Protein AF-0000000065787296 (afdb_homodimer)

Solvent-accessible surface area (backbone atoms only — not comparable to full-atom values): 35484 Å² total; per-residue (Å²): 129,49,44,54,45,70,82,55,38,25,37,34,52,47,55,31,50,56,40,76,25,35,20,24,38,33,38,56,48,66,51,73,41,78,53,56,49,64,61,31,33,59,52,42,60,58,38,40,58,40,80,35,94,59,32,31,72,55,85,65,82,57,56,56,38,73,78,42,27,59,57,97,47,19,26,62,44,47,55,30,33,38,39,26,62,49,82,82,65,64,63,74,82,31,58,73,42,66,46,40,35,52,37,62,42,36,51,55,24,39,31,45,50,67,56,51,66,56,49,42,69,48,17,64,64,22,70,60,50,47,53,17,48,29,41,48,10,39,54,28,38,50,55,33,40,70,76,39,69,62,50,43,76,47,42,29,34,37,29,43,51,79,44,56,40,80,63,56,78,90,69,66,45,68,66,38,18,67,68,43,78,58,18,44,56,25,74,57,59,40,67,59,43,52,49,51,46,49,50,26,42,75,67,29,30,12,31,15,20,31,40,35,37,36,32,36,59,38,61,59,28,42,44,30,61,44,52,43,5,40,62,2,48,48,31,16,52,53,37,27,38,82,56,38,26,25,34,27,34,38,35,15,61,65,34,4,46,30,40,15,81,71,49,44,25,33,32,37,70,57,85,95,37,74,42,54,82,48,62,42,54,16,20,40,26,52,26,14,19,50,41,44,53,35,32,37,42,36,16,25,37,24,31,50,71,36,48,45,78,37,56,13,29,28,78,85,69,42,75,43,74,45,63,54,82,80,83,61,41,20,39,58,56,45,41,43,29,47,44,55,36,13,46,50,29,37,50,50,32,17,36,49,54,52,49,57,73,68,56,83,57,86,57,76,71,115,127,53,44,53,46,70,80,54,38,26,37,33,51,48,56,30,51,56,41,75,25,33,21,25,39,34,38,56,50,67,52,73,40,79,54,56,51,64,62,31,33,58,50,41,59,58,40,40,56,39,78,35,94,59,31,31,72,54,86,64,82,58,55,56,39,72,79,42,28,59,56,97,48,18,26,63,45,47,54,31,34,38,40,26,62,49,81,80,66,62,61,74,83,32,58,72,41,66,45,38,33,53,38,60,40,36,51,55,25,38,33,46,50,66,55,53,68,57,47,43,66,50,16,66,64,21,70,62,50,47,54,16,48,30,40,48,9,39,56,28,38,51,54,35,39,71,76,39,69,61,49,41,75,47,42,28,36,38,29,43,51,77,44,57,40,77,63,57,77,88,70,67,46,67,66,39,18,67,68,44,79,57,18,44,56,24,76,57,60,42,66,58,44,52,48,52,45,49,51,26,42,75,66,28,28,13,31,14,21,30,40,34,36,36,31,38,60,38,61,59,28,42,44,26,61,41,51,43,4,39,63,2,48,48,32,16,52,53,38,27,38,83,56,38,26,25,35,27,34,38,35,14,60,68,35,4,46,31,39,15,81,72,48,44,24,35,33,38,69,57,85,93,38,74,40,54,81,48,60,41,54,16,21,40,26,53,24,15,18,48,38,42,53,32,32,38,40,36,16,25,39,25,31,49,71,36,47,46,77,38,57,13,29,30,80,86,68,42,76,42,75,43,62,51,80,79,82,63,40,20,40,59,57,44,40,42,28,46,44,54,38,12,46,50,29,38,51,50,31,17,34,49,53,51,49,57,73,68,54,84,58,85,57,76,72,112

InterPro domains:
  IPR000453 Chorismate synthase [MF_00300] (9-360)
  IPR000453 Chorismate synthase [PF01264] (9-353)
  IPR000453 Chorismate synthase [PIRSF001456] (3-358)
  IPR000453 Chorismate synthase [PTHR21085] (3-358)
  IPR000453 Chorismate synthase [TIGR00033] (9-357)
  IPR000453 Chorismate synthase [cd07304] (9-351)
  IPR020541 Chorismate synthase, conserved site [PS00787] (15-30)
  IPR020541 Chorismate synthase, conserved site [PS00788] (123-139)
  IPR020541 Chorismate synthase, conserved site [PS00789] (327-343)
  IPR035904 Chorismate synthase AroC superfamily [G3DSA:3.60.150.10] (8-364)
  IPR035904 Chorismate synthase AroC superfamily [SSF103263] (3-357)

pLDDT: mean 92.71, std 10.3, range [38.66, 98.94]

Sequence (732 aa):
MPNTFGHLFRITTWGESHGKGVGVVIDGCPPRIPLSEEDIQKELDRRRPGQSKITTQRKERDIAAILSGTFNGMTLGTPIMIWVKNEDARPEAYAEMEKIYRPSHADFTYQAKYGIRNWQGGGRSSARETIGRVAGGAVGGKVLQFLYPEIEVIAWVSEVHGLKSLCDPNTVTREDVESNILRWPNAENLGEALKEIERAQKEGDTVGGIVECIVRGMPVGLGEPVFDKLEADLAKAMLSLPASKGFEIGSGFRGALMRGSEHNDPFYMEGNKVRTKTNWSGGVQGGISNGENLYFRVAFKPVATIAQEQQTVSVDGEEVILRARGRHDPCVLPRAVPIVEAMTKLVLVDHALRQKAIELTPRSFSMPNTFGHLFRITTWGESHGKGVGVVIDGCPPRIPLSEEDIQKELDRRRPGQSKITTQRKERDIAAILSGTFNGMTLGTPIMIWVKNEDARPEAYAEMEKIYRPSHADFTYQAKYGIRNWQGGGRSSARETIGRVAGGAVGGKVLQFLYPEIEVIAWVSEVHGLKSLCDPNTVTREDVESNILRWPNAENLGEALKEIERAQKEGDTVGGIVECIVRGMPVGLGEPVFDKLEADLAKAMLSLPASKGFEIGSGFRGALMRGSEHNDPFYMEGNKVRTKTNWSGGVQGGISNGENLYFRVAFKPVATIAQEQQTVSVDGEEVILRARGRHDPCVLPRAVPIVEAMTKLVLVDHALRQKAIELTPRSFS

Secondary structure (DSSP, 8-state):
---EE-SSSEEEEEE-TTSSEEEEEEESPPSS-B--HHHHHHHHHHH-S-SSTTS--------EEE-SSEETTEE-SS-EEEEEE-----GGGGGGGGTBPPTTSSHHHHHHHHS----STTGGGSGGGHHHHHHHHHHHHHHHHHH-TT-EEEEEEEEETTEE----TTT--HHHHTTSTT--SSSTTHHHHHHHHHHHHHTT--B-EEEEEEEESPPEEEE-SSTT-HHHHHHHHHHTSTTEEEEEETTHHHHTTSBHHHH---EEEETTEEEES--TTTTEETTEEESSPEEEEEEEPPPS--SS-EEEEBTTS-EEEE---S---S--HHHHHHHHHHHHHHHHHHHHHHHHHH--S--S--/---EE-SSSEEEEEE-TTSSEEEEEEESPPSS-B--HHHHHHHHHHH-S-SSTTS--------EEE-SSEETTEE-SS-EEEEEE-----GGGGGGGGTBPPTTSSHHHHHHHHS----STTGGGSGGGHHHHHHHHHHHHHHHHHH-TT-EEEEEEEEETTEE----TTT--HHHHTTSTT--SSSTTHHHHHHHHHHHHHTT--B-EEEEEEEESPPEEEE-SSTT-HHHHHHHHHHTSTTEEEEEETTHHHHTTSBHHHH---EEEETTEEEES--TTTTEETTEEESSPEEEEEEEPPPS--SS-EEEEBTTS-EEEE---S---S--HHHHHHHHHHHHHHHHHHHHHHHHHH--S--S--

Radius of gyration: 24.86 Å; Cα contacts (8 Å, |Δi|>4): 1905; chains: 2; bounding box: 63×67×56 Å

Foldseek 3Di:
DPQWDFDQWIKGKDWWQQDFWIWIKTANQDKFQFADQVLLQVLLVLQDFCPDPQGANDDFSQRKDWDDQDDPRIGHNGIIIIIGGRDDNPQVLQVVQQWFDFPPACSVVCCVPPVDFDSRCNICSHLSSLSHLLSSLSSLLSLCCVLQVFKDKFKAFAWKPRDGQPDDPVPQDPCLQPVDLRSRSHPPCPVVRVVVLVVQVVVQHAIWGKMKMKIARDDWFFFDQPCTQLQNSLFVLQCVRPQWDDKAWQLGPVLVPDDPVVQDFDWDDDDLAIDTPGGSVQQGDSSTGRNHMRMMMITGGIDSRTQDWDWGATPVGHIDIDGNDDDHRRYSNSSVGSSSSSSSSSSRSSRVVVVVVPPPDDDPRD/DPQWAFDQWIKGKDWWQQDFWIWIKTANQDKFQFADQVLLQVLVVLQDFCPDPLGANDDFSQRKDWDDQDDPRIGHNGIIIIIGGRDDNPQVLQPVQQWFDFPPACSVVCCVPPVDFDSRCNICSHLSRLSHLLSSLSSLLSLCCVLQVFKDKFKAFAWKPRDGQPDDQVPQDPCLQPVDLRSRSHPPCPVVRVVVLVVQVVVQHAIWGKMKMKIARDDWFFFDQPCTQLQNSLFVLQCVRPQWDDKAWQLGPVLVPDDPVVQDFDWDDDDLAIDTPGGSVQQGDSSTGRNHMRMMMITGGIDRRTQDWDWGATPVGHIDIDGNDDDHRRYSNSSVGSSSSSSSSSSRSSRVVVVVVPPPDDDPRD

Organism: Methylacidiphilum infernorum (isolate V4) (NCBI:txid481448)

Nearest PDB structures (foldseek):
  2qhf-assembly1_A  TM=8.795E-01  e=8.392E-31  unclassified
  2o12-assembly1_A  TM=8.827E-01  e=1.246E-30  Mycobacterium tuberculosis H37Rv
  2o11-assembly1_A  TM=8.854E-01  e=2.317E-30  Mycobacterium tuberculosis H37Rv
  2g85-assembly1_A  TM=8.776E-01  e=1.409E-29  Mycobacterium tuberculosis
  4baj-assembly1_A  TM=8.568E-01  e=2.620E-29  Mycobacterium tuberculosis

Structure (mmCIF, N/CA/C/O backbone):
data_AF-0000000065787296-model_v1
#
loop_
_entity.id
_entity.type
_entity.pdbx_description
1 polymer 'Chorismate synthase'
#
loop_
_atom_site.group_PDB
_atom_site.id
_atom_site.type_symbol
_atom_site.label_atom_id
_atom_site.label_alt_id
_atom_site.label_comp_id
_atom_site.label_asym_id
_atom_site.label_entity_id
_atom_site.label_seq_id
_atom_site.pdbx_PDB_ins_code
_atom_site.Cartn_x
_atom_site.Cartn_y
_atom_site.Cartn_z
_atom_site.occupancy
_atom_site.B_iso_or_equiv
_atom_site.auth_seq_id
_atom_site.auth_comp_id
_atom_site.auth_asym_id
_atom_site.auth_atom_id
_atom_site.pdbx_PDB_model_num
ATOM 1 N N . MET A 1 1 ? 8.992 -13.695 10.664 1 58.44 1 MET A N 1
ATOM 2 C CA . MET A 1 1 ? 8.867 -14 9.242 1 58.44 1 MET A CA 1
ATOM 3 C C . MET A 1 1 ? 7.469 -13.648 8.734 1 58.44 1 MET A C 1
ATOM 5 O O . MET A 1 1 ? 6.488 -13.789 9.469 1 58.44 1 MET A O 1
ATOM 9 N N . PRO A 1 2 ? 7.438 -12.781 7.609 1 80.38 2 PRO A N 1
ATOM 10 C CA . PRO A 1 2 ? 6.363 -12.039 6.949 1 80.38 2 PRO A CA 1
ATOM 11 C C . PRO A 1 2 ? 5.305 -12.953 6.332 1 80.38 2 PRO A C 1
ATOM 13 O O . PRO A 1 2 ? 4.863 -12.719 5.203 1 80.38 2 PRO A O 1
ATOM 16 N N . ASN A 1 3 ? 4.93 -14.055 7.078 1 94.94 3 ASN A N 1
ATOM 17 C CA . ASN A 1 3 ? 3.926 -14.961 6.535 1 94.94 3 ASN A CA 1
ATOM 18 C C . ASN A 1 3 ? 2.551 -14.703 7.141 1 94.94 3 ASN A C 1
ATOM 20 O O . ASN A 1 3 ? 1.604 -15.453 6.891 1 94.94 3 ASN A O 1
ATOM 24 N N . THR A 1 4 ? 2.473 -13.75 7.984 1 97.06 4 THR A N 1
ATOM 25 C CA . THR A 1 4 ? 1.237 -13.461 8.703 1 97.06 4 THR A CA 1
ATOM 26 C C . THR A 1 4 ? 0.697 -12.086 8.312 1 97.06 4 THR A C 1
ATOM 28 O O . THR A 1 4 ? 1.462 -11.133 8.164 1 97.06 4 THR A O 1
ATOM 31 N N . PHE A 1 5 ? -0.595 -12 8.141 1 97.56 5 PHE A N 1
ATOM 32 C CA . PHE A 1 5 ? -1.298 -10.766 7.801 1 97.56 5 PHE A CA 1
ATOM 33 C C . PHE A 1 5 ? -2.43 -10.5 8.781 1 97.56 5 PHE A C 1
ATOM 35 O O . PHE A 1 5 ? -3.184 -11.414 9.133 1 97.56 5 PHE A O 1
ATOM 42 N N . GLY A 1 6 ? -2.506 -9.25 9.258 1 96.44 6 GLY A N 1
ATOM 43 C CA . GLY A 1 6 ? -3.586 -8.859 10.148 1 96.44 6 GLY A CA 1
ATOM 44 C C . GLY A 1 6 ? -3.135 -8.664 11.586 1 96.44 6 GLY A C 1
ATOM 45 O O . GLY A 1 6 ? -1.991 -8.977 11.93 1 96.44 6 GLY A O 1
ATOM 46 N N . HIS A 1 7 ? -4.035 -8.117 12.5 1 95.62 7 HIS A N 1
ATOM 47 C CA . HIS A 1 7 ? -3.719 -7.848 13.898 1 95.62 7 HIS A CA 1
ATOM 48 C C . HIS A 1 7 ? -4.586 -8.688 14.828 1 95.62 7 HIS A C 1
ATOM 50 O O . HIS A 1 7 ? -4.07 -9.492 15.609 1 95.62 7 HIS A O 1
ATOM 56 N N . LEU A 1 8 ? -5.961 -8.508 14.727 1 96.88 8 LEU A N 1
ATOM 57 C CA . LEU A 1 8 ? -6.867 -9.297 15.555 1 96.88 8 LEU A CA 1
ATOM 58 C C . LEU A 1 8 ? -7.379 -10.516 14.797 1 96.88 8 LEU A C 1
ATOM 60 O O . LEU A 1 8 ? -7.543 -11.594 15.375 1 96.88 8 LEU A O 1
ATOM 64 N N . PHE A 1 9 ? -7.785 -10.344 13.547 1 98.06 9 PHE A N 1
ATOM 65 C CA . PHE A 1 9 ? -8 -11.445 12.617 1 98.06 9 PHE A CA 1
ATOM 66 C C . PHE A 1 9 ? -6.766 -11.688 11.766 1 98.06 9 PHE A C 1
ATOM 68 O O . PHE A 1 9 ? -6.555 -11.016 10.758 1 98.06 9 PHE A O 1
ATOM 75 N N . ARG A 1 10 ? -6.047 -12.703 12.07 1 97.62 10 ARG A N 1
ATOM 76 C CA . ARG A 1 10 ? -4.738 -12.93 11.469 1 97.62 10 ARG A CA 1
ATOM 77 C C . ARG A 1 10 ? -4.742 -14.211 10.633 1 97.62 10 ARG A C 1
ATOM 79 O O . ARG A 1 10 ? -5.309 -15.227 11.047 1 97.62 10 ARG A O 1
ATOM 86 N N . ILE A 1 11 ? -4.141 -14.109 9.477 1 98.5 11 ILE A N 1
ATOM 87 C CA . ILE A 1 11 ? -3.93 -15.328 8.703 1 98.5 11 ILE A CA 1
ATOM 88 C C . ILE A 1 11 ? -2.432 -15.562 8.508 1 98.5 11 ILE A C 1
ATOM 90 O O . ILE A 1 11 ? -1.668 -14.609 8.328 1 98.5 11 ILE A O 1
ATOM 94 N N . THR A 1 12 ? -1.967 -16.719 8.703 1 98.31 12 THR A N 1
ATOM 95 C CA . THR A 1 12 ? -0.622 -17.188 8.375 1 98.31 12 THR A CA 1
ATOM 96 C C . THR A 1 12 ? -0.667 -18.266 7.289 1 98.31 12 THR A C 1
ATOM 98 O O . THR A 1 12 ? -1.213 -19.344 7.504 1 98.31 12 THR A O 1
ATOM 101 N N . THR A 1 13 ? -0.15 -17.969 6.109 1 98 13 THR A N 1
ATOM 102 C CA . THR A 1 13 ? -0.152 -18.953 5.031 1 98 13 THR A CA 1
ATOM 103 C C . THR A 1 13 ? 1.112 -19.797 5.074 1 98 13 THR A C 1
ATOM 105 O O . THR A 1 13 ? 2.117 -19.406 5.664 1 98 13 THR A O 1
ATOM 108 N N . TRP A 1 14 ? 1.002 -21 4.531 1 96.31 14 TRP A N 1
ATOM 109 C CA . TRP A 1 14 ? 2.145 -21.906 4.512 1 96.31 14 TRP A CA 1
ATOM 110 C C . TRP A 1 14 ? 2.094 -22.812 3.291 1 96.31 14 TRP A C 1
ATOM 112 O O . TRP A 1 14 ? 1.075 -22.875 2.598 1 96.31 14 TRP A O 1
ATOM 122 N N . GLY A 1 15 ? 3.234 -23.453 3.053 1 93.31 15 GLY A N 1
ATOM 123 C CA . GLY A 1 15 ? 3.328 -24.438 1.98 1 93.31 15 GLY A CA 1
ATOM 124 C C . GLY A 1 15 ? 4.012 -23.891 0.739 1 93.31 15 GLY A C 1
ATOM 125 O O . GLY A 1 15 ? 4.129 -22.672 0.567 1 93.31 15 GLY A O 1
ATOM 126 N N . GLU A 1 16 ? 4.465 -24.781 -0.078 1 90.12 16 GLU A N 1
ATOM 127 C CA . GLU A 1 16 ? 5.117 -24.484 -1.353 1 90.12 16 GLU A CA 1
ATOM 128 C C . GLU A 1 16 ? 4.332 -25.078 -2.52 1 90.12 16 GLU A C 1
ATOM 130 O O . GLU A 1 16 ? 3.609 -26.062 -2.35 1 90.12 16 GLU A O 1
ATOM 135 N N . SER A 1 17 ? 4.461 -24.578 -3.707 1 85.19 17 SER A N 1
ATOM 136 C CA . SER A 1 17 ? 3.686 -24.953 -4.887 1 85.19 17 SER A CA 1
ATOM 137 C C . SER A 1 17 ? 3.807 -26.438 -5.18 1 85.19 17 SER A C 1
ATOM 139 O O . SER A 1 17 ? 2.826 -27.078 -5.562 1 85.19 17 SER A O 1
ATOM 141 N N . HIS A 1 18 ? 4.957 -27 -5.023 1 82.81 18 HIS A N 1
ATOM 142 C CA . HIS A 1 18 ? 5.133 -28.406 -5.352 1 82.81 18 HIS A CA 1
ATOM 143 C C . HIS A 1 18 ? 5.449 -29.234 -4.105 1 82.81 18 HIS A C 1
ATOM 145 O O . HIS A 1 18 ? 6.039 -30.312 -4.203 1 82.81 18 HIS A O 1
ATOM 151 N N . GLY A 1 19 ? 5.047 -28.688 -3.023 1 85.44 19 GLY A N 1
ATOM 152 C CA . GLY A 1 19 ? 5.094 -29.453 -1.791 1 85.44 19 GLY A CA 1
ATOM 153 C C . GLY A 1 19 ? 3.887 -30.359 -1.601 1 85.44 19 GLY A C 1
ATOM 154 O O . GLY A 1 19 ? 3.168 -30.641 -2.559 1 85.44 19 GLY A O 1
ATOM 155 N N . LYS A 1 20 ? 3.723 -30.766 -0.41 1 89.56 20 LYS A N 1
ATOM 156 C CA . LYS A 1 20 ? 2.631 -31.688 -0.103 1 89.56 20 LYS A CA 1
ATOM 157 C C . LYS A 1 20 ? 1.285 -30.969 -0.12 1 89.56 20 LYS A C 1
ATOM 159 O O . LYS A 1 20 ? 0.24 -31.594 -0.291 1 89.56 20 LYS A O 1
ATOM 164 N N . GLY A 1 21 ? 1.335 -29.719 0.073 1 93.44 21 GLY A N 1
ATOM 165 C CA . GLY A 1 21 ? 0.127 -28.906 0.088 1 93.44 21 GLY A CA 1
ATOM 166 C C . GLY A 1 21 ? 0.38 -27.469 0.491 1 93.44 21 GLY A C 1
ATOM 167 O O . GLY A 1 21 ? 1.52 -27.094 0.768 1 93.44 21 GLY A O 1
ATOM 168 N N . VAL A 1 22 ? -0.647 -26.688 0.36 1 95.81 22 VAL A N 1
ATOM 169 C CA . VAL A 1 22 ? -0.646 -25.312 0.825 1 95.81 22 VAL A CA 1
ATOM 170 C C . VAL A 1 22 ? -1.827 -25.078 1.765 1 95.81 22 VAL A C 1
ATOM 172 O O . VAL A 1 22 ? -2.758 -25.891 1.812 1 95.81 22 VAL A O 1
ATOM 175 N N . GLY A 1 23 ? -1.703 -24.031 2.568 1 97.31 23 GLY A N 1
ATOM 176 C CA . GLY A 1 23 ? -2.807 -23.766 3.48 1 97.31 23 GLY A CA 1
ATOM 177 C C . GLY A 1 23 ? -2.67 -22.453 4.23 1 97.31 23 GLY A C 1
ATOM 178 O O . GLY A 1 23 ? -1.909 -21.578 3.818 1 97.31 23 GLY A O 1
ATOM 179 N N . VAL A 1 24 ? -3.574 -22.344 5.227 1 98.69 24 VAL A N 1
ATOM 180 C CA . VAL A 1 24 ? -3.631 -21.125 6.039 1 98.69 24 VAL A CA 1
ATOM 181 C C . VAL A 1 24 ? -4.051 -21.484 7.465 1 98.69 24 VAL A C 1
ATOM 183 O O . VAL A 1 24 ? -4.836 -22.406 7.676 1 98.69 24 VAL A O 1
ATOM 186 N N . VAL A 1 25 ? -3.42 -20.844 8.422 1 98.69 25 VAL A N 1
ATOM 187 C CA . VAL A 1 25 ? -3.889 -20.828 9.805 1 98.69 25 VAL A CA 1
ATOM 188 C C . VAL A 1 25 ? -4.52 -19.469 10.117 1 98.69 25 VAL A C 1
ATOM 190 O O . VAL A 1 25 ? -3.904 -18.438 9.883 1 98.69 25 VAL A O 1
ATOM 193 N N . ILE A 1 26 ? -5.707 -19.5 10.547 1 98.62 26 ILE A N 1
ATOM 194 C CA . ILE A 1 26 ? -6.438 -18.297 10.922 1 98.62 26 ILE A CA 1
ATOM 195 C C . ILE A 1 26 ? -6.512 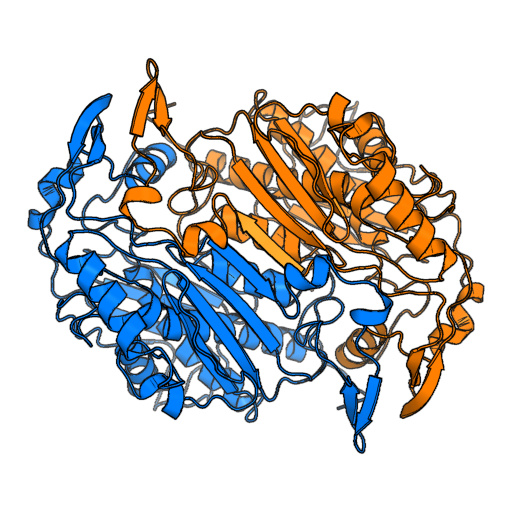-18.203 12.445 1 98.62 26 ILE A C 1
ATOM 197 O O . ILE A 1 26 ? -6.988 -19.125 13.117 1 98.62 26 ILE A O 1
ATOM 201 N N . ASP A 1 27 ? -6.035 -17.156 12.969 1 98.06 27 ASP A N 1
ATOM 202 C CA . ASP A 1 27 ? -6.098 -16.859 14.398 1 98.06 27 ASP A CA 1
ATOM 203 C C . ASP A 1 27 ? -6.945 -15.609 14.656 1 98.06 27 ASP A C 1
ATOM 205 O O . ASP A 1 27 ? -6.859 -14.625 13.922 1 98.06 27 ASP A O 1
ATOM 209 N N . GLY A 1 28 ? -7.809 -15.719 15.648 1 97.62 28 GLY A N 1
ATOM 210 C CA . GLY A 1 28 ? -8.609 -14.562 16.016 1 97.62 28 GLY A CA 1
ATOM 211 C C . GLY A 1 28 ? -10.016 -14.602 15.438 1 97.62 28 GLY A C 1
ATOM 212 O O . GLY A 1 28 ? -10.789 -13.656 15.594 1 97.62 28 GLY A O 1
ATOM 213 N N . CYS A 1 29 ? -10.359 -15.695 14.773 1 98.12 29 CYS A N 1
ATOM 214 C CA . CYS A 1 29 ? -11.734 -15.852 14.312 1 98.12 29 CYS A CA 1
ATOM 215 C C . CYS A 1 29 ? -12.688 -16.016 15.484 1 98.12 29 CYS A C 1
ATOM 217 O O . CYS A 1 29 ? -12.484 -16.859 16.344 1 98.12 29 CYS A O 1
ATOM 219 N N . PRO A 1 30 ? -13.75 -15.211 15.508 1 97.88 30 PRO A N 1
ATOM 220 C CA . PRO A 1 30 ? -14.719 -15.352 16.594 1 97.88 30 PRO A CA 1
ATOM 221 C C . PRO A 1 30 ? -15.414 -16.719 16.594 1 97.88 30 PRO A C 1
ATOM 223 O O . PRO A 1 30 ? -15.555 -17.344 15.539 1 97.88 30 PRO A O 1
ATOM 226 N N . PRO A 1 31 ? -15.867 -17.188 17.812 1 97.25 31 PRO A N 1
ATOM 227 C CA . PRO A 1 31 ? -16.594 -18.453 17.891 1 97.25 31 PRO A CA 1
ATOM 228 C C . PRO A 1 31 ? -18.031 -18.344 17.406 1 97.25 31 PRO A C 1
ATOM 230 O O . PRO A 1 31 ? -18.562 -17.234 17.266 1 97.25 31 PRO A O 1
ATOM 233 N N . ARG A 1 32 ? -18.625 -19.469 17.047 1 97.56 32 ARG A N 1
ATOM 234 C CA . ARG A 1 32 ? -20.047 -19.641 16.766 1 97.56 32 ARG A CA 1
ATOM 235 C C . ARG A 1 32 ?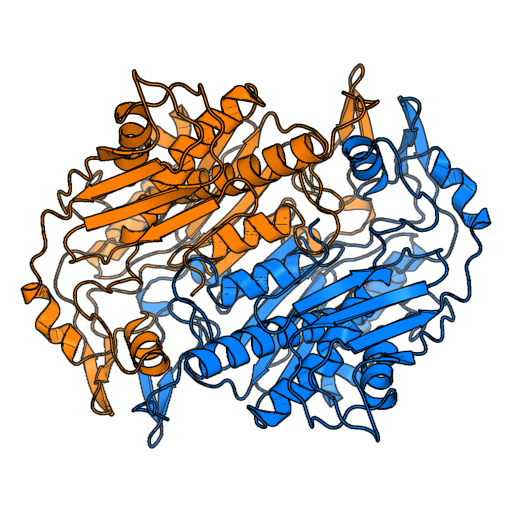 -20.438 -18.984 15.445 1 97.56 32 ARG A C 1
ATOM 237 O O . ARG A 1 32 ? -21.531 -18.422 15.312 1 97.56 32 ARG A O 1
ATOM 244 N N . ILE A 1 33 ? -19.531 -18.891 14.547 1 97.81 33 ILE A N 1
ATOM 245 C CA . ILE A 1 33 ? -19.797 -18.531 13.156 1 97.81 33 ILE A CA 1
ATOM 246 C C . ILE A 1 33 ? -19.953 -19.797 12.32 1 97.81 33 ILE A C 1
ATOM 248 O O . ILE A 1 33 ? -19.094 -20.672 12.336 1 97.81 33 ILE A O 1
ATOM 252 N N . PRO A 1 34 ? -21.109 -19.953 11.617 1 97.75 34 PRO A N 1
ATOM 253 C CA . PRO A 1 34 ? -21.234 -21.125 10.75 1 97.75 34 PRO A CA 1
ATOM 254 C C . PRO A 1 34 ? -20.141 -21.188 9.688 1 97.75 34 PRO A C 1
ATOM 256 O O . PRO A 1 34 ? -19.875 -20.188 9 1 97.75 34 PRO A O 1
ATOM 259 N N . LEU A 1 35 ? -19.469 -22.281 9.562 1 98 35 LEU A N 1
ATOM 260 C CA . LEU A 1 35 ? -18.375 -22.438 8.609 1 98 35 LEU A CA 1
ATOM 261 C C . LEU A 1 35 ? -18.281 -23.891 8.141 1 98 35 LEU A C 1
ATOM 263 O O . LEU A 1 35 ? -18.266 -24.812 8.953 1 98 35 LEU A O 1
ATOM 267 N N . SER A 1 36 ? -18.312 -24.109 6.871 1 97.75 36 SER A N 1
ATOM 268 C CA . SER A 1 36 ? -18.125 -25.422 6.258 1 97.75 36 SER A CA 1
ATOM 269 C C . SER A 1 36 ? -17.062 -25.359 5.164 1 97.75 36 SER A C 1
ATOM 271 O O . SER A 1 36 ? -16.656 -24.281 4.738 1 97.75 36 SER A O 1
ATOM 273 N N . GLU A 1 37 ? -16.594 -26.5 4.762 1 98.12 37 GLU A N 1
ATOM 274 C CA . GLU A 1 37 ? -15.641 -26.562 3.664 1 98.12 37 GLU A CA 1
ATOM 275 C C . GLU A 1 37 ? -16.234 -26.016 2.373 1 98.12 37 GLU A C 1
ATOM 277 O O . GLU A 1 37 ? -15.523 -25.422 1.553 1 98.12 37 GLU A O 1
ATOM 282 N N . GLU A 1 38 ? -17.531 -26.109 2.229 1 97.75 38 GLU A N 1
ATOM 283 C CA . GLU A 1 38 ? -18.203 -25.609 1.04 1 97.75 38 GLU A CA 1
ATOM 284 C C . GLU A 1 38 ? -18.078 -24.094 0.934 1 97.75 38 GLU A C 1
ATOM 286 O O . GLU A 1 38 ? -17.953 -23.547 -0.167 1 97.75 38 GLU A O 1
ATOM 291 N N . ASP A 1 39 ? -18.125 -23.438 2.088 1 97.69 39 ASP A N 1
ATOM 292 C CA . ASP A 1 39 ? -17.969 -21.984 2.115 1 97.69 39 ASP A CA 1
ATOM 293 C C . ASP A 1 39 ? -16.625 -21.578 1.521 1 97.69 39 ASP A C 1
ATOM 295 O O . ASP A 1 39 ? -16.531 -20.547 0.854 1 97.69 39 ASP A O 1
ATOM 299 N N . ILE A 1 40 ? -15.656 -22.359 1.801 1 98.31 40 ILE A N 1
ATOM 300 C CA . ILE A 1 40 ? -14.305 -22.094 1.345 1 98.31 40 ILE A CA 1
ATOM 301 C C . ILE A 1 40 ? -14.156 -22.516 -0.116 1 98.31 40 ILE A C 1
ATOM 303 O O . ILE A 1 40 ? -13.57 -21.781 -0.921 1 98.31 40 ILE A O 1
ATOM 307 N N . GLN A 1 41 ? -14.703 -23.672 -0.432 1 97.62 41 GLN A N 1
ATOM 308 C CA . GLN A 1 41 ? -14.539 -24.281 -1.752 1 97.62 41 GLN A CA 1
ATOM 309 C C . GLN A 1 41 ? -15.102 -23.375 -2.844 1 97.62 41 GLN A C 1
ATOM 311 O O . GLN A 1 41 ? -14.531 -23.281 -3.934 1 97.62 41 GLN A O 1
ATOM 316 N N . LYS A 1 42 ? -16.188 -22.719 -2.555 1 96.56 42 LYS A N 1
ATOM 317 C CA . LYS A 1 42 ? -16.812 -21.812 -3.516 1 96.56 42 LYS A CA 1
ATOM 318 C C . LYS A 1 42 ? -15.82 -20.734 -3.957 1 96.56 42 LYS A C 1
ATOM 320 O O . LYS A 1 42 ? -15.734 -20.422 -5.145 1 96.56 42 LYS A O 1
ATOM 325 N N . GLU A 1 43 ? -15.125 -20.156 -3.039 1 97.31 43 GLU A N 1
ATOM 326 C CA . GLU A 1 43 ? -14.164 -19.109 -3.354 1 97.31 43 GLU A CA 1
ATOM 327 C C . GLU A 1 43 ? -12.922 -19.672 -4.039 1 97.31 43 GLU A C 1
ATOM 329 O O . GLU A 1 43 ? -12.375 -19.062 -4.953 1 97.31 43 GLU A O 1
ATOM 334 N N . LEU A 1 44 ? -12.477 -20.828 -3.584 1 97.56 44 LEU A N 1
ATOM 335 C CA . LEU A 1 44 ? -11.32 -21.469 -4.199 1 97.56 44 LEU A CA 1
ATOM 336 C C . LEU A 1 44 ? -11.609 -21.844 -5.645 1 97.56 44 LEU A C 1
ATOM 338 O O . LEU A 1 44 ? -10.727 -21.781 -6.5 1 97.56 44 LEU A O 1
ATOM 342 N N . ASP A 1 45 ? -12.844 -22.266 -5.926 1 95.88 45 ASP A N 1
ATOM 343 C CA . ASP A 1 45 ? -13.234 -22.625 -7.285 1 95.88 45 ASP A CA 1
ATOM 344 C C . ASP A 1 45 ? -13.133 -21.422 -8.219 1 95.88 45 ASP A C 1
ATOM 346 O O . ASP A 1 45 ? -12.805 -21.562 -9.398 1 95.88 45 ASP A O 1
ATOM 350 N N . ARG A 1 46 ? -13.453 -20.281 -7.715 1 95.25 46 ARG A N 1
ATOM 351 C CA . ARG A 1 46 ? -13.336 -19.062 -8.508 1 95.25 46 ARG A CA 1
ATOM 352 C C . ARG A 1 46 ? -11.883 -18.75 -8.828 1 95.25 46 ARG A C 1
ATOM 354 O O . ARG A 1 46 ? -11.578 -18.172 -9.875 1 95.25 46 ARG A O 1
ATOM 361 N N . ARG A 1 47 ? -10.961 -19.141 -7.977 1 94.81 47 ARG A N 1
ATOM 362 C CA . ARG A 1 47 ? -9.547 -18.812 -8.117 1 94.81 47 ARG A CA 1
ATOM 363 C C . ARG A 1 47 ? -8.844 -19.828 -9.008 1 94.81 47 ARG A C 1
ATOM 365 O O . ARG A 1 47 ? -7.82 -19.531 -9.625 1 94.81 47 ARG A O 1
ATOM 372 N N . ARG A 1 48 ? -9.312 -21.016 -9.078 1 88.25 48 ARG A N 1
ATOM 373 C CA . ARG A 1 48 ? -8.641 -22.156 -9.688 1 88.25 48 ARG A CA 1
ATOM 374 C C . ARG A 1 48 ? -8.391 -21.922 -11.172 1 88.25 48 ARG A C 1
ATOM 376 O O . ARG A 1 48 ? -9.234 -21.344 -11.867 1 88.25 48 ARG A O 1
ATOM 383 N N . PRO A 1 49 ? -7.254 -22.469 -11.57 1 74.5 49 PRO A N 1
ATOM 384 C CA . PRO A 1 49 ? -6.973 -22.375 -13.008 1 74.5 49 PRO A CA 1
ATOM 385 C C . PRO A 1 49 ? -7.855 -23.297 -13.844 1 74.5 49 PRO A C 1
ATOM 387 O O . PRO A 1 49 ? -8.531 -24.172 -13.305 1 74.5 49 PRO A O 1
ATOM 390 N N . GLY A 1 50 ? -7.82 -23.141 -15.148 1 66.94 50 GLY A N 1
ATOM 391 C CA . GLY A 1 50 ? -8.43 -24.062 -16.109 1 66.94 50 GLY A CA 1
ATOM 392 C C . GLY A 1 50 ? -9.922 -23.844 -16.266 1 66.94 50 GLY A C 1
ATOM 393 O O . GLY A 1 50 ? -10.617 -24.703 -16.812 1 66.94 50 GLY A O 1
ATOM 394 N N . GLN A 1 51 ? -10.297 -22.766 -15.734 1 63.38 51 GLN A N 1
ATOM 395 C CA . GLN A 1 51 ? -11.719 -22.469 -15.867 1 63.38 51 GLN A CA 1
ATOM 396 C C . GLN A 1 51 ? -12.047 -21.984 -17.281 1 63.38 51 GLN A C 1
ATOM 398 O O . GLN A 1 51 ? -13.211 -22.016 -17.688 1 63.38 51 GLN A O 1
ATOM 403 N N . SER A 1 52 ? -10.969 -21.578 -17.922 1 66.31 52 SER A N 1
ATOM 404 C CA . SER A 1 52 ? -11.195 -21.062 -19.266 1 66.31 52 SER A CA 1
ATOM 405 C C . SER A 1 52 ? -9.984 -21.297 -20.156 1 66.31 52 SER A C 1
ATOM 407 O O . SER A 1 52 ? -8.914 -21.688 -19.672 1 66.31 52 SER A O 1
ATOM 409 N N . LYS A 1 53 ? -10.242 -21.25 -21.359 1 68.56 53 LYS A N 1
ATOM 410 C CA . LYS A 1 53 ? -9.172 -21.391 -22.344 1 68.56 53 LYS A CA 1
ATOM 411 C C . LYS A 1 53 ? -8.094 -20.328 -22.125 1 68.56 53 LYS A C 1
ATOM 413 O O . LYS A 1 53 ? -6.977 -20.469 -22.641 1 68.56 53 LYS A O 1
ATOM 418 N N . ILE A 1 54 ? -8.375 -19.359 -21.328 1 74.56 54 ILE A N 1
ATOM 419 C CA . ILE A 1 54 ? -7.445 -18.25 -21.188 1 74.56 54 ILE A CA 1
ATOM 420 C C . ILE A 1 54 ? -6.527 -18.484 -20 1 74.56 54 ILE A C 1
ATOM 422 O O . ILE A 1 54 ? -5.535 -17.781 -19.812 1 74.56 54 ILE A O 1
ATOM 426 N N . THR A 1 55 ? -6.938 -19.453 -19.234 1 73.81 55 THR A N 1
ATOM 427 C CA . THR A 1 55 ? -6.102 -19.766 -18.078 1 73.81 55 THR A CA 1
ATOM 428 C C . THR A 1 55 ? -5.48 -21.156 -18.234 1 73.81 55 THR A C 1
ATOM 430 O O . THR A 1 55 ? -5.906 -21.938 -19.094 1 73.81 55 THR A O 1
ATOM 433 N N . THR A 1 56 ? -4.457 -21.359 -17.484 1 69.94 56 THR A N 1
ATOM 434 C CA . THR A 1 56 ? -3.748 -22.641 -17.547 1 69.94 56 THR A CA 1
ATOM 435 C C . THR A 1 56 ? -4.715 -23.797 -17.344 1 69.94 56 THR A C 1
ATOM 437 O O . THR A 1 56 ? -5.656 -23.703 -16.547 1 69.94 56 THR A O 1
ATOM 440 N N . GLN A 1 57 ? -4.52 -24.797 -18.062 1 62.34 57 GLN A N 1
ATOM 441 C CA . GLN A 1 57 ? -5.426 -25.938 -18.125 1 62.34 57 GLN A CA 1
ATOM 442 C C . GLN A 1 57 ? -5.117 -26.953 -17.031 1 62.34 57 GLN A C 1
ATOM 444 O O . GLN A 1 57 ? -5.676 -28.062 -17.016 1 62.34 57 GLN A O 1
ATOM 449 N N . ARG A 1 58 ? -4.281 -26.531 -16.125 1 62.31 58 ARG A N 1
ATOM 450 C CA . ARG A 1 58 ? -4.004 -27.453 -15.031 1 62.31 58 ARG A CA 1
ATOM 451 C C . ARG A 1 58 ? -5.277 -27.781 -14.258 1 62.31 58 ARG A C 1
ATOM 453 O O . ARG A 1 58 ? -6.109 -26.906 -14.016 1 62.31 58 ARG A O 1
ATOM 460 N N . LYS A 1 59 ? -5.414 -29.078 -14.062 1 65.12 59 LYS A N 1
ATOM 461 C CA . LYS A 1 59 ? -6.621 -29.531 -13.375 1 65.12 59 LYS A CA 1
ATOM 462 C C . LYS A 1 59 ? -6.336 -29.812 -11.898 1 65.12 59 LYS A C 1
ATOM 464 O O . LYS A 1 59 ? -6.031 -30.953 -11.523 1 65.12 59 LYS A O 1
ATOM 469 N N . GLU A 1 60 ? -6.094 -28.75 -11.164 1 73 60 GLU A N 1
ATOM 470 C CA . GLU A 1 60 ? -6.047 -28.938 -9.719 1 73 60 GLU A CA 1
ATOM 471 C C . GLU A 1 60 ? -7.414 -28.703 -9.086 1 73 60 GLU A C 1
ATOM 473 O O . GLU A 1 60 ? -8.039 -27.672 -9.336 1 73 60 GLU A O 1
ATOM 478 N N . ARG A 1 61 ? -7.887 -29.75 -8.281 1 80.31 61 ARG A N 1
ATOM 479 C CA . ARG A 1 61 ? -9.219 -29.609 -7.699 1 80.31 61 ARG A CA 1
ATOM 480 C C . ARG A 1 61 ? -9.211 -28.625 -6.535 1 80.31 61 ARG A C 1
ATOM 482 O O . ARG A 1 61 ? -10.242 -28.047 -6.199 1 80.31 61 ARG A O 1
ATOM 489 N N . ASP A 1 62 ? -8.07 -28.312 -6.023 1 90.75 62 ASP A N 1
ATOM 490 C CA . ASP A 1 62 ? -7.906 -27.422 -4.887 1 90.75 62 ASP A CA 1
ATOM 491 C C . ASP A 1 62 ? -9.016 -27.625 -3.854 1 90.75 62 ASP A C 1
ATOM 493 O O . ASP A 1 62 ? -9.688 -26.672 -3.459 1 90.75 62 ASP A O 1
ATOM 497 N N . ILE A 1 63 ? -9.133 -28.812 -3.365 1 94.5 63 ILE A N 1
ATOM 498 C CA . ILE A 1 63 ? -10.172 -29.156 -2.402 1 94.5 63 ILE A CA 1
ATOM 499 C C . ILE A 1 63 ? -9.742 -28.719 -1.003 1 94.5 63 ILE A C 1
ATOM 501 O O . ILE A 1 63 ? -8.688 -29.125 -0.511 1 94.5 63 ILE A O 1
ATOM 505 N N . ALA A 1 64 ? -10.602 -27.984 -0.367 1 97.19 64 ALA A N 1
ATOM 506 C CA . ALA A 1 64 ? -10.297 -27.453 0.958 1 97.19 64 ALA A CA 1
ATOM 507 C C . ALA A 1 64 ? -10.672 -28.453 2.051 1 97.19 64 ALA A C 1
ATOM 509 O O . ALA A 1 64 ? -11.703 -29.125 1.966 1 97.19 64 ALA A O 1
ATOM 510 N N . ALA A 1 65 ? -9.805 -28.578 3.025 1 97.88 65 ALA A N 1
ATOM 511 C CA . ALA A 1 65 ? -10.078 -29.344 4.234 1 97.88 65 ALA A CA 1
ATOM 512 C C . ALA A 1 65 ? -9.844 -28.5 5.484 1 97.88 65 ALA A C 1
ATOM 514 O O . ALA A 1 65 ? -8.773 -27.922 5.656 1 97.88 65 ALA A O 1
ATOM 515 N N . ILE A 1 66 ? -10.867 -28.422 6.293 1 98.19 66 ILE A N 1
ATOM 516 C CA . ILE A 1 66 ? -10.695 -27.781 7.59 1 98.19 66 ILE A CA 1
ATOM 517 C C . ILE A 1 66 ? -10.164 -28.797 8.602 1 98.19 66 ILE A C 1
ATOM 519 O O . ILE A 1 66 ? -10.828 -29.797 8.898 1 98.19 66 ILE A O 1
ATOM 523 N N . LEU A 1 67 ? -9.047 -28.531 9.203 1 98.19 67 LEU A N 1
ATOM 524 C CA . LEU A 1 67 ? -8.391 -29.516 10.055 1 98.19 67 LEU A CA 1
ATOM 525 C C . LEU A 1 67 ? -8.562 -29.172 11.531 1 98.19 67 LEU A C 1
ATOM 527 O O . LEU A 1 67 ? -8.336 -30.016 12.406 1 98.19 67 LEU A O 1
ATOM 531 N N . SER A 1 68 ? -8.992 -27.938 11.875 1 98.12 68 SER A N 1
ATOM 532 C CA . SER A 1 68 ? -9.18 -27.5 13.258 1 98.12 68 SER A CA 1
ATOM 533 C C . SER A 1 68 ? -10.094 -26.281 13.336 1 98.12 68 SER A C 1
ATOM 535 O O . SER A 1 68 ? -10.398 -25.672 12.312 1 98.12 68 SER A O 1
ATOM 537 N N . GLY A 1 69 ? -10.531 -25.953 14.484 1 98.06 69 GLY A N 1
ATOM 538 C CA . GLY A 1 69 ? -11.141 -24.672 14.789 1 98.06 69 GLY A CA 1
ATOM 539 C C . GLY A 1 69 ? -12.648 -24.672 14.617 1 98.06 69 GLY A C 1
ATOM 540 O O . GLY A 1 69 ? -13.305 -23.656 14.844 1 98.06 69 GLY A O 1
ATOM 541 N N . THR A 1 70 ? -13.188 -25.828 14.172 1 97.75 70 THR A N 1
ATOM 542 C CA . THR A 1 70 ? -14.633 -25.922 14.039 1 97.75 70 THR A CA 1
ATOM 543 C C . THR A 1 70 ? -15.172 -27.156 14.758 1 97.75 70 THR A C 1
ATOM 545 O O . THR A 1 70 ? -14.438 -28.125 14.984 1 97.75 70 THR A O 1
ATOM 548 N N . PHE A 1 71 ? -16.359 -27.078 15.219 1 97.12 71 PHE A N 1
ATOM 549 C CA . PHE A 1 71 ? -17.094 -28.172 15.828 1 97.12 71 PHE A CA 1
ATOM 550 C C . PHE A 1 71 ? -18.578 -28.078 15.484 1 97.12 71 PHE A C 1
ATOM 552 O O . PHE A 1 71 ? -19.203 -27.031 15.703 1 97.12 71 PHE A O 1
ATOM 559 N N . ASN A 1 72 ? -19.141 -29.109 14.891 1 96.69 72 ASN A N 1
ATOM 560 C CA . ASN A 1 72 ? -20.531 -29.172 14.484 1 96.69 72 ASN A CA 1
ATOM 561 C C . ASN A 1 72 ? -20.906 -28.031 13.547 1 96.69 72 ASN A C 1
ATOM 563 O O . ASN A 1 72 ? -21.922 -27.359 13.742 1 96.69 72 ASN A O 1
ATOM 567 N N . GLY A 1 73 ? -19.938 -27.578 12.781 1 96.62 73 GLY A N 1
ATOM 568 C CA . GLY A 1 73 ? -20.219 -26.609 11.727 1 96.62 73 GLY A CA 1
ATOM 569 C C . GLY A 1 73 ? -20.078 -25.172 12.18 1 96.62 73 GLY A C 1
ATOM 570 O O . GLY A 1 73 ? -20.469 -24.25 11.461 1 96.62 73 GLY A O 1
ATOM 571 N N . MET A 1 74 ? -19.531 -25.047 13.414 1 97.56 74 MET A N 1
ATOM 572 C CA . MET A 1 74 ? -19.359 -23.703 13.984 1 97.56 74 MET A CA 1
ATOM 573 C C . MET A 1 74 ? -17.891 -23.453 14.344 1 97.56 74 MET A C 1
ATOM 575 O O . MET A 1 74 ? -17.188 -24.359 14.758 1 97.56 74 MET A O 1
ATOM 579 N N . THR A 1 75 ? -17.484 -22.234 14.141 1 98.25 75 THR A N 1
ATOM 580 C CA . THR A 1 75 ? -16.141 -21.875 14.609 1 98.25 75 THR A CA 1
ATOM 581 C C . THR A 1 75 ? -16.062 -21.969 16.125 1 98.25 75 THR A C 1
ATOM 583 O O . THR A 1 75 ? -17.016 -21.641 16.828 1 98.25 75 THR A O 1
ATOM 586 N N . LEU A 1 76 ? -14.922 -22.281 16.703 1 97.56 76 LEU A N 1
ATOM 587 C CA . LEU A 1 76 ? -14.727 -22.531 18.125 1 97.56 76 LEU A CA 1
ATOM 588 C C . LEU A 1 76 ? -14.102 -21.328 18.812 1 97.56 76 LEU A C 1
ATOM 590 O O . LEU A 1 76 ? -14.102 -21.234 20.031 1 97.56 76 LEU A O 1
ATOM 594 N N . GLY A 1 77 ? -13.516 -20.453 18.047 1 96.75 77 GLY A N 1
ATOM 595 C CA . GLY A 1 77 ? -12.734 -19.375 18.625 1 96.75 77 GLY A CA 1
ATOM 596 C C . GLY A 1 77 ? -11.258 -19.703 18.766 1 96.75 77 GLY A C 1
ATOM 597 O O . GLY A 1 77 ? -10.461 -18.875 19.203 1 96.75 77 GLY A O 1
ATOM 598 N N . THR A 1 78 ? -10.945 -20.922 18.469 1 96.88 78 THR A N 1
ATOM 599 C CA . THR A 1 78 ? -9.562 -21.375 18.438 1 96.88 78 THR A CA 1
ATOM 600 C C . THR A 1 78 ? -9.016 -21.359 17.016 1 96.88 78 THR A C 1
ATOM 602 O O . THR A 1 78 ? -9.773 -21.172 16.062 1 96.88 78 THR A O 1
ATOM 605 N N . PRO A 1 79 ? -7.758 -21.422 16.797 1 98 79 PRO A N 1
ATOM 606 C CA . PRO A 1 79 ? -7.18 -21.328 15.461 1 98 79 PRO A CA 1
ATOM 607 C C . PRO A 1 79 ? -7.816 -22.297 14.461 1 98 79 PRO A C 1
ATOM 609 O O . PRO A 1 79 ? -8.094 -23.438 14.805 1 98 79 PRO A O 1
ATOM 612 N N . ILE A 1 80 ? -8.07 -21.781 13.234 1 98.69 80 ILE A N 1
ATOM 613 C CA . ILE A 1 80 ? -8.625 -22.578 12.148 1 98.69 80 ILE A CA 1
ATOM 614 C C . ILE A 1 80 ? -7.535 -22.891 11.125 1 98.69 80 ILE A C 1
ATOM 616 O O . ILE A 1 80 ? -6.891 -21.969 10.602 1 98.69 80 ILE A O 1
ATOM 620 N N . MET A 1 81 ? -7.289 -24.141 10.906 1 98.56 81 MET A N 1
ATOM 621 C CA . MET A 1 81 ? -6.34 -24.578 9.883 1 98.56 81 MET A CA 1
ATOM 622 C C . MET A 1 81 ? -7.07 -25.125 8.664 1 98.56 81 MET A C 1
ATOM 624 O O . MET A 1 81 ? -7.906 -26.016 8.781 1 98.56 81 MET A O 1
ATOM 628 N N . ILE A 1 82 ? -6.828 -24.562 7.531 1 98.56 82 ILE A N 1
ATOM 629 C CA . ILE A 1 82 ? -7.375 -25.031 6.266 1 98.56 82 ILE A CA 1
ATOM 630 C C . ILE A 1 82 ? -6.242 -25.547 5.371 1 98.56 82 ILE A C 1
ATOM 632 O O . ILE A 1 82 ? -5.234 -24.859 5.191 1 98.56 82 ILE A O 1
ATOM 636 N N . TRP A 1 83 ? -6.426 -26.672 4.844 1 97.5 83 TRP A N 1
ATOM 637 C CA . TRP A 1 83 ? -5.406 -27.359 4.055 1 97.5 83 TRP A CA 1
ATOM 638 C C . TRP A 1 83 ? -5.934 -27.719 2.67 1 97.5 83 TRP A C 1
ATOM 640 O O . TRP A 1 83 ? -7.082 -28.141 2.529 1 97.5 83 TRP A O 1
ATOM 650 N N . VAL A 1 84 ? -5.141 -27.438 1.647 1 96.25 84 VAL A N 1
ATOM 651 C CA . VAL A 1 84 ? -5.387 -27.891 0.28 1 96.25 84 VAL A CA 1
ATOM 652 C C . VAL A 1 84 ? -4.223 -28.75 -0.205 1 96.25 84 VAL A C 1
ATOM 654 O O . VAL A 1 84 ? -3.084 -28.266 -0.277 1 96.25 84 VAL A O 1
ATOM 657 N N . LYS A 1 85 ? -4.469 -29.953 -0.538 1 93.88 85 LYS A N 1
ATOM 658 C CA . LYS A 1 85 ? -3.443 -30.875 -1 1 93.88 85 LYS A CA 1
ATOM 659 C C . LYS A 1 85 ? -2.982 -30.531 -2.412 1 93.88 85 LYS A C 1
ATOM 661 O O . LYS A 1 85 ? -3.797 -30.172 -3.268 1 93.88 85 LYS A O 1
ATOM 666 N N . ASN A 1 86 ? -1.645 -30.609 -2.617 1 89.25 86 ASN A N 1
ATOM 667 C CA . ASN A 1 86 ? -1.134 -30.5 -3.979 1 89.25 86 ASN A CA 1
ATOM 668 C C . ASN A 1 86 ? -1.249 -31.812 -4.738 1 89.25 86 ASN A C 1
ATOM 670 O O . ASN A 1 86 ? -0.847 -32.875 -4.234 1 89.25 86 ASN A O 1
ATOM 674 N N . GLU A 1 87 ? -1.882 -31.969 -5.879 1 80.62 87 GLU A N 1
ATOM 675 C CA . GLU A 1 87 ? -2.066 -33.219 -6.621 1 80.62 87 GLU A CA 1
ATOM 676 C C . GLU A 1 87 ? -1.073 -33.312 -7.777 1 80.62 87 GLU A C 1
ATOM 678 O O . GLU A 1 87 ? -0.738 -34.438 -8.211 1 80.62 87 GLU A O 1
ATOM 683 N N . ASP A 1 88 ? -0.71 -32.375 -8.516 1 65.19 88 ASP A N 1
ATOM 684 C CA . ASP A 1 88 ? 0.058 -32.469 -9.75 1 65.19 88 ASP A CA 1
ATOM 685 C C . ASP A 1 88 ? 1.498 -32 -9.539 1 65.19 88 ASP A C 1
ATOM 687 O O . ASP A 1 88 ? 1.903 -30.969 -10.062 1 65.19 88 ASP A O 1
ATOM 691 N N . ALA A 1 89 ? 2.164 -32.719 -8.609 1 59.84 89 ALA A N 1
ATOM 692 C CA . ALA A 1 89 ? 3.539 -32.219 -8.523 1 59.84 89 ALA A CA 1
ATOM 693 C C . ALA A 1 89 ? 4.449 -32.969 -9.484 1 59.84 89 ALA A C 1
ATOM 695 O O . ALA A 1 89 ? 4.621 -34.188 -9.359 1 59.84 89 ALA A O 1
ATOM 696 N N . ARG A 1 90 ? 4.488 -32.5 -10.844 1 59.22 90 ARG A N 1
ATOM 697 C CA . ARG A 1 90 ? 5.516 -33.031 -11.727 1 59.22 90 ARG A CA 1
ATOM 698 C C . ARG A 1 90 ? 6.777 -32.188 -11.695 1 59.22 90 ARG A C 1
ATOM 700 O O . ARG A 1 90 ? 6.996 -31.359 -12.57 1 59.22 90 ARG A O 1
ATOM 707 N N . PRO A 1 91 ? 7.543 -32.344 -10.742 1 58.53 91 PRO A N 1
ATOM 708 C CA . PRO A 1 91 ? 8.75 -31.547 -10.547 1 58.53 91 PRO A CA 1
ATOM 709 C C . PRO A 1 91 ? 9.703 -31.609 -11.742 1 58.53 91 PRO A C 1
ATOM 711 O O . PRO A 1 91 ? 10.477 -30.672 -11.961 1 58.53 91 PRO A O 1
ATOM 714 N N . GLU A 1 92 ? 9.578 -32.656 -12.602 1 56.62 92 GLU A N 1
ATOM 715 C CA . GLU A 1 92 ? 10.555 -32.875 -13.656 1 56.62 92 GLU A CA 1
ATOM 716 C C . GLU A 1 92 ? 10.453 -31.828 -14.742 1 56.62 92 GLU A C 1
ATOM 718 O O . GLU A 1 92 ? 11.43 -31.547 -15.438 1 56.62 92 GLU A O 1
ATOM 723 N N . ALA A 1 93 ? 9.328 -31.172 -14.797 1 58.72 93 ALA A N 1
ATOM 724 C CA . ALA A 1 93 ? 9.086 -30.203 -15.867 1 58.72 93 ALA A CA 1
ATOM 725 C C . ALA A 1 93 ? 9.922 -28.953 -15.672 1 58.72 93 ALA A C 1
ATOM 727 O O . ALA A 1 93 ? 10.086 -28.156 -16.594 1 58.72 93 ALA A O 1
ATOM 728 N N . TYR A 1 94 ? 10.648 -28.953 -14.516 1 65 94 TYR A N 1
ATOM 729 C CA . TYR A 1 94 ? 11.273 -27.672 -14.219 1 65 94 TYR A CA 1
ATOM 730 C C . TYR A 1 94 ? 12.773 -27.828 -14.016 1 65 94 TYR A C 1
ATOM 732 O O . TYR A 1 94 ? 13.422 -26.969 -13.43 1 65 94 TYR A O 1
ATOM 740 N N . ALA A 1 95 ? 13.273 -28.875 -14.547 1 66.81 95 ALA A N 1
ATOM 741 C CA . ALA A 1 95 ? 14.695 -29.141 -14.328 1 66.81 95 ALA A CA 1
ATOM 742 C C . ALA A 1 95 ? 15.562 -28.031 -14.906 1 66.81 95 ALA A C 1
ATOM 744 O O . ALA A 1 95 ? 16.578 -27.672 -14.328 1 66.81 95 ALA A O 1
ATOM 745 N N . GLU A 1 96 ? 15.109 -27.531 -16.031 1 71.5 96 GLU A N 1
ATOM 746 C CA . GLU A 1 96 ? 15.867 -26.453 -16.641 1 71.5 96 GLU A CA 1
ATOM 747 C C . GLU A 1 96 ? 15.883 -25.203 -15.758 1 71.5 96 GLU A C 1
ATOM 749 O O . GLU A 1 96 ? 16.844 -24.422 -15.781 1 71.5 96 GLU A O 1
ATOM 754 N N . MET A 1 97 ? 14.898 -25.125 -14.875 1 77.56 97 MET A N 1
ATOM 755 C CA . MET A 1 97 ? 14.758 -23.938 -14.039 1 77.56 97 MET A CA 1
ATOM 756 C C . MET A 1 97 ? 15.711 -24 -12.844 1 77.56 97 MET A C 1
ATOM 758 O O . MET A 1 97 ? 15.953 -22.984 -12.188 1 77.56 97 MET A O 1
ATOM 762 N N . GLU A 1 98 ? 16.203 -25.094 -12.703 1 82.56 98 GLU A N 1
ATOM 763 C CA . GLU A 1 98 ? 17.172 -25.25 -11.617 1 82.56 98 GLU A CA 1
ATOM 764 C C . GLU A 1 98 ? 18.406 -24.391 -11.844 1 82.56 98 GLU A C 1
ATOM 766 O O . GLU A 1 98 ? 18.938 -23.797 -10.898 1 82.56 98 GLU A O 1
ATOM 771 N N . LYS A 1 99 ? 18.703 -24.188 -13.102 1 89.75 99 LYS A N 1
ATOM 772 C CA . LYS A 1 99 ? 20 -23.594 -13.375 1 89.75 99 LYS A CA 1
ATOM 773 C C . LYS A 1 99 ? 19.859 -22.188 -13.961 1 89.75 99 LYS A C 1
ATOM 775 O O . LYS A 1 99 ? 20.844 -21.484 -14.148 1 89.75 99 LYS A O 1
ATOM 780 N N . ILE A 1 100 ? 18.672 -21.781 -14.164 1 92.56 100 ILE A N 1
ATOM 781 C CA . ILE A 1 100 ? 18.469 -20.547 -14.898 1 92.56 100 ILE A CA 1
ATOM 782 C C . ILE A 1 100 ? 17.531 -19.625 -14.109 1 92.56 100 ILE A C 1
ATOM 784 O O . ILE A 1 100 ? 16.547 -20.094 -13.531 1 92.56 100 ILE A O 1
ATOM 788 N N . TYR A 1 101 ? 17.828 -18.359 -14.094 1 93.5 101 TYR A N 1
ATOM 789 C CA . TYR A 1 101 ? 16.938 -17.359 -13.508 1 93.5 101 TYR A CA 1
ATOM 790 C C . TYR A 1 101 ? 15.938 -16.859 -14.539 1 93.5 101 TYR A C 1
ATOM 792 O O . TYR A 1 101 ? 16.312 -16.328 -15.578 1 93.5 101 TYR A O 1
ATOM 800 N N . ARG A 1 102 ? 14.695 -17.047 -14.219 1 92.94 102 ARG A N 1
ATOM 801 C CA . ARG A 1 102 ? 13.672 -16.547 -15.133 1 92.94 102 ARG A CA 1
ATOM 802 C C . ARG A 1 102 ? 13.523 -15.031 -15.008 1 92.94 102 ARG A C 1
ATOM 804 O O . ARG A 1 102 ? 13.352 -14.508 -13.898 1 92.94 102 ARG A O 1
ATOM 811 N N . PRO A 1 103 ? 13.523 -14.32 -16.188 1 95 103 PRO A N 1
ATOM 812 C CA . PRO A 1 103 ? 13.383 -12.859 -16.141 1 95 103 PRO A CA 1
ATOM 813 C C . PRO A 1 103 ? 12.086 -12.422 -15.453 1 95 103 PRO A C 1
ATOM 815 O O . PRO A 1 103 ? 11.016 -12.938 -15.766 1 95 103 PRO A O 1
ATOM 818 N N . SER A 1 104 ? 12.227 -11.43 -14.477 1 95.69 104 SER A N 1
ATOM 819 C CA . SER A 1 104 ? 11.125 -10.766 -13.781 1 95.69 104 SER A CA 1
ATOM 820 C C . SER A 1 104 ? 10.414 -11.734 -12.836 1 95.69 104 SER A C 1
ATOM 822 O O . SER A 1 104 ? 9.336 -11.43 -12.328 1 95.69 104 SER A O 1
ATOM 824 N N . HIS A 1 105 ? 10.969 -12.969 -12.68 1 93.88 105 HIS A N 1
ATOM 825 C CA . HIS A 1 105 ? 10.516 -13.875 -11.633 1 93.88 105 HIS A CA 1
ATOM 826 C C . HIS A 1 105 ? 11.328 -13.695 -10.359 1 93.88 105 HIS A C 1
ATOM 828 O O . HIS A 1 105 ? 12.227 -12.852 -10.305 1 93.88 105 HIS A O 1
ATOM 834 N N . ALA A 1 106 ? 11 -14.469 -9.391 1 94.88 106 ALA A N 1
ATOM 835 C CA . ALA A 1 106 ? 11.633 -14.32 -8.078 1 94.88 106 ALA A CA 1
ATOM 836 C C . ALA A 1 106 ? 12.875 -15.203 -7.965 1 94.88 106 ALA A C 1
ATOM 838 O O . ALA A 1 106 ? 13.562 -15.188 -6.941 1 94.88 106 ALA A O 1
ATOM 839 N N . ASP A 1 107 ? 13.258 -15.906 -9 1 93.88 107 ASP A N 1
ATOM 840 C CA . ASP A 1 107 ? 14.32 -16.906 -8.922 1 93.88 107 ASP A CA 1
ATOM 841 C C . ASP A 1 107 ? 15.617 -16.281 -8.383 1 93.88 107 ASP A C 1
ATOM 843 O O . ASP A 1 107 ? 16.156 -16.75 -7.375 1 93.88 107 ASP A O 1
ATOM 847 N N . PHE A 1 108 ? 16.062 -15.273 -9.031 1 96 108 PHE A N 1
ATOM 848 C CA . PHE A 1 108 ? 17.344 -14.656 -8.68 1 96 108 PHE A CA 1
ATOM 849 C C . PHE A 1 108 ? 17.281 -14.07 -7.277 1 96 108 PHE A C 1
ATOM 851 O O . PHE A 1 108 ? 18.203 -14.281 -6.477 1 96 108 PHE A O 1
ATOM 858 N N . THR A 1 109 ? 16.234 -13.359 -6.941 1 96.69 109 THR A N 1
ATOM 859 C CA . THR A 1 109 ? 16.156 -12.648 -5.672 1 96.69 109 THR A CA 1
ATOM 860 C C . THR A 1 109 ? 16.016 -13.633 -4.512 1 96.69 109 THR A C 1
ATOM 862 O O . THR A 1 109 ? 16.562 -13.406 -3.432 1 96.69 109 THR A O 1
ATOM 865 N N . TYR A 1 110 ? 15.312 -14.742 -4.723 1 94.44 110 TYR A N 1
ATOM 866 C CA . TYR A 1 110 ? 15.211 -15.766 -3.686 1 94.44 110 TYR A CA 1
ATOM 867 C C . TYR A 1 110 ? 16.578 -16.391 -3.402 1 94.44 110 TYR A C 1
ATOM 869 O O . TYR A 1 110 ? 16.938 -16.594 -2.242 1 94.44 110 TYR A O 1
ATOM 877 N N . GLN A 1 111 ? 17.234 -16.688 -4.535 1 93 111 GLN A N 1
ATOM 878 C CA . GLN A 1 111 ? 18.578 -17.234 -4.387 1 93 111 GLN A CA 1
ATOM 879 C C . GLN A 1 111 ? 19.484 -16.266 -3.639 1 93 111 GLN A C 1
ATOM 881 O O . GLN A 1 111 ? 20.234 -16.672 -2.746 1 93 111 GLN A O 1
ATOM 886 N N . ALA A 1 112 ? 19.406 -15.062 -3.996 1 93.31 112 ALA A N 1
ATOM 887 C CA . ALA A 1 112 ? 20.25 -14.047 -3.385 1 93.31 112 ALA A CA 1
ATOM 888 C C . ALA A 1 112 ? 19.922 -13.867 -1.908 1 93.31 112 ALA A C 1
ATOM 890 O O . ALA A 1 112 ? 20.812 -13.734 -1.07 1 93.31 112 ALA A O 1
ATOM 891 N N . LYS A 1 113 ? 18.703 -13.836 -1.559 1 94.25 113 LYS A N 1
ATOM 892 C CA . LYS A 1 113 ? 18.25 -13.547 -0.199 1 94.25 113 LYS A CA 1
ATOM 893 C C . LYS A 1 113 ? 18.547 -14.719 0.736 1 94.25 113 LYS A C 1
ATOM 895 O O . LYS A 1 113 ? 19.031 -14.516 1.855 1 94.25 113 LYS A O 1
ATOM 900 N N . TYR A 1 114 ? 18.219 -15.914 0.273 1 93 114 TYR A N 1
ATOM 901 C CA . TYR A 1 114 ? 18.188 -17.047 1.185 1 93 114 TYR A CA 1
ATOM 902 C C . TYR A 1 114 ? 19.391 -17.969 0.953 1 93 114 TYR A C 1
ATOM 904 O O . TYR A 1 114 ? 19.688 -18.828 1.785 1 93 114 TYR A O 1
ATOM 912 N N . GLY A 1 115 ? 20.094 -17.812 -0.175 1 90.94 115 GLY A N 1
ATOM 913 C CA . GLY A 1 115 ? 21.188 -18.688 -0.52 1 90.94 115 GLY A CA 1
ATOM 914 C C . GLY A 1 115 ? 20.719 -20.031 -1.058 1 90.94 115 GLY A C 1
ATOM 915 O O . GLY A 1 115 ? 21.547 -20.859 -1.481 1 90.94 115 GLY A O 1
ATOM 916 N N . ILE A 1 116 ? 19.438 -20.25 -1.009 1 89.19 116 ILE A N 1
ATOM 917 C CA . ILE A 1 116 ? 18.781 -21.453 -1.506 1 89.19 116 ILE A CA 1
ATOM 918 C C . ILE A 1 116 ? 17.391 -21.109 -2.043 1 89.19 116 ILE A C 1
ATOM 920 O O . ILE A 1 116 ? 16.781 -20.141 -1.598 1 89.19 116 ILE A O 1
ATOM 924 N N . ARG A 1 117 ? 17 -21.828 -3.062 1 88.19 117 ARG A N 1
ATOM 925 C CA . ARG A 1 117 ? 15.648 -21.625 -3.596 1 88.19 117 ARG A CA 1
ATOM 926 C C . ARG A 1 117 ? 15.023 -22.953 -4.016 1 88.19 117 ARG A C 1
ATOM 928 O O . ARG A 1 117 ? 15.734 -23.859 -4.453 1 88.19 117 ARG A O 1
ATOM 935 N N . ASN A 1 118 ? 13.727 -23.031 -3.727 1 86.06 118 ASN A N 1
ATOM 936 C CA . ASN A 1 118 ? 12.938 -24.125 -4.285 1 86.06 118 ASN A CA 1
ATOM 937 C C . ASN A 1 118 ? 12.523 -23.828 -5.723 1 86.06 118 ASN A C 1
ATOM 939 O O . ASN A 1 118 ? 11.508 -23.172 -5.961 1 86.06 118 ASN A O 1
ATOM 943 N N . TRP A 1 119 ? 13.266 -24.328 -6.645 1 79.69 119 TRP A N 1
ATOM 944 C CA . TRP A 1 119 ? 13.094 -23.953 -8.047 1 79.69 119 TRP A CA 1
ATOM 945 C C . TRP A 1 119 ? 11.93 -24.719 -8.664 1 79.69 119 TRP A C 1
ATOM 947 O O . TRP A 1 119 ? 11.547 -24.453 -9.812 1 79.69 119 TRP A O 1
ATOM 957 N N . GLN A 1 120 ? 11.43 -25.625 -7.82 1 77.5 120 GLN A N 1
ATOM 958 C CA . GLN A 1 120 ? 10.305 -26.375 -8.352 1 77.5 120 GLN A CA 1
ATOM 959 C C . GLN A 1 120 ? 9.023 -25.547 -8.344 1 77.5 120 GLN A C 1
ATOM 961 O O . GLN A 1 120 ? 8.438 -25.297 -7.289 1 77.5 120 GLN A O 1
ATOM 966 N N . GLY A 1 121 ? 8.602 -25.062 -9.391 1 74.19 121 GLY A N 1
ATOM 967 C CA . GLY A 1 121 ? 7.336 -24.359 -9.531 1 74.19 121 GLY A CA 1
ATOM 968 C C . GLY A 1 121 ? 7.332 -23 -8.844 1 74.19 121 GLY A C 1
ATOM 969 O O . GLY A 1 121 ? 6.289 -22.547 -8.383 1 74.19 121 GLY A O 1
ATOM 970 N N . GLY A 1 122 ? 8.438 -22.438 -8.43 1 81.06 122 GLY A N 1
ATOM 971 C CA . GLY A 1 122 ? 8.531 -21.109 -7.832 1 81.06 122 GLY A CA 1
ATOM 972 C C . GLY A 1 122 ? 8.477 -21.141 -6.316 1 81.06 122 GLY A C 1
ATOM 973 O O . GLY A 1 122 ? 8.656 -20.109 -5.66 1 81.06 122 GLY A O 1
ATOM 974 N N . GLY A 1 123 ? 8.141 -22.344 -5.781 1 82.5 123 GLY A N 1
ATOM 975 C CA . GLY A 1 123 ? 8.125 -22.453 -4.332 1 82.5 123 GLY A CA 1
ATOM 976 C C . GLY A 1 123 ? 7.102 -21.562 -3.672 1 82.5 123 GLY A C 1
ATOM 977 O O . GLY A 1 123 ? 5.93 -21.547 -4.055 1 82.5 123 GLY A O 1
ATOM 978 N N . ARG A 1 124 ? 7.609 -20.781 -2.676 1 90 124 ARG A N 1
ATOM 979 C CA . ARG A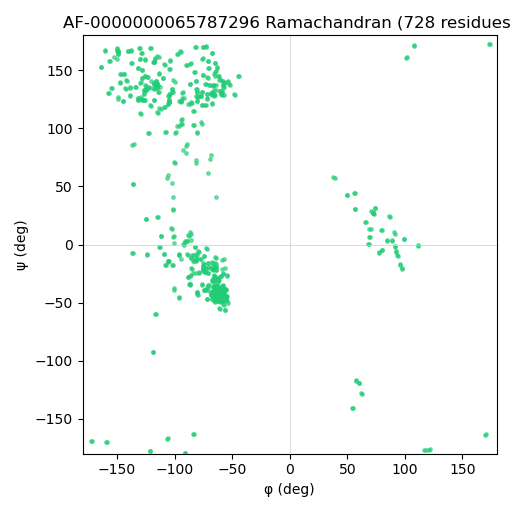 1 124 ? 6.777 -19.906 -1.866 1 90 124 ARG A CA 1
ATOM 980 C C . ARG A 1 124 ? 6.328 -18.688 -2.668 1 90 124 ARG A C 1
ATOM 982 O O . ARG A 1 124 ? 5.324 -18.047 -2.336 1 90 124 ARG A O 1
ATOM 989 N N . SER A 1 125 ? 7.055 -18.375 -3.748 1 88.75 125 SER A N 1
ATOM 990 C CA . SER A 1 125 ? 6.742 -17.203 -4.559 1 88.75 125 SER A CA 1
ATOM 991 C C . SER A 1 125 ? 5.598 -17.484 -5.527 1 88.75 125 SER A C 1
ATOM 993 O O . SER A 1 125 ? 5.059 -16.562 -6.148 1 88.75 125 SER A O 1
ATOM 995 N N . SER A 1 126 ? 5.215 -18.703 -5.625 1 89.31 126 SER A N 1
ATOM 996 C CA . SER A 1 126 ? 4.148 -19.125 -6.535 1 89.31 126 SER A CA 1
ATOM 997 C C . SER A 1 126 ? 2.811 -18.516 -6.129 1 89.31 126 SER A C 1
ATOM 999 O O . SER A 1 126 ? 2.496 -18.422 -4.941 1 89.31 126 SER A O 1
ATOM 1001 N N . ALA A 1 127 ? 2.033 -18.219 -7.176 1 90.62 127 ALA A N 1
ATOM 1002 C CA . ALA A 1 127 ? 0.688 -17.719 -6.93 1 90.62 127 ALA A CA 1
ATOM 1003 C C . ALA A 1 127 ? -0.175 -18.75 -6.227 1 90.62 127 ALA A C 1
ATOM 1005 O O . ALA A 1 127 ? -1.249 -18.438 -5.711 1 90.62 127 ALA A O 1
ATOM 1006 N N . ARG A 1 128 ? 0.274 -19.984 -6.137 1 91.19 128 ARG A N 1
ATOM 1007 C CA . ARG A 1 128 ? -0.442 -21.016 -5.398 1 91.19 128 ARG A CA 1
ATOM 1008 C C . ARG A 1 128 ? -0.603 -20.625 -3.932 1 91.19 128 ARG A C 1
ATOM 1010 O O . ARG A 1 128 ? -1.553 -21.062 -3.271 1 91.19 128 ARG A O 1
ATOM 1017 N N . GLU A 1 129 ? 0.327 -19.828 -3.492 1 94.81 129 GLU A N 1
ATOM 1018 C CA . GLU A 1 129 ? 0.273 -19.312 -2.131 1 94.81 129 GLU A CA 1
ATOM 1019 C C . GLU A 1 129 ? -1.055 -18.609 -1.861 1 94.81 129 GLU A C 1
ATOM 1021 O O . GLU A 1 129 ? -1.571 -18.641 -0.742 1 94.81 129 GLU A O 1
ATOM 1026 N N . THR A 1 130 ? -1.741 -18.062 -2.873 1 97.19 130 THR A N 1
ATOM 1027 C CA . THR A 1 130 ? -2.943 -17.266 -2.699 1 97.19 130 THR A CA 1
ATOM 1028 C C . THR A 1 130 ? -4.141 -18.141 -2.346 1 97.19 130 THR A C 1
ATOM 1030 O O . THR A 1 130 ? -5.191 -17.641 -1.952 1 97.19 130 THR A O 1
ATOM 1033 N N . ILE A 1 131 ? -3.955 -19.453 -2.461 1 97.25 131 ILE A N 1
ATOM 1034 C CA . ILE A 1 131 ? -4.992 -20.359 -1.976 1 97.25 131 ILE A CA 1
ATOM 1035 C C . ILE A 1 131 ? -5.27 -20.078 -0.5 1 97.25 131 ILE A C 1
ATOM 1037 O O . ILE A 1 131 ? -6.43 -20 -0.084 1 97.25 131 ILE A O 1
ATOM 1041 N N . GLY A 1 132 ? -4.195 -19.922 0.252 1 98.31 132 GLY A N 1
ATOM 1042 C CA . GLY A 1 132 ? -4.352 -19.578 1.659 1 98.31 132 GLY A CA 1
ATOM 1043 C C . GLY A 1 132 ? -5.07 -18.266 1.882 1 98.31 132 GLY A C 1
ATOM 1044 O O . GLY A 1 132 ? -5.902 -18.156 2.787 1 98.31 132 GLY A O 1
ATOM 1045 N N . ARG A 1 133 ? -4.758 -17.281 1.056 1 98.56 133 ARG A N 1
ATOM 1046 C CA . ARG A 1 133 ? -5.395 -15.977 1.155 1 98.56 133 ARG A CA 1
ATOM 1047 C C . ARG A 1 133 ? -6.891 -16.062 0.875 1 98.56 133 ARG A C 1
ATOM 1049 O O . ARG A 1 133 ? -7.703 -15.492 1.603 1 98.56 133 ARG A O 1
ATOM 1056 N N . VAL A 1 134 ? -7.211 -16.766 -0.17 1 98.75 134 VAL A N 1
ATOM 1057 C CA . VAL A 1 134 ? -8.602 -16.891 -0.584 1 98.75 134 VAL A CA 1
ATOM 1058 C C . VAL A 1 134 ? -9.383 -17.672 0.476 1 98.75 134 VAL A C 1
ATOM 1060 O O . VAL A 1 134 ? -10.516 -17.297 0.81 1 98.75 134 VAL A O 1
ATOM 1063 N N . ALA A 1 135 ? -8.766 -18.719 1.026 1 98.81 135 ALA A N 1
ATOM 1064 C CA . ALA A 1 135 ? -9.406 -19.469 2.104 1 98.81 135 ALA A CA 1
ATOM 1065 C C . ALA A 1 135 ? -9.617 -18.594 3.334 1 98.81 135 ALA A C 1
ATOM 1067 O O . ALA A 1 135 ? -10.703 -18.578 3.918 1 98.81 135 ALA A O 1
ATOM 1068 N N . GLY A 1 136 ? -8.562 -17.906 3.721 1 98.81 136 GLY A N 1
ATOM 1069 C CA . GLY A 1 136 ? -8.703 -16.969 4.82 1 98.81 136 GLY A CA 1
ATOM 1070 C C . GLY A 1 136 ? -9.766 -15.914 4.574 1 98.81 136 GLY A C 1
ATOM 1071 O O . GLY A 1 136 ? -10.523 -15.562 5.484 1 98.81 136 GLY A O 1
ATOM 1072 N N . GLY A 1 137 ? -9.789 -15.383 3.346 1 98.81 137 GLY A N 1
ATOM 1073 C CA . GLY A 1 137 ? -10.781 -14.398 2.961 1 98.81 137 GLY A CA 1
ATOM 1074 C C . GLY A 1 137 ? -12.203 -14.93 3.037 1 98.81 137 GLY A C 1
ATOM 1075 O O . GLY A 1 137 ? -13.133 -14.188 3.373 1 98.81 137 GLY A O 1
ATOM 1076 N N . ALA A 1 138 ? -12.367 -16.188 2.676 1 98.69 138 ALA A N 1
ATOM 1077 C CA . ALA A 1 138 ? -13.688 -16.812 2.779 1 98.69 138 ALA A CA 1
ATOM 1078 C C . ALA A 1 138 ? -14.188 -16.812 4.223 1 98.69 138 ALA A C 1
ATOM 1080 O O . ALA A 1 138 ? -15.328 -16.438 4.492 1 98.69 138 ALA A O 1
ATOM 1081 N N . VAL A 1 139 ? -13.328 -17.219 5.141 1 98.81 139 VAL A N 1
ATOM 1082 C CA . VAL A 1 139 ? -13.688 -17.25 6.555 1 98.81 139 VAL A CA 1
ATOM 1083 C C . VAL A 1 139 ? -13.922 -15.828 7.059 1 98.81 139 VAL A C 1
ATOM 1085 O O . VAL A 1 139 ? -14.93 -15.555 7.719 1 98.81 139 VAL A O 1
ATOM 1088 N N . GLY A 1 140 ? -12.953 -14.93 6.738 1 98.69 140 GLY A N 1
ATOM 1089 C CA . GLY A 1 140 ? -13.117 -13.539 7.121 1 98.69 140 GLY A CA 1
ATOM 1090 C C . GLY A 1 140 ? -14.406 -12.93 6.598 1 98.69 140 GLY A C 1
ATOM 1091 O O . GLY A 1 140 ? -15.039 -12.117 7.273 1 98.69 140 GLY A O 1
ATOM 1092 N N . GLY A 1 141 ? -14.734 -13.312 5.359 1 98.44 141 GLY A N 1
ATOM 1093 C CA . GLY A 1 141 ? -15.984 -12.844 4.77 1 98.44 141 GLY A CA 1
ATOM 1094 C C . GLY A 1 141 ? -17.203 -13.25 5.562 1 98.44 141 GLY A C 1
ATOM 1095 O O . GLY A 1 141 ? -18.156 -12.477 5.684 1 98.44 141 GLY A O 1
ATOM 1096 N N . LYS A 1 142 ? -17.234 -14.438 6.102 1 98 142 LYS A N 1
ATOM 1097 C CA . LYS A 1 142 ? -18.344 -14.891 6.934 1 98 142 LYS A CA 1
ATOM 1098 C C . LYS A 1 142 ? -18.469 -14.047 8.195 1 98 142 LYS A C 1
ATOM 1100 O O . LYS A 1 142 ? -19.578 -13.664 8.586 1 98 142 LYS A O 1
ATOM 1105 N N . VAL A 1 143 ? -17.359 -13.797 8.812 1 98.12 143 VAL A N 1
ATOM 1106 C CA . VAL A 1 143 ? -17.359 -12.969 10.016 1 98.12 143 VAL A CA 1
ATOM 1107 C C . VAL A 1 143 ? -17.875 -11.57 9.68 1 98.12 143 VAL A C 1
ATOM 1109 O O . VAL A 1 143 ? -18.703 -11.016 10.414 1 98.12 143 VAL A O 1
ATOM 1112 N N . LEU A 1 144 ? -17.344 -11.016 8.594 1 97.88 144 LEU A N 1
ATOM 1113 C CA . LEU A 1 144 ? -17.734 -9.68 8.164 1 97.88 144 LEU A CA 1
ATOM 1114 C C . LEU A 1 144 ? -19.234 -9.602 7.93 1 97.88 144 LEU A C 1
ATOM 1116 O O . LEU A 1 144 ? -19.875 -8.617 8.297 1 97.88 144 LEU A O 1
ATOM 1120 N N . GLN A 1 145 ? -19.766 -10.625 7.305 1 96.06 145 GLN A N 1
ATOM 1121 C CA . GLN A 1 145 ? -21.188 -10.672 7.031 1 96.06 145 GLN A CA 1
ATOM 1122 C C . GLN A 1 145 ? -22 -10.695 8.328 1 96.06 145 GLN A C 1
ATOM 1124 O O . GLN A 1 145 ? -23.094 -10.133 8.391 1 96.06 145 GLN A O 1
ATOM 1129 N N . PHE A 1 146 ? -21.484 -11.344 9.281 1 95.19 146 PHE A N 1
ATOM 1130 C CA . PHE A 1 146 ? -22.141 -11.383 10.586 1 95.19 146 PHE A CA 1
ATOM 1131 C C . PHE A 1 146 ? -22.141 -10 11.227 1 95.19 146 PHE A C 1
ATOM 1133 O O . PHE A 1 146 ? -23.141 -9.594 11.828 1 95.19 146 PHE A O 1
ATOM 1140 N N . LEU A 1 147 ? -21.094 -9.289 11.102 1 95.56 147 LEU A N 1
ATOM 1141 C CA . LEU A 1 147 ? -20.969 -7.98 11.734 1 95.56 147 LEU A CA 1
ATOM 1142 C C . LEU A 1 147 ? -21.672 -6.902 10.922 1 95.56 147 LEU A C 1
ATOM 1144 O O . LEU A 1 147 ? -22.281 -5.992 11.484 1 95.56 147 LEU A O 1
ATOM 1148 N N . TYR A 1 148 ? -21.5 -7.02 9.641 1 97.19 148 TYR A N 1
ATOM 1149 C CA . TYR A 1 148 ? -22.047 -6.039 8.703 1 97.19 148 TYR A CA 1
ATOM 1150 C C . TYR A 1 148 ? -22.703 -6.73 7.516 1 97.19 148 TYR A C 1
ATOM 1152 O O . TYR A 1 148 ? -22.125 -6.789 6.426 1 97.19 148 TYR A O 1
ATOM 1160 N N . PRO A 1 149 ? -23.922 -7.082 7.645 1 97.25 149 PRO A N 1
ATOM 1161 C CA . PRO A 1 149 ? -24.578 -7.891 6.621 1 97.25 149 PRO A CA 1
ATOM 1162 C C . PRO A 1 149 ? -24.766 -7.145 5.297 1 97.25 149 PRO A C 1
ATOM 1164 O O . PRO A 1 149 ? -24.953 -7.77 4.254 1 97.25 149 PRO A O 1
ATOM 1167 N N . GLU A 1 150 ? -24.625 -5.836 5.32 1 97 150 GLU A N 1
ATOM 1168 C CA . GLU A 1 150 ? -24.859 -5.035 4.117 1 97 150 GLU A CA 1
ATOM 1169 C C . GLU A 1 150 ? -23.609 -4.961 3.252 1 97 150 GLU A C 1
ATOM 1171 O O . GLU A 1 150 ? -23.672 -4.535 2.096 1 97 150 GLU A O 1
ATOM 1176 N N . ILE A 1 151 ? -22.5 -5.391 3.773 1 97.88 151 ILE A N 1
ATOM 1177 C CA . ILE A 1 151 ? -21.234 -5.238 3.049 1 97.88 151 ILE A CA 1
ATOM 1178 C C . ILE A 1 151 ? -21.203 -6.207 1.871 1 97.88 151 ILE A C 1
ATOM 1180 O O . ILE A 1 151 ? -21.5 -7.395 2.025 1 97.88 151 ILE A O 1
ATOM 1184 N N . GLU A 1 152 ? -20.891 -5.68 0.748 1 98.12 152 GLU A N 1
ATOM 1185 C CA . GLU A 1 152 ? -20.656 -6.449 -0.471 1 98.12 152 GLU A CA 1
ATOM 1186 C C . GLU A 1 152 ? -19.328 -6.09 -1.104 1 98.12 152 GLU A C 1
ATOM 1188 O O . GLU A 1 152 ? -19.047 -4.914 -1.354 1 98.12 152 GLU A O 1
ATOM 1193 N N . VAL A 1 153 ? -18.516 -7.078 -1.306 1 98.62 153 VAL A N 1
ATOM 1194 C CA . VAL A 1 153 ? -17.219 -6.883 -1.943 1 98.62 153 VAL A CA 1
ATOM 1195 C C . VAL A 1 153 ? -17.234 -7.48 -3.348 1 98.62 153 VAL A C 1
ATOM 1197 O O . VAL A 1 153 ? -17.406 -8.695 -3.51 1 98.62 153 VAL A O 1
ATOM 1200 N N . ILE A 1 154 ? -17.031 -6.621 -4.391 1 98.56 154 ILE A N 1
ATOM 1201 C CA . ILE A 1 154 ? -17.047 -7.062 -5.781 1 98.56 154 ILE A CA 1
ATOM 1202 C C . ILE A 1 154 ? -15.828 -6.516 -6.516 1 98.56 154 ILE A C 1
ATOM 1204 O O . ILE A 1 154 ? -15.57 -5.309 -6.504 1 98.56 154 ILE A O 1
ATOM 1208 N N . ALA A 1 155 ? -15.094 -7.395 -7.082 1 98.69 155 ALA A N 1
ATOM 1209 C CA . ALA A 1 155 ? -13.992 -7 -7.957 1 98.69 155 ALA A CA 1
ATOM 1210 C C . ALA A 1 155 ? -14.211 -7.512 -9.375 1 98.69 155 ALA A C 1
ATOM 1212 O O . ALA A 1 155 ? -14.984 -8.445 -9.594 1 98.69 155 ALA A O 1
ATOM 1213 N N . TRP A 1 156 ? -13.578 -6.879 -10.367 1 98.19 156 TRP A N 1
ATOM 1214 C CA . TRP A 1 156 ? -13.695 -7.285 -11.766 1 98.19 156 TRP A CA 1
ATOM 1215 C C . TRP A 1 156 ? -12.5 -6.805 -12.57 1 98.19 156 TRP A C 1
ATOM 1217 O O . TRP A 1 156 ? -11.742 -5.938 -12.125 1 98.19 156 TRP A O 1
ATOM 1227 N N . VAL A 1 157 ? -12.305 -7.477 -13.656 1 97.75 157 VAL A N 1
ATOM 1228 C CA . VAL A 1 157 ? -11.297 -7.004 -14.602 1 97.75 157 VAL A CA 1
ATOM 1229 C C . VAL A 1 157 ? -11.805 -5.762 -15.328 1 97.75 157 VAL A C 1
ATOM 1231 O O . VAL A 1 157 ? -12.82 -5.812 -16.031 1 97.75 157 VAL A O 1
ATOM 1234 N N . SER A 1 158 ? -11.078 -4.637 -15.18 1 97.31 158 SER A N 1
ATOM 1235 C CA . SER A 1 158 ? -11.57 -3.379 -15.727 1 97.31 158 SER A CA 1
ATOM 1236 C C . SER A 1 158 ? -10.773 -2.955 -16.953 1 97.31 158 SER A C 1
ATOM 1238 O O . SER A 1 158 ? -11.203 -2.076 -17.703 1 97.31 158 SER A O 1
ATOM 1240 N N . GLU A 1 159 ? -9.609 -3.521 -17.141 1 97.19 159 GLU A N 1
ATOM 1241 C CA . GLU A 1 159 ? -8.766 -3.154 -18.266 1 97.19 159 GLU A CA 1
ATOM 1242 C C . GLU A 1 159 ? -7.816 -4.289 -18.641 1 97.19 159 GLU A C 1
ATOM 1244 O O . GLU A 1 159 ? -7.266 -4.957 -17.766 1 97.19 159 GLU A O 1
ATOM 1249 N N . VAL A 1 160 ? -7.691 -4.594 -19.906 1 97 160 VAL A N 1
ATOM 1250 C CA . VAL A 1 160 ? -6.719 -5.543 -20.438 1 97 160 VAL A CA 1
ATOM 1251 C C . VAL A 1 160 ? -5.961 -4.902 -21.609 1 97 160 VAL A C 1
ATOM 1253 O O . VAL A 1 160 ? -6.555 -4.582 -22.641 1 97 160 VAL A O 1
ATOM 1256 N N . HIS A 1 161 ? -4.719 -4.688 -21.391 1 96.44 161 HIS A N 1
ATOM 1257 C CA . HIS A 1 161 ? -3.855 -4.16 -22.438 1 96.44 161 HIS A CA 1
ATOM 1258 C C . HIS A 1 161 ? -4.469 -2.926 -23.094 1 96.44 161 HIS A C 1
ATOM 1260 O O . HIS A 1 161 ? -4.535 -2.836 -24.328 1 96.44 161 HIS A O 1
ATOM 1266 N N . GLY A 1 162 ? -4.992 -2.104 -22.312 1 93.25 162 GLY A N 1
ATOM 1267 C CA . GLY A 1 162 ? -5.488 -0.817 -22.781 1 93.25 162 GLY A CA 1
ATOM 1268 C C . GLY A 1 162 ? -6.973 -0.823 -23.078 1 93.25 162 GLY A C 1
ATOM 1269 O O . GLY A 1 162 ? -7.594 0.236 -23.203 1 93.25 162 GLY A O 1
ATOM 1270 N N . LEU A 1 163 ? -7.594 -1.975 -23.25 1 95.75 163 LEU A N 1
ATOM 1271 C CA . LEU A 1 163 ? -9.031 -2.082 -23.469 1 95.75 163 LEU A CA 1
ATOM 1272 C C . LEU A 1 163 ? -9.789 -1.994 -22.156 1 95.75 163 LEU A C 1
ATOM 1274 O O . LEU A 1 163 ? -9.461 -2.695 -21.188 1 95.75 163 LEU A O 1
ATOM 1278 N N . LYS A 1 164 ? -10.797 -1.19 -22.078 1 95.69 164 LYS A N 1
ATOM 1279 C CA . LYS A 1 164 ? -11.484 -0.923 -20.812 1 95.69 164 LYS A CA 1
ATOM 1280 C C . LYS A 1 164 ? -12.883 -1.533 -20.797 1 95.69 164 LYS A C 1
ATOM 1282 O O . LYS A 1 164 ? -13.578 -1.52 -21.828 1 95.69 164 LYS A O 1
ATOM 1287 N N . SER A 1 165 ? -13.156 -1.989 -19.547 1 93.38 165 SER A N 1
ATOM 1288 C CA . SER A 1 165 ? -14.523 -2.426 -19.297 1 93.38 165 SER A CA 1
ATOM 1289 C C . SER A 1 165 ? -15.43 -1.247 -18.953 1 93.38 165 SER A C 1
ATOM 1291 O O . SER A 1 165 ? -15.102 -0.445 -18.078 1 93.38 165 SER A O 1
ATOM 1293 N N . LEU A 1 166 ? -16.25 -0.756 -19.812 1 87.38 166 LEU A N 1
ATOM 1294 C CA . LEU A 1 166 ? -17.141 0.375 -19.516 1 87.38 166 LEU A CA 1
ATOM 1295 C C . LEU A 1 166 ? -18.234 -0.019 -18.531 1 87.38 166 LEU A C 1
ATOM 1297 O O . LEU A 1 166 ? -19.25 -0.574 -18.938 1 87.38 166 LEU A O 1
ATOM 1301 N N . CYS A 1 167 ? -17.828 -0.175 -17.234 1 89.88 167 CYS A N 1
ATOM 1302 C CA . CYS A 1 167 ? -18.75 -0.594 -16.172 1 89.88 167 CYS A CA 1
ATOM 1303 C C . CYS A 1 167 ? -18.906 0.496 -15.117 1 89.88 167 CYS A C 1
ATOM 1305 O O . CYS A 1 167 ? -17.938 1.189 -14.789 1 89.88 167 CYS A O 1
ATOM 1307 N N . ASP A 1 168 ? -20.172 0.619 -14.68 1 90.81 168 ASP A N 1
ATOM 1308 C CA . ASP A 1 168 ? -20.406 1.495 -13.539 1 90.81 168 ASP A CA 1
ATOM 1309 C C . ASP A 1 168 ? -20.141 0.769 -12.219 1 90.81 168 ASP A C 1
ATOM 1311 O O . ASP A 1 168 ? -20.875 -0.156 -11.859 1 90.81 168 ASP A O 1
ATOM 1315 N N . PRO A 1 169 ? -19.141 1.221 -11.516 1 90.94 169 PRO A N 1
ATOM 1316 C CA . PRO A 1 169 ? -18.812 0.555 -10.258 1 90.94 169 PRO A CA 1
ATOM 1317 C C . PRO A 1 169 ? -19.984 0.532 -9.273 1 90.94 169 PRO A C 1
ATOM 1319 O O . PRO A 1 169 ? -20.094 -0.39 -8.461 1 90.94 169 PRO A O 1
ATOM 1322 N N . ASN A 1 170 ? -20.859 1.431 -9.398 1 92.12 170 ASN A N 1
ATOM 1323 C CA . ASN A 1 170 ? -21.922 1.539 -8.414 1 92.12 170 ASN A CA 1
ATOM 1324 C C . ASN A 1 170 ? -23.047 0.544 -8.695 1 92.12 170 ASN A C 1
ATOM 1326 O O . ASN A 1 170 ? -23.891 0.28 -7.828 1 92.12 170 ASN A O 1
ATOM 1330 N N . THR A 1 171 ? -23.031 -0.026 -9.875 1 94.38 171 THR A N 1
ATOM 1331 C CA . THR A 1 171 ? -24.172 -0.884 -10.203 1 94.38 171 THR A CA 1
ATOM 1332 C C . THR A 1 171 ? -23.703 -2.283 -10.586 1 94.38 171 THR A C 1
ATOM 1334 O O . THR A 1 171 ? -24.516 -3.195 -10.75 1 94.38 171 THR A O 1
ATOM 1337 N N . VAL A 1 172 ? -22.422 -2.473 -10.742 1 96.56 172 VAL A N 1
ATOM 1338 C CA . VAL A 1 172 ? -21.875 -3.768 -11.141 1 96.56 172 VAL A CA 1
ATOM 1339 C C . VAL A 1 172 ? -22.312 -4.84 -10.141 1 96.56 172 VAL A C 1
ATOM 1341 O O . VAL A 1 172 ? -22.344 -4.598 -8.938 1 96.56 172 VAL A O 1
ATOM 1344 N N . THR A 1 173 ? -22.688 -6.039 -10.625 1 97.06 173 THR A N 1
ATOM 1345 C CA . THR A 1 173 ? -23.094 -7.145 -9.766 1 97.06 173 THR A CA 1
ATOM 1346 C C . THR A 1 173 ? -22.141 -8.328 -9.922 1 97.06 173 THR A C 1
ATOM 1348 O O . THR A 1 173 ? -21.406 -8.406 -10.898 1 97.06 173 THR A O 1
ATOM 1351 N N . ARG A 1 174 ? -22.188 -9.156 -8.93 1 96.38 174 ARG A N 1
ATOM 1352 C CA . ARG A 1 174 ? -21.406 -10.383 -9.016 1 96.38 174 ARG A CA 1
ATOM 1353 C C . ARG A 1 174 ? -21.812 -11.203 -10.234 1 96.38 174 ARG A C 1
ATOM 1355 O O . ARG A 1 174 ? -20.969 -11.844 -10.859 1 96.38 174 ARG A O 1
ATOM 1362 N N . GLU A 1 175 ? -23.016 -11.234 -10.516 1 96.31 175 GLU A N 1
ATOM 1363 C CA . GLU A 1 175 ? -23.516 -11.953 -11.68 1 96.31 175 GLU A CA 1
ATOM 1364 C C . GLU A 1 175 ? -22.906 -11.398 -12.969 1 96.31 175 GLU A C 1
ATOM 1366 O O . GLU A 1 175 ? -22.562 -12.164 -13.867 1 96.31 175 GLU A O 1
ATOM 1371 N N . ASP A 1 176 ? -22.828 -10.039 -13.039 1 96.19 176 ASP A N 1
ATOM 1372 C CA . ASP A 1 176 ? -22.188 -9.414 -14.188 1 96.19 176 ASP A CA 1
ATOM 1373 C C . ASP A 1 176 ? -20.734 -9.906 -14.336 1 96.19 176 ASP A C 1
ATOM 1375 O O . ASP A 1 176 ? -20.297 -10.219 -15.445 1 96.19 176 ASP A O 1
ATOM 1379 N N . VAL A 1 177 ? -20.078 -9.969 -13.227 1 97 177 VAL A N 1
ATOM 1380 C CA . VAL A 1 177 ? -18.656 -10.297 -13.211 1 97 177 VAL A CA 1
ATOM 1381 C C . VAL A 1 177 ? -18.453 -11.758 -13.609 1 97 177 VAL A C 1
ATOM 1383 O O . VAL A 1 177 ? -17.594 -12.078 -14.43 1 97 177 VAL A O 1
ATOM 1386 N N . GLU A 1 178 ? -19.297 -12.648 -13.125 1 95.69 178 GLU A N 1
ATOM 1387 C CA . GLU A 1 178 ? -19.109 -14.078 -13.32 1 95.69 178 GLU A CA 1
ATOM 1388 C C . GLU A 1 178 ? -19.75 -14.547 -14.625 1 95.69 178 GLU A C 1
ATOM 1390 O O . GLU A 1 178 ? -19.75 -15.742 -14.93 1 95.69 178 GLU A O 1
ATOM 1395 N N . SER A 1 179 ? -20.234 -13.641 -15.445 1 94.44 179 SER A N 1
ATOM 1396 C CA . SER A 1 179 ? -20.984 -13.984 -16.656 1 94.44 179 SER A CA 1
ATOM 1397 C C . SER A 1 179 ? -20.047 -14.438 -17.766 1 94.44 179 SER A C 1
ATOM 1399 O O . SER A 1 179 ? -20.5 -14.984 -18.781 1 94.44 179 SER A O 1
ATOM 1401 N N . ASN A 1 180 ? -18.828 -14.25 -17.625 1 93.81 180 ASN A N 1
ATOM 1402 C CA . ASN A 1 180 ? -17.875 -14.672 -18.641 1 93.81 180 ASN A CA 1
ATOM 1403 C C . ASN A 1 180 ? -16.516 -15.023 -18 1 93.81 180 ASN A C 1
ATOM 1405 O O . ASN A 1 180 ? -16.266 -14.688 -16.844 1 93.81 180 ASN A O 1
ATOM 1409 N N . ILE A 1 181 ? -15.68 -15.594 -18.719 1 92.62 181 ILE A N 1
ATOM 1410 C CA . ILE A 1 181 ? -14.461 -16.203 -18.203 1 92.62 181 ILE A CA 1
ATOM 1411 C C . ILE A 1 181 ? -13.445 -15.117 -17.859 1 92.62 181 ILE A C 1
ATOM 1413 O O . ILE A 1 181 ? -12.484 -15.367 -17.125 1 92.62 181 ILE A O 1
ATOM 1417 N N . LEU A 1 182 ? -13.555 -13.922 -18.422 1 95.62 182 LEU A N 1
ATOM 1418 C CA . LEU A 1 182 ? -12.602 -12.844 -18.188 1 95.62 182 LEU A CA 1
ATOM 1419 C C . LEU A 1 182 ? -13.008 -12.008 -16.984 1 95.62 182 LEU A C 1
ATOM 1421 O O . LEU A 1 182 ? -12.25 -11.141 -16.547 1 95.62 182 LEU A O 1
ATOM 1425 N N . ARG A 1 183 ? -14.258 -12.312 -16.469 1 96.81 183 ARG A N 1
ATOM 1426 C CA . ARG A 1 183 ? -14.828 -11.516 -15.398 1 96.81 183 ARG A CA 1
ATOM 1427 C C . ARG A 1 183 ? -14.891 -10.039 -15.781 1 96.81 183 ARG A C 1
ATOM 1429 O O . ARG A 1 183 ? -14.5 -9.172 -14.992 1 96.81 183 ARG A O 1
ATOM 1436 N N . TRP A 1 184 ? -15.344 -9.836 -17.016 1 96.38 184 TRP A N 1
ATOM 1437 C CA . TRP A 1 184 ? -15.57 -8.562 -17.688 1 96.38 184 TRP A CA 1
ATOM 1438 C C . TRP A 1 184 ? -17.047 -8.18 -17.641 1 96.38 184 TRP A C 1
ATOM 1440 O O . TRP A 1 184 ? -17.828 -8.602 -18.5 1 96.38 184 TRP A O 1
ATOM 1450 N N . PRO A 1 185 ? -17.469 -7.344 -16.656 1 95.25 185 PRO A N 1
ATOM 1451 C CA . PRO A 1 185 ? -18.891 -7.219 -16.328 1 95.25 185 PRO A CA 1
ATOM 1452 C C . PRO A 1 185 ? -19.719 -6.602 -17.453 1 95.25 185 PRO A C 1
ATOM 1454 O O . PRO A 1 185 ? -20.953 -6.691 -17.453 1 95.25 185 PRO A O 1
ATOM 1457 N N . ASN A 1 186 ? -19.125 -5.895 -18.391 1 88.38 186 ASN A N 1
ATOM 1458 C CA . ASN A 1 186 ? -19.859 -5.309 -19.516 1 88.38 186 ASN A CA 1
ATOM 1459 C C . ASN A 1 186 ? -19.469 -5.969 -20.828 1 88.38 186 ASN A C 1
ATOM 1461 O O . ASN A 1 186 ? -18.297 -6.25 -21.078 1 88.38 186 ASN A O 1
ATOM 1465 N N . ALA A 1 187 ? -20.5 -6.258 -21.594 1 84.69 187 ALA A N 1
ATOM 1466 C CA . ALA A 1 187 ? -20.266 -6.965 -22.859 1 84.69 187 ALA A CA 1
ATOM 1467 C C . ALA A 1 187 ? -19.453 -6.109 -23.812 1 84.69 187 ALA A C 1
ATOM 1469 O O . ALA A 1 187 ? -18.797 -6.641 -24.719 1 84.69 187 ALA A O 1
ATOM 1470 N N . GLU A 1 188 ? -19.516 -4.922 -23.5 1 89.75 188 GLU A N 1
ATOM 1471 C CA . GLU A 1 188 ? -18.797 -4.047 -24.406 1 89.75 188 GLU A CA 1
ATOM 1472 C C . GLU A 1 188 ? -17.297 -4.328 -24.375 1 89.75 188 GLU A C 1
ATOM 1474 O O . GLU A 1 188 ? -16.719 -4.496 -23.297 1 89.75 188 GLU A O 1
ATOM 1479 N N . ASN A 1 189 ? -16.594 -4.461 -25.5 1 93 189 ASN A N 1
ATOM 1480 C CA . ASN A 1 189 ? -15.156 -4.652 -25.703 1 93 189 ASN A CA 1
ATOM 1481 C C . ASN A 1 189 ? -14.703 -6.023 -25.219 1 93 189 ASN A C 1
ATOM 1483 O O . ASN A 1 189 ? -13.508 -6.336 -25.234 1 93 189 ASN A O 1
ATOM 1487 N N . LEU A 1 190 ? -15.656 -6.852 -24.688 1 95.12 190 LEU A N 1
ATOM 1488 C CA . LEU A 1 190 ? -15.281 -8.172 -24.203 1 95.12 190 LEU A CA 1
ATOM 1489 C C . LEU A 1 190 ? -14.625 -8.992 -25.297 1 95.12 190 LEU A C 1
ATOM 1491 O O . LEU A 1 190 ? -13.57 -9.594 -25.094 1 95.12 190 LEU A O 1
ATOM 1495 N N . GLY A 1 191 ? -15.297 -9.055 -26.438 1 95.75 191 GLY A N 1
ATOM 1496 C CA . GLY A 1 191 ? -14.734 -9.797 -27.562 1 95.75 191 GLY A CA 1
ATOM 1497 C C . GLY A 1 191 ? -13.336 -9.336 -27.938 1 95.75 191 GLY A C 1
ATOM 1498 O O . GLY A 1 191 ? -12.453 -10.156 -28.203 1 95.75 191 GLY A O 1
ATOM 1499 N N . GLU A 1 192 ? -13.164 -8.047 -27.984 1 96.69 192 GLU A N 1
ATOM 1500 C CA . GLU A 1 192 ? -11.859 -7.473 -28.312 1 96.69 192 GLU A CA 1
ATOM 1501 C C . GLU A 1 192 ? -10.812 -7.844 -27.266 1 96.69 192 GLU A C 1
ATOM 1503 O O . GLU A 1 192 ? -9.672 -8.164 -27.609 1 96.69 192 GLU A O 1
ATOM 1508 N N . ALA A 1 193 ? -11.219 -7.781 -26.031 1 96.25 193 ALA A N 1
ATOM 1509 C CA . ALA A 1 193 ? -10.305 -8.133 -24.938 1 96.25 193 ALA A CA 1
ATOM 1510 C C . ALA A 1 193 ? -9.883 -9.594 -25.031 1 96.25 193 ALA A C 1
ATOM 1512 O O . ALA A 1 193 ? -8.695 -9.914 -24.906 1 96.25 193 ALA A O 1
ATOM 1513 N N . LEU A 1 194 ? -10.82 -10.477 -25.281 1 95.94 194 LEU A N 1
ATOM 1514 C CA . LEU A 1 194 ? -10.531 -11.898 -25.406 1 95.94 194 LEU A CA 1
ATOM 1515 C C . LEU A 1 194 ? -9.625 -12.164 -26.594 1 95.94 194 LEU A C 1
ATOM 1517 O O . LEU A 1 194 ? -8.703 -12.977 -26.516 1 95.94 194 LEU A O 1
ATOM 1521 N N . LYS A 1 195 ? -9.867 -11.484 -27.656 1 96.81 195 LYS A N 1
ATOM 1522 C CA . LYS A 1 195 ? -9.039 -11.633 -28.844 1 96.81 195 LYS A CA 1
ATOM 1523 C C . LYS A 1 195 ? -7.602 -11.203 -28.578 1 96.81 195 LYS A C 1
ATOM 1525 O O . LYS A 1 195 ? -6.66 -11.805 -29.094 1 96.81 195 LYS A O 1
ATOM 1530 N N . GLU A 1 196 ? -7.512 -10.109 -27.828 1 96.69 196 GLU A N 1
ATOM 1531 C CA . GLU A 1 196 ? -6.176 -9.633 -27.484 1 96.69 196 GLU A CA 1
ATOM 1532 C C . GLU A 1 196 ? -5.414 -10.656 -26.656 1 96.69 196 GLU A C 1
ATOM 1534 O O . GLU A 1 196 ? -4.219 -10.875 -26.859 1 96.69 196 GLU A O 1
ATOM 1539 N N . ILE A 1 197 ? -6.039 -11.281 -25.719 1 96.38 197 ILE A N 1
ATOM 1540 C CA . ILE A 1 197 ? -5.43 -12.305 -24.891 1 96.38 197 ILE A CA 1
ATOM 1541 C C . ILE A 1 197 ? -5.047 -13.508 -25.734 1 96.38 197 ILE A C 1
ATOM 1543 O O . ILE A 1 197 ? -3.951 -14.055 -25.609 1 96.38 197 ILE A O 1
ATOM 1547 N N . GLU A 1 198 ? -5.898 -13.898 -26.609 1 95.25 198 GLU A N 1
ATOM 1548 C CA . GLU A 1 198 ? -5.633 -15.023 -27.516 1 95.25 198 GLU A CA 1
ATOM 1549 C C . GLU A 1 198 ? -4.445 -14.734 -28.422 1 95.25 198 GLU A C 1
ATOM 1551 O O . GLU A 1 198 ? -3.625 -15.609 -28.672 1 95.25 198 GLU A O 1
ATOM 1556 N N . ARG A 1 199 ? -4.5 -13.562 -28.953 1 96.31 199 ARG A N 1
ATOM 1557 C CA . ARG A 1 199 ? -3.391 -13.148 -29.812 1 96.31 199 ARG A CA 1
ATOM 1558 C C . ARG A 1 199 ? -2.066 -13.234 -29.062 1 96.31 199 ARG A C 1
ATOM 1560 O O . ARG A 1 199 ? -1.076 -13.742 -29.594 1 96.31 199 ARG A O 1
ATOM 1567 N N . ALA A 1 200 ? -2.035 -12.711 -27.859 1 95.94 200 ALA A N 1
ATOM 1568 C CA . ALA A 1 200 ? -0.83 -12.797 -27.031 1 95.94 200 ALA A CA 1
ATOM 1569 C C . ALA A 1 200 ? -0.407 -14.25 -26.828 1 95.94 200 ALA A C 1
ATOM 1571 O O . ALA A 1 200 ? 0.772 -14.586 -26.969 1 95.94 200 ALA A O 1
ATOM 1572 N N . GLN A 1 201 ? -1.349 -15.07 -26.531 1 94.12 201 GLN A N 1
ATOM 1573 C CA . GLN A 1 201 ? -1.075 -16.484 -26.328 1 94.12 201 GLN A CA 1
ATOM 1574 C C . GLN A 1 201 ? -0.474 -17.125 -27.578 1 94.12 201 GLN A C 1
ATOM 1576 O O . GLN A 1 201 ? 0.526 -17.828 -27.5 1 94.12 201 GLN A O 1
ATOM 1581 N N . LYS A 1 202 ? -1.036 -16.875 -28.688 1 94.31 202 LYS A N 1
ATOM 1582 C CA . LYS A 1 202 ? -0.576 -17.438 -29.953 1 94.31 202 LYS A CA 1
ATOM 1583 C C . LYS A 1 202 ? 0.844 -16.969 -30.266 1 94.31 202 LYS A C 1
ATOM 1585 O O . LYS A 1 202 ? 1.62 -17.719 -30.875 1 94.31 202 LYS A O 1
ATOM 1590 N N . GLU A 1 203 ? 1.108 -15.844 -29.859 1 95.25 203 GLU A N 1
ATOM 1591 C CA . GLU A 1 203 ? 2.42 -15.266 -30.141 1 95.25 203 GLU A CA 1
ATOM 1592 C C . GLU A 1 203 ? 3.426 -15.625 -29.047 1 95.25 203 GLU A C 1
ATOM 1594 O O . GLU A 1 203 ? 4.539 -15.094 -29.031 1 95.25 203 GLU A O 1
ATOM 1599 N N . GLY A 1 204 ? 2.986 -16.453 -28.062 1 94.56 204 GLY A N 1
ATOM 1600 C CA . GLY A 1 204 ? 3.854 -16.859 -26.969 1 94.56 204 GLY A CA 1
ATOM 1601 C C . GLY A 1 204 ? 4.125 -15.734 -25.984 1 94.56 204 GLY A C 1
ATOM 1602 O O . GLY A 1 204 ? 5.223 -15.641 -25.438 1 94.56 204 GLY A O 1
ATOM 1603 N N . ASP A 1 205 ? 3.217 -14.836 -25.906 1 96.5 205 ASP A N 1
ATOM 1604 C CA . ASP A 1 205 ? 3.342 -13.656 -25.047 1 96.5 205 ASP A CA 1
ATOM 1605 C C . ASP A 1 205 ? 2.207 -13.586 -24.031 1 96.5 205 ASP A C 1
ATOM 1607 O O . ASP A 1 205 ? 1.502 -14.57 -23.812 1 96.5 205 ASP A O 1
ATOM 1611 N N . THR A 1 206 ? 2.172 -12.562 -23.234 1 97.19 206 THR A N 1
ATOM 1612 C CA . THR A 1 206 ? 1.168 -12.391 -22.188 1 97.19 206 THR A CA 1
ATOM 1613 C C . THR A 1 206 ? 0.728 -10.938 -22.094 1 97.19 206 THR A C 1
ATOM 1615 O O . THR A 1 206 ? 1.346 -10.055 -22.703 1 97.19 206 THR A O 1
ATOM 1618 N N . VAL A 1 207 ? -0.325 -10.688 -21.422 1 97.94 207 VAL A N 1
ATOM 1619 C CA . VAL A 1 207 ? -0.836 -9.328 -21.234 1 97.94 207 VAL A CA 1
ATOM 1620 C C . VAL A 1 207 ? -1.141 -9.094 -19.766 1 97.94 207 VAL A C 1
ATOM 1622 O O . VAL A 1 207 ? -1.354 -10.047 -19 1 97.94 207 VAL A O 1
ATOM 1625 N N . GLY A 1 208 ? -1.044 -7.844 -19.359 1 97.75 208 GLY A N 1
ATOM 1626 C CA . GLY A 1 208 ? -1.474 -7.395 -18.047 1 97.75 208 GLY A CA 1
ATOM 1627 C C . GLY A 1 208 ? -2.764 -6.598 -18.078 1 97.75 208 GLY A C 1
ATOM 1628 O O . GLY A 1 208 ? -3.531 -6.688 -19.047 1 97.75 208 GLY A O 1
ATOM 1629 N N . GLY A 1 209 ? -3.023 -5.945 -16.938 1 98.44 209 GLY A N 1
ATOM 1630 C CA . GLY A 1 209 ? -4.238 -5.152 -16.875 1 98.44 209 GLY A CA 1
ATOM 1631 C C . GLY A 1 209 ? -4.551 -4.668 -15.469 1 98.44 209 GLY A C 1
ATOM 1632 O O . GLY A 1 209 ? -3.65 -4.539 -14.633 1 98.44 209 GLY A O 1
ATOM 1633 N N . ILE A 1 210 ? -5.852 -4.242 -15.344 1 98.5 210 ILE A N 1
ATOM 1634 C CA . ILE A 1 210 ? -6.273 -3.615 -14.094 1 98.5 210 ILE A CA 1
ATOM 1635 C C . ILE A 1 210 ? -7.492 -4.348 -13.531 1 98.5 210 ILE A C 1
ATOM 1637 O O . ILE A 1 210 ? -8.406 -4.699 -14.281 1 98.5 210 ILE A O 1
ATOM 1641 N N . VAL A 1 211 ? -7.453 -4.645 -12.242 1 98.62 211 VAL A N 1
ATOM 1642 C CA . VAL A 1 211 ? -8.617 -5.113 -11.492 1 98.62 211 VAL A CA 1
ATOM 1643 C C . VAL A 1 211 ? -9.164 -3.986 -10.617 1 98.62 211 VAL A C 1
ATOM 1645 O O . VAL A 1 211 ? -8.398 -3.295 -9.945 1 98.62 211 VAL A O 1
ATOM 1648 N N . GLU A 1 212 ? -10.445 -3.736 -10.695 1 98.31 212 GLU A N 1
ATOM 1649 C CA . GLU A 1 212 ? -11.125 -2.789 -9.82 1 98.31 212 GLU A CA 1
ATOM 1650 C C . GLU A 1 212 ? -11.945 -3.51 -8.758 1 98.31 212 GLU A C 1
ATOM 1652 O O . GLU A 1 212 ? -12.344 -4.66 -8.945 1 98.31 212 GLU A O 1
ATOM 1657 N N . CYS A 1 213 ? -12.109 -2.908 -7.645 1 98.75 213 CYS A N 1
ATOM 1658 C CA . CYS A 1 213 ? -12.883 -3.473 -6.547 1 98.75 213 CYS A CA 1
ATOM 1659 C C . CYS A 1 213 ? -13.75 -2.404 -5.883 1 98.75 213 CYS A C 1
ATOM 1661 O O . CYS A 1 213 ? -13.297 -1.272 -5.688 1 98.75 213 CYS A O 1
ATOM 1663 N N . ILE A 1 214 ? -14.977 -2.736 -5.621 1 98.56 214 ILE A N 1
ATOM 1664 C CA . ILE A 1 214 ? -15.906 -1.877 -4.902 1 98.56 214 ILE A CA 1
ATOM 1665 C C . ILE A 1 214 ? -16.422 -2.602 -3.66 1 98.56 214 ILE A C 1
ATOM 1667 O O . ILE A 1 214 ? -16.641 -3.814 -3.686 1 98.56 214 ILE A O 1
ATOM 1671 N N . VAL A 1 215 ? -16.469 -1.945 -2.596 1 98.69 215 VAL A N 1
ATOM 1672 C CA . VAL A 1 215 ? -17.141 -2.408 -1.384 1 98.69 215 VAL A CA 1
ATOM 1673 C C . VAL A 1 215 ? -18.344 -1.528 -1.094 1 98.69 215 VAL A C 1
ATOM 1675 O O . VAL A 1 215 ? -18.203 -0.322 -0.876 1 98.69 215 VAL A O 1
ATOM 1678 N N . ARG A 1 216 ? -19.469 -2.094 -1.112 1 98.31 216 ARG A N 1
ATOM 1679 C CA . ARG A 1 216 ? -20.703 -1.389 -0.817 1 98.31 216 ARG A CA 1
ATOM 1680 C C . ARG A 1 216 ? -21.203 -1.729 0.581 1 98.31 216 ARG A C 1
ATOM 1682 O O . ARG A 1 216 ? -20.844 -2.762 1.146 1 98.31 216 ARG A O 1
ATOM 1689 N N . GLY A 1 217 ? -22.047 -0.814 1.087 1 97.38 217 GLY A N 1
ATOM 1690 C CA . GLY A 1 217 ? -22.594 -1.053 2.414 1 97.38 217 GLY A CA 1
ATOM 1691 C C . GLY A 1 217 ? -21.562 -0.858 3.521 1 97.38 217 GLY A C 1
ATOM 1692 O O . GLY A 1 217 ? -21.672 -1.47 4.586 1 97.38 217 GLY A O 1
ATOM 1693 N N . MET A 1 218 ? -20.578 -0.053 3.328 1 97.31 218 MET A N 1
ATOM 1694 C CA . MET A 1 218 ? -19.516 0.188 4.305 1 97.31 218 MET A CA 1
ATOM 1695 C C . MET A 1 218 ? -20.062 0.926 5.523 1 97.31 218 MET A C 1
ATOM 1697 O O . MET A 1 218 ? -20.781 1.913 5.387 1 97.31 218 MET A O 1
ATOM 1701 N N . PRO A 1 219 ? -19.75 0.419 6.656 1 97.06 219 PRO A N 1
ATOM 1702 C CA . PRO A 1 219 ? -20.031 1.251 7.828 1 97.06 219 PRO A CA 1
ATOM 1703 C C . PRO A 1 219 ? -19.094 2.453 7.934 1 97.06 219 PRO A C 1
ATOM 1705 O O . PRO A 1 219 ? -18.016 2.465 7.316 1 97.06 219 PRO A O 1
ATOM 1708 N N . VAL A 1 220 ? -19.531 3.471 8.664 1 97 220 VAL A N 1
ATOM 1709 C CA . VAL A 1 220 ? -18.656 4.598 8.977 1 97 220 VAL A CA 1
ATOM 1710 C C . VAL A 1 220 ? -17.75 4.242 10.156 1 97 220 VAL A C 1
ATOM 1712 O O . VAL A 1 220 ? -18.203 3.609 11.117 1 97 220 VAL A O 1
ATOM 1715 N N . GLY A 1 221 ? -16.484 4.539 10.039 1 96.69 221 GLY A N 1
ATOM 1716 C CA . GLY A 1 221 ? -15.672 4.508 11.242 1 96.69 221 GLY A CA 1
ATOM 1717 C C . GLY A 1 221 ? -14.656 3.387 11.25 1 96.69 221 GLY A C 1
ATOM 1718 O O . GLY A 1 221 ? -13.891 3.238 12.203 1 96.69 221 GLY A O 1
ATOM 1719 N N . LEU A 1 222 ? -14.617 2.559 10.188 1 97.56 222 LEU A N 1
ATOM 1720 C CA . LEU A 1 222 ? -13.594 1.524 10.117 1 97.56 222 LEU A CA 1
ATOM 1721 C C . LEU A 1 222 ? -12.273 2.098 9.602 1 97.56 222 LEU A C 1
ATOM 1723 O O . LEU A 1 222 ? -12.273 2.902 8.664 1 97.56 222 LEU A O 1
ATOM 1727 N N . GLY A 1 223 ? -11.148 1.689 10.125 1 97.19 223 GLY A N 1
ATOM 1728 C CA . GLY A 1 223 ? -9.828 2.186 9.781 1 97.19 223 GLY A CA 1
ATOM 1729 C C . GLY A 1 223 ? -9.086 2.768 10.969 1 97.19 223 GLY A C 1
ATOM 1730 O O . GLY A 1 223 ? -9.547 2.664 12.109 1 97.19 223 GLY A O 1
ATOM 1731 N N . GLU A 1 224 ? -7.918 3.289 10.711 1 96.5 224 GLU A N 1
ATOM 1732 C CA . GLU A 1 224 ? -7.062 3.896 11.727 1 96.5 224 GLU A CA 1
ATOM 1733 C C . GLU A 1 224 ? -6.449 5.199 11.227 1 96.5 224 GLU A C 1
ATOM 1735 O O . GLU A 1 224 ? -6.285 5.391 10.016 1 96.5 224 GLU A O 1
ATOM 1740 N N . PRO A 1 225 ? -6.078 6.039 12.094 1 93.81 225 PRO A N 1
ATOM 1741 C CA . PRO A 1 225 ? -5.73 7.395 11.672 1 93.81 225 PRO A CA 1
ATOM 1742 C C . PRO A 1 225 ? -4.281 7.52 11.211 1 93.81 225 PRO A C 1
ATOM 1744 O O . PRO A 1 225 ? -3.924 8.477 10.523 1 93.81 225 PRO A O 1
ATOM 1747 N N . VAL A 1 226 ? -3.34 6.602 11.578 1 95.81 226 VAL A N 1
ATOM 1748 C CA . VAL A 1 226 ? -1.923 6.895 11.391 1 95.81 226 VAL A CA 1
ATOM 1749 C C . VAL A 1 226 ? -1.301 5.867 10.445 1 95.81 226 VAL A C 1
ATOM 1751 O O . VAL A 1 226 ? -1.487 5.938 9.234 1 95.81 226 VAL A O 1
ATOM 1754 N N . PHE A 1 227 ? -0.739 4.77 10.977 1 97.75 227 PHE A N 1
ATOM 1755 C CA . PHE A 1 227 ? 0.021 3.885 10.102 1 97.75 227 PHE A CA 1
ATOM 1756 C C . PHE A 1 227 ? -0.887 2.834 9.477 1 97.75 227 PHE A C 1
ATOM 1758 O O . PHE A 1 227 ? -0.592 2.316 8.398 1 97.75 227 PHE A O 1
ATOM 1765 N N . ASP A 1 228 ? -2.004 2.463 10.156 1 97.75 228 ASP A N 1
ATOM 1766 C CA . ASP A 1 228 ? -2.91 1.43 9.664 1 97.75 228 ASP A CA 1
ATOM 1767 C C . ASP A 1 228 ? -4.145 2.047 9.016 1 97.75 228 ASP A C 1
ATOM 1769 O O . ASP A 1 228 ? -5.25 1.507 9.133 1 97.75 228 ASP A O 1
ATOM 1773 N N . LYS A 1 229 ? -3.904 3.297 8.43 1 98.38 229 LYS A N 1
ATOM 1774 C CA . LYS A 1 229 ? -5.023 3.812 7.648 1 98.38 229 LYS A CA 1
ATOM 1775 C C . LYS A 1 229 ? -5.621 2.723 6.762 1 98.38 229 LYS A C 1
ATOM 1777 O O . LYS A 1 229 ? -4.906 1.847 6.277 1 98.38 229 LYS A O 1
ATOM 1782 N N . LEU A 1 230 ? -6.945 2.805 6.594 1 98.62 230 LEU A N 1
ATOM 1783 C CA . LEU A 1 230 ? -7.645 1.781 5.824 1 98.62 230 LEU A CA 1
ATOM 1784 C C . LEU A 1 230 ? -7.039 1.639 4.43 1 98.62 230 LEU A C 1
ATOM 1786 O O . LEU A 1 230 ? -6.77 0.523 3.979 1 98.62 230 LEU A O 1
ATOM 1790 N N . GLU A 1 231 ? -6.789 2.756 3.711 1 98.56 231 GLU A N 1
ATOM 1791 C CA . GLU A 1 231 ? -6.207 2.703 2.373 1 98.56 231 GLU A CA 1
ATOM 1792 C C . GLU A 1 231 ? -4.773 2.178 2.414 1 98.56 231 GLU A C 1
ATOM 1794 O O . GLU A 1 231 ? -4.316 1.533 1.469 1 98.56 231 GLU A O 1
ATOM 1799 N N . ALA A 1 232 ? -4.047 2.432 3.479 1 98.75 232 ALA A N 1
ATOM 1800 C CA . ALA A 1 232 ? -2.682 1.93 3.609 1 98.75 232 ALA A CA 1
ATOM 1801 C C . ALA A 1 232 ? -2.668 0.409 3.74 1 98.75 232 ALA A C 1
ATOM 1803 O O . ALA A 1 232 ? -1.887 -0.27 3.068 1 98.75 232 ALA A O 1
ATOM 1804 N N . ASP A 1 233 ? -3.545 -0.099 4.613 1 98.69 233 ASP A N 1
ATOM 1805 C CA . ASP A 1 233 ? -3.613 -1.545 4.797 1 98.69 233 ASP A CA 1
ATOM 1806 C C . ASP A 1 233 ? -4.129 -2.236 3.539 1 98.69 233 ASP A C 1
ATOM 1808 O O . ASP A 1 233 ? -3.693 -3.342 3.209 1 98.69 233 ASP A O 1
ATOM 1812 N N . LEU A 1 234 ? -5.055 -1.606 2.855 1 98.88 234 LEU A N 1
ATOM 1813 C CA . LEU A 1 234 ? -5.512 -2.156 1.584 1 98.88 234 LEU A CA 1
ATOM 1814 C C . LEU A 1 234 ? -4.379 -2.18 0.564 1 98.88 234 LEU A C 1
ATOM 1816 O O . LEU A 1 234 ? -4.207 -3.164 -0.158 1 98.88 234 LEU A O 1
ATOM 1820 N N . ALA A 1 235 ? -3.641 -1.106 0.482 1 98.88 235 ALA A N 1
ATOM 1821 C CA . ALA A 1 235 ? -2.52 -1.035 -0.452 1 98.88 235 ALA A CA 1
ATOM 1822 C C . ALA A 1 235 ? -1.503 -2.139 -0.174 1 98.88 235 ALA A C 1
ATOM 1824 O O . ALA A 1 235 ? -1.025 -2.799 -1.1 1 98.88 235 ALA A O 1
ATOM 1825 N N . LYS A 1 236 ? -1.17 -2.309 1.088 1 98.69 236 LYS A N 1
ATOM 1826 C CA . LYS A 1 236 ? -0.245 -3.379 1.448 1 98.69 236 LYS A CA 1
ATOM 1827 C C . LYS A 1 236 ? -0.78 -4.738 1.011 1 98.69 236 LYS A C 1
ATOM 1829 O O . LYS A 1 236 ? -0.051 -5.539 0.422 1 98.69 236 LYS A O 1
ATOM 1834 N N . ALA A 1 237 ? -2.039 -4.965 1.346 1 98.75 237 ALA A N 1
ATOM 1835 C CA . ALA A 1 237 ? -2.67 -6.234 0.991 1 98.75 237 ALA A CA 1
ATOM 1836 C C . ALA A 1 237 ? -2.578 -6.488 -0.51 1 98.75 237 ALA A C 1
ATOM 1838 O O . ALA A 1 237 ? -2.17 -7.574 -0.937 1 98.75 237 ALA A O 1
ATOM 1839 N N . MET A 1 238 ? -2.879 -5.496 -1.29 1 98.88 238 MET A N 1
ATOM 1840 C CA . MET A 1 238 ? -2.971 -5.664 -2.736 1 98.88 238 MET A CA 1
ATOM 1841 C C . MET A 1 238 ? -1.583 -5.777 -3.359 1 98.88 238 MET A C 1
ATOM 1843 O O . MET A 1 238 ? -1.36 -6.609 -4.242 1 98.88 238 MET A O 1
ATOM 1847 N N . LEU A 1 239 ? -0.625 -4.992 -2.861 1 98.75 239 LEU A N 1
ATOM 1848 C CA . LEU A 1 239 ? 0.704 -5.008 -3.463 1 98.75 239 LEU A CA 1
ATOM 1849 C C . LEU A 1 239 ? 1.531 -6.172 -2.922 1 98.75 239 LEU A C 1
ATOM 1851 O O . LEU A 1 239 ? 2.656 -6.402 -3.373 1 98.75 239 LEU A O 1
ATOM 1855 N N . SER A 1 240 ? 0.949 -6.906 -2.018 1 98.44 240 SER A N 1
ATOM 1856 C CA . SER A 1 240 ? 1.571 -8.164 -1.619 1 98.44 240 SER A CA 1
ATOM 1857 C C . SER A 1 240 ? 1.188 -9.297 -2.57 1 98.44 240 SER A C 1
ATOM 1859 O O . SER A 1 240 ? 1.762 -10.383 -2.51 1 98.44 240 SER A O 1
ATOM 1861 N N . LEU A 1 241 ? 0.26 -9.07 -3.465 1 98.31 241 LEU A N 1
ATOM 1862 C CA . LEU A 1 241 ? -0.158 -10.078 -4.43 1 98.31 241 LEU A CA 1
ATOM 1863 C C . LEU A 1 241 ? 0.88 -10.242 -5.535 1 98.31 241 LEU A C 1
ATOM 1865 O O . LEU A 1 241 ? 1.492 -9.258 -5.961 1 98.31 241 LEU A O 1
ATOM 1869 N N . PRO A 1 242 ? 1.04 -11.477 -6.047 1 96.19 242 PRO A N 1
ATOM 1870 C CA . PRO A 1 242 ? 1.94 -11.656 -7.188 1 96.19 242 PRO A CA 1
ATOM 1871 C C . PRO A 1 242 ? 1.54 -10.812 -8.398 1 96.19 242 PRO A C 1
ATOM 1873 O O . PRO A 1 242 ? 0.35 -10.656 -8.68 1 96.19 242 PRO A O 1
ATOM 1876 N N . ALA A 1 243 ? 2.516 -10.211 -9.031 1 96.81 243 ALA A N 1
ATOM 1877 C CA . ALA A 1 243 ? 2.385 -9.5 -10.305 1 96.81 243 ALA A CA 1
ATOM 1878 C C . ALA A 1 243 ? 1.824 -8.102 -10.094 1 96.81 243 ALA A C 1
ATOM 1880 O O . ALA A 1 243 ? 1.692 -7.328 -11.047 1 96.81 243 ALA A O 1
ATOM 1881 N N . SER A 1 244 ? 1.421 -7.695 -8.867 1 98.38 244 SER A N 1
ATOM 1882 C CA . SER A 1 244 ? 0.869 -6.367 -8.633 1 98.38 244 SER A CA 1
ATOM 1883 C C . SER A 1 244 ? 1.949 -5.297 -8.727 1 98.38 244 SER A C 1
ATOM 1885 O O . SER A 1 244 ? 3.088 -5.512 -8.305 1 98.38 244 SER A O 1
ATOM 1887 N N . LYS A 1 245 ? 1.586 -4.055 -9.289 1 98.62 245 LYS A N 1
ATOM 1888 C CA . LYS A 1 245 ? 2.574 -3.002 -9.508 1 98.62 245 LYS A CA 1
ATOM 1889 C C . LYS A 1 245 ? 2.027 -1.641 -9.086 1 98.62 245 LYS A C 1
ATOM 1891 O O . LYS A 1 245 ? 2.762 -0.651 -9.062 1 98.62 245 LYS A O 1
ATOM 1896 N N . GLY A 1 246 ? 0.771 -1.569 -8.75 1 98.81 246 GLY A N 1
ATOM 1897 C CA . GLY A 1 246 ? 0.187 -0.283 -8.406 1 98.81 246 GLY A CA 1
ATOM 1898 C C . GLY A 1 246 ? -1.143 -0.407 -7.688 1 98.81 246 GLY A C 1
ATOM 1899 O O . GLY A 1 246 ? -1.843 -1.412 -7.832 1 98.81 246 GLY A O 1
ATOM 1900 N N . PHE A 1 247 ? -1.466 0.553 -6.883 1 98.94 247 PHE A N 1
ATOM 1901 C CA . PHE A 1 247 ? -2.701 0.681 -6.121 1 98.94 247 PHE A CA 1
ATOM 1902 C C . PHE A 1 247 ? -3.152 2.135 -6.059 1 98.94 247 PHE A C 1
ATOM 1904 O O . PHE A 1 247 ? -2.332 3.037 -5.867 1 98.94 247 PHE A O 1
ATOM 1911 N N . GLU A 1 248 ? -4.422 2.35 -6.297 1 98.81 248 GLU A N 1
ATOM 1912 C CA . GLU A 1 248 ? -4.965 3.682 -6.035 1 98.81 248 GLU A CA 1
ATOM 1913 C C . GLU A 1 248 ? -6.391 3.6 -5.504 1 98.81 248 GLU A C 1
ATOM 1915 O O . GLU A 1 248 ? -7.148 2.701 -5.879 1 98.81 248 GLU A O 1
ATOM 1920 N N . ILE A 1 249 ? -6.781 4.457 -4.668 1 98.69 249 ILE A N 1
ATOM 1921 C CA . ILE A 1 249 ? -8.086 4.492 -4.02 1 98.69 249 ILE A CA 1
ATOM 1922 C C . ILE A 1 249 ? -8.844 5.75 -4.441 1 98.69 249 ILE A C 1
ATOM 1924 O O . ILE A 1 249 ? -8.25 6.82 -4.578 1 98.69 249 ILE A O 1
ATOM 1928 N N . GLY A 1 250 ? -10.148 5.637 -4.668 1 97.88 250 GLY A N 1
ATOM 1929 C CA . GLY A 1 250 ? -10.953 6.773 -5.082 1 97.88 250 GLY A CA 1
ATOM 1930 C C . GLY A 1 250 ? -10.453 7.426 -6.359 1 97.88 250 GLY A C 1
ATOM 1931 O O . GLY A 1 250 ? -10.328 6.762 -7.391 1 97.88 250 GLY A O 1
ATOM 1932 N N . SER A 1 251 ? -10.047 8.688 -6.238 1 97.19 251 SER A N 1
ATOM 1933 C CA . SER A 1 251 ? -9.625 9.469 -7.391 1 97.19 251 SER A CA 1
ATOM 1934 C C . SER A 1 251 ? -8.242 9.031 -7.879 1 97.19 251 SER A C 1
ATOM 1936 O O . SER A 1 251 ? -7.879 9.289 -9.023 1 97.19 251 SER A O 1
ATOM 1938 N N . GLY A 1 252 ? -7.48 8.414 -6.965 1 97.81 252 GLY A N 1
ATOM 1939 C CA . GLY A 1 252 ? -6.172 7.895 -7.324 1 97.81 252 GLY A CA 1
ATOM 1940 C C . GLY A 1 252 ? -5.266 8.945 -7.941 1 97.81 252 GLY A C 1
ATOM 1941 O O . GLY A 1 252 ? -5.211 10.078 -7.469 1 97.81 252 GLY A O 1
ATOM 1942 N N . PHE A 1 253 ? -4.52 8.562 -8.938 1 98.19 253 PHE A N 1
ATOM 1943 C CA . PHE A 1 253 ? -3.562 9.43 -9.609 1 98.19 253 PHE A CA 1
ATOM 1944 C C . PHE A 1 253 ? -4.277 10.531 -10.375 1 98.19 253 PHE A C 1
ATOM 1946 O O . PHE A 1 253 ? -3.762 11.648 -10.492 1 98.19 253 PHE A O 1
ATOM 1953 N N . ARG A 1 254 ? -5.465 10.281 -10.867 1 96.94 254 ARG A N 1
ATOM 1954 C CA . ARG A 1 254 ? -6.238 11.312 -11.547 1 96.94 254 ARG A CA 1
ATOM 1955 C C . ARG A 1 254 ? -6.594 12.453 -10.594 1 96.94 254 ARG A C 1
ATOM 1957 O O . ARG A 1 254 ? -6.578 13.617 -10.984 1 96.94 254 ARG A O 1
ATOM 1964 N N . GLY A 1 255 ? -6.926 12.078 -9.352 1 97.06 255 GLY A N 1
ATOM 1965 C CA . GLY A 1 255 ? -7.273 13.07 -8.344 1 97.06 255 GLY A CA 1
ATOM 1966 C C . GLY A 1 255 ? -6.133 14.016 -8.016 1 97.06 255 GLY A C 1
ATOM 1967 O O . GLY A 1 255 ? -6.359 15.164 -7.629 1 97.06 255 GLY A O 1
ATOM 1968 N N . ALA A 1 256 ? -4.93 13.484 -8.172 1 96.88 256 ALA A N 1
ATOM 1969 C CA . ALA A 1 256 ? -3.742 14.289 -7.887 1 96.88 256 ALA A CA 1
ATOM 1970 C C . ALA A 1 256 ? -3.623 15.453 -8.859 1 96.88 256 ALA A C 1
ATOM 1972 O O . ALA A 1 256 ? -2.889 16.406 -8.602 1 96.88 256 ALA A O 1
ATOM 1973 N N . LEU A 1 257 ? -4.352 15.414 -9.984 1 97.19 257 LEU A N 1
ATOM 1974 C CA . LEU A 1 257 ? -4.262 16.453 -11.016 1 97.19 257 LEU A CA 1
ATOM 1975 C C . LEU A 1 257 ? -5.434 17.422 -10.914 1 97.19 257 LEU A C 1
ATOM 1977 O O . LEU A 1 257 ? -5.574 18.312 -11.75 1 97.19 257 LEU A O 1
ATOM 1981 N N . MET A 1 258 ? -6.223 17.297 -9.922 1 97.19 258 MET A N 1
ATOM 1982 C CA . MET A 1 258 ? -7.402 18.141 -9.719 1 97.19 258 MET A CA 1
ATOM 1983 C C . MET A 1 258 ? -7.078 19.312 -8.805 1 97.19 258 MET A C 1
ATOM 1985 O O . MET A 1 258 ? -6.039 19.328 -8.141 1 97.19 258 MET A O 1
ATOM 1989 N N . ARG A 1 259 ? -7.996 20.297 -8.805 1 97.69 259 ARG A N 1
ATOM 1990 C CA . ARG A 1 259 ? -7.992 21.344 -7.789 1 97.69 259 ARG A CA 1
ATOM 1991 C C . ARG A 1 259 ? -8.75 20.906 -6.543 1 97.69 259 ARG A C 1
ATOM 1993 O O . ARG A 1 259 ? -9.562 19.984 -6.598 1 97.69 259 ARG A O 1
ATOM 2000 N N . GLY A 1 260 ? -8.359 21.562 -5.434 1 97.12 260 GLY A N 1
ATOM 2001 C CA . GLY A 1 260 ? -9.062 21.25 -4.199 1 97.12 260 GLY A CA 1
ATOM 2002 C C . GLY A 1 260 ? -10.562 21.453 -4.301 1 97.12 260 GLY A C 1
ATOM 2003 O O . GLY A 1 260 ? -11.336 20.625 -3.818 1 97.12 260 GLY A O 1
ATOM 2004 N N . SER A 1 261 ? -11 22.484 -5.004 1 96.94 261 SER A N 1
ATOM 2005 C CA . SER A 1 261 ? -12.414 22.812 -5.16 1 96.94 261 SER A CA 1
ATOM 2006 C C . SER A 1 261 ? -13.141 21.719 -5.953 1 96.94 261 SER A C 1
ATOM 2008 O O . SER A 1 261 ? -14.344 21.516 -5.77 1 96.94 261 SER A O 1
ATOM 2010 N N . GLU A 1 262 ? -12.43 21.031 -6.781 1 97.38 262 GLU A N 1
ATOM 2011 C CA . GLU A 1 262 ? -12.992 19.953 -7.594 1 97.38 262 GLU A CA 1
ATOM 2012 C C . GLU A 1 262 ? -12.977 18.625 -6.84 1 97.38 262 GLU A C 1
ATOM 2014 O O . GLU A 1 262 ? -13.891 17.812 -6.984 1 97.38 262 GLU A O 1
ATOM 2019 N N . HIS A 1 263 ? -11.984 18.422 -6.059 1 98.06 263 HIS A N 1
ATOM 2020 C CA . HIS A 1 263 ? -11.711 17.109 -5.473 1 98.06 263 HIS A CA 1
ATOM 2021 C C . HIS A 1 263 ? -12.5 16.922 -4.18 1 98.06 263 HIS A C 1
ATOM 2023 O O . HIS A 1 263 ? -12.875 15.789 -3.844 1 98.06 263 HIS A O 1
ATOM 2029 N N . ASN A 1 264 ? -12.695 17.984 -3.424 1 97.94 264 ASN A N 1
ATOM 2030 C CA . ASN A 1 264 ? -13.344 17.859 -2.125 1 97.94 264 ASN A CA 1
ATOM 2031 C C . ASN A 1 264 ? -14.734 17.25 -2.254 1 97.94 264 ASN A C 1
ATOM 2033 O O . ASN A 1 264 ? -15.477 17.578 -3.182 1 97.94 264 ASN A O 1
ATOM 2037 N N . ASP A 1 265 ? -15.078 16.406 -1.319 1 98.44 265 ASP A N 1
ATOM 2038 C CA . ASP A 1 265 ? -16.391 15.75 -1.26 1 98.44 265 ASP A CA 1
ATOM 2039 C C . ASP A 1 265 ? -17.312 16.469 -0.295 1 98.44 265 ASP A C 1
ATOM 2041 O O . ASP A 1 265 ? -17.25 16.266 0.918 1 98.44 265 ASP A O 1
ATOM 2045 N N . PRO A 1 266 ? -18.234 17.266 -0.795 1 97.94 266 PRO A N 1
ATOM 2046 C CA . PRO A 1 266 ? -19.141 17.984 0.108 1 97.94 266 PRO A CA 1
ATOM 2047 C C . PRO A 1 266 ? -20.078 17.062 0.874 1 97.94 266 PRO A C 1
ATOM 2049 O O . PRO A 1 266 ? -20.625 16.109 0.296 1 97.94 266 PRO A O 1
ATOM 2052 N N . PHE A 1 267 ? -20.219 17.344 2.143 1 97.81 267 PHE A N 1
ATOM 2053 C CA . PHE A 1 267 ? -21.141 16.578 2.957 1 97.81 267 PHE A CA 1
ATOM 2054 C C . PHE A 1 267 ? -22.562 17.094 2.793 1 97.81 267 PHE A C 1
ATOM 2056 O O . PHE A 1 267 ? -22.781 18.281 2.553 1 97.81 267 PHE A O 1
ATOM 2063 N N . TYR A 1 268 ? -23.531 16.281 2.896 1 97.88 268 TYR A N 1
ATOM 2064 C CA . TYR A 1 268 ? -24.953 16.594 2.986 1 97.88 268 TYR A CA 1
ATOM 2065 C C . TYR A 1 268 ? -25.688 15.555 3.818 1 97.88 268 TYR A C 1
ATOM 2067 O O . TYR A 1 268 ? -25.141 14.5 4.141 1 97.88 268 TYR A O 1
ATOM 2075 N N . MET A 1 269 ? -26.875 15.875 4.191 1 96.94 269 MET A N 1
ATOM 2076 C CA . MET A 1 269 ? -27.688 14.945 4.98 1 96.94 269 MET A CA 1
ATOM 2077 C C . MET A 1 269 ? -28.625 14.148 4.082 1 96.94 269 MET A C 1
ATOM 2079 O O . MET A 1 269 ? -29.328 14.719 3.25 1 96.94 269 MET A O 1
ATOM 2083 N N . GLU A 1 270 ? -28.547 12.922 4.137 1 96.25 270 GLU A N 1
ATOM 2084 C CA . GLU A 1 270 ? -29.547 12.016 3.592 1 96.25 270 GLU A CA 1
ATOM 2085 C C . GLU A 1 270 ? -30.344 11.344 4.707 1 96.25 270 GLU A C 1
ATOM 2087 O O . GLU A 1 270 ? -29.953 10.297 5.223 1 96.25 270 GLU A O 1
ATOM 2092 N N . GLY A 1 271 ? -31.484 11.891 4.992 1 94.69 271 GLY A N 1
ATOM 2093 C CA . GLY A 1 271 ? -32.156 11.469 6.211 1 94.69 271 GLY A CA 1
ATOM 2094 C C . GLY A 1 271 ? -31.344 11.734 7.465 1 94.69 271 GLY A C 1
ATOM 2095 O O . GLY A 1 271 ? -30.969 12.883 7.734 1 94.69 271 GLY A O 1
ATOM 2096 N N . ASN A 1 272 ? -31.047 10.68 8.141 1 92.75 272 ASN A N 1
ATOM 2097 C CA . ASN A 1 272 ? -30.281 10.836 9.367 1 92.75 272 ASN A CA 1
ATOM 2098 C C . ASN A 1 272 ? -28.828 10.453 9.172 1 92.75 272 ASN A C 1
ATOM 2100 O O . ASN A 1 272 ? -28.078 10.305 10.141 1 92.75 272 ASN A O 1
ATOM 2104 N N . LYS A 1 273 ? -28.469 10.344 7.953 1 95 273 LYS A N 1
ATOM 2105 C CA . LYS A 1 273 ? -27.109 9.914 7.66 1 95 273 LYS A CA 1
ATOM 2106 C C . LYS A 1 273 ? -26.328 11.023 6.957 1 95 273 LYS A C 1
ATOM 2108 O O . LYS A 1 273 ? -26.859 11.719 6.098 1 95 273 LYS A O 1
ATOM 2113 N N . VAL A 1 274 ? -25.109 11.188 7.363 1 96.56 274 VAL A N 1
ATOM 2114 C CA . VAL A 1 274 ? -24.188 12.062 6.652 1 96.56 274 VAL A CA 1
ATOM 2115 C C . VAL A 1 274 ? -23.625 11.344 5.422 1 96.56 274 VAL A C 1
ATOM 2117 O O . VAL A 1 274 ? -23.172 10.203 5.52 1 96.56 274 VAL A O 1
ATOM 2120 N N . ARG A 1 275 ? -23.734 11.969 4.281 1 97.5 275 ARG A N 1
ATOM 2121 C CA . ARG A 1 275 ? -23.219 11.453 3.021 1 97.5 275 ARG A CA 1
ATOM 2122 C C . ARG A 1 275 ? -22.375 12.5 2.297 1 97.5 275 ARG A C 1
ATOM 2124 O O . ARG A 1 275 ? -22.312 13.656 2.73 1 97.5 275 ARG A O 1
ATOM 2131 N N . THR A 1 276 ? -21.703 12.062 1.279 1 98.06 276 THR A N 1
ATOM 2132 C CA . THR A 1 276 ? -21 13.008 0.429 1 98.06 276 THR A CA 1
ATOM 2133 C C . THR A 1 276 ? -21.609 13.047 -0.968 1 98.06 276 THR A C 1
ATOM 2135 O O . THR A 1 276 ? -22.062 12.031 -1.478 1 98.06 276 THR A O 1
ATOM 2138 N N . LYS A 1 277 ? -21.578 14.227 -1.618 1 97.62 277 LYS A N 1
ATOM 2139 C CA . LYS A 1 277 ? -22.156 14.414 -2.951 1 97.62 277 LYS A CA 1
ATOM 2140 C C . LYS A 1 277 ? -21.312 13.719 -4.012 1 97.62 277 LYS A C 1
ATOM 2142 O O . LYS A 1 277 ? -21.828 13.266 -5.035 1 97.62 277 LYS A O 1
ATOM 2147 N N . THR A 1 278 ? -20.047 13.742 -3.844 1 97.75 278 THR A N 1
ATOM 2148 C CA . THR A 1 278 ? -19.078 13.016 -4.66 1 97.75 278 THR A CA 1
ATOM 2149 C C . THR A 1 278 ? -18.25 12.055 -3.805 1 97.75 278 THR A C 1
ATOM 2151 O O . THR A 1 278 ? -18.359 12.078 -2.576 1 97.75 278 THR A O 1
ATOM 2154 N N . ASN A 1 279 ? -17.5 11.188 -4.445 1 98 279 ASN A N 1
ATOM 2155 C CA . ASN A 1 279 ? -16.688 10.227 -3.713 1 98 279 ASN A CA 1
ATOM 2156 C C . ASN A 1 279 ? -15.281 10.117 -4.301 1 98 279 ASN A C 1
ATOM 2158 O O . ASN A 1 279 ? -14.82 9.016 -4.609 1 98 279 ASN A O 1
ATOM 2162 N N . TRP A 1 280 ? -14.672 11.281 -4.434 1 98.19 280 TRP A N 1
ATOM 2163 C CA . TRP A 1 280 ? -13.297 11.305 -4.914 1 98.19 280 TRP A CA 1
ATOM 2164 C C . TRP A 1 280 ? -12.352 10.672 -3.893 1 98.19 280 TRP A C 1
ATOM 2166 O O . TRP A 1 280 ? -11.281 10.172 -4.25 1 98.19 280 TRP A O 1
ATOM 2176 N N . SER A 1 281 ? -12.781 10.609 -2.615 1 98.06 281 SER A N 1
ATOM 2177 C CA . SER A 1 281 ? -11.977 10.031 -1.538 1 98.06 281 SER A CA 1
ATOM 2178 C C . SER A 1 281 ? -11.961 8.508 -1.613 1 98.06 281 SER A C 1
ATOM 2180 O O . SER A 1 281 ? -11.102 7.863 -1.01 1 98.06 281 SER A O 1
ATOM 2182 N N . GLY A 1 282 ? -12.898 7.938 -2.268 1 98.06 282 GLY A N 1
ATOM 2183 C CA . GLY A 1 282 ? -12.969 6.488 -2.361 1 98.06 282 GLY A CA 1
ATOM 2184 C C . GLY A 1 282 ? -13.445 5.828 -1.079 1 98.06 282 GLY A C 1
ATOM 2185 O O . GLY A 1 282 ? -12.961 4.762 -0.704 1 98.06 282 GLY A O 1
ATOM 2186 N N . GLY A 1 283 ? -14.281 6.523 -0.369 1 98.5 283 GLY A N 1
ATOM 2187 C CA . GLY A 1 283 ? -14.922 5.961 0.809 1 98.5 283 GLY A CA 1
ATOM 2188 C C . GLY A 1 283 ? -14.07 6.078 2.062 1 98.5 283 GLY A C 1
ATOM 2189 O O . GLY A 1 283 ? -14.43 5.539 3.111 1 98.5 283 GLY A O 1
ATOM 2190 N N . VAL A 1 284 ? -12.93 6.711 1.975 1 98.62 284 VAL A N 1
ATOM 2191 C CA . VAL A 1 284 ? -12.023 6.797 3.111 1 98.62 284 VAL A CA 1
ATOM 2192 C C . VAL A 1 284 ? -11.562 8.242 3.299 1 98.62 284 VAL A C 1
ATOM 2194 O O . VAL A 1 284 ? -11.117 8.891 2.348 1 98.62 284 VAL A O 1
ATOM 2197 N N . GLN A 1 285 ? -11.711 8.805 4.422 1 98 285 GLN A N 1
ATOM 2198 C CA . GLN A 1 285 ? -11.203 10.117 4.801 1 98 285 GLN A CA 1
ATOM 2199 C C . GLN A 1 285 ? -10.43 10.055 6.113 1 98 285 GLN A C 1
ATOM 2201 O O . GLN A 1 285 ? -10.938 9.539 7.113 1 98 285 GLN A O 1
ATOM 2206 N N . GLY A 1 286 ? -9.188 10.539 6.074 1 96.31 286 GLY A N 1
ATOM 2207 C CA . GLY A 1 286 ? -8.336 10.461 7.254 1 96.31 286 GLY A CA 1
ATOM 2208 C C . GLY A 1 286 ? -7.965 9.039 7.625 1 96.31 286 GLY A C 1
ATOM 2209 O O . GLY A 1 286 ? -7.711 8.75 8.797 1 96.31 286 GLY A O 1
ATOM 2210 N N . GLY A 1 287 ? -8.078 8.078 6.68 1 97.81 287 GLY A N 1
ATOM 2211 C CA . GLY A 1 287 ? -7.742 6.68 6.918 1 97.81 287 GLY A CA 1
ATOM 2212 C C . GLY A 1 287 ? -8.906 5.867 7.453 1 97.81 287 GLY A C 1
ATOM 2213 O O . GLY A 1 287 ? -8.758 4.684 7.758 1 97.81 287 GLY A O 1
ATOM 2214 N N . ILE A 1 288 ? -10.047 6.512 7.547 1 98.06 288 ILE A N 1
ATOM 2215 C CA . ILE A 1 288 ? -11.219 5.918 8.18 1 98.06 288 ILE A CA 1
ATOM 2216 C C . ILE A 1 288 ? -12.406 5.969 7.219 1 98.06 288 ILE A C 1
ATOM 2218 O O . ILE A 1 288 ? -12.602 6.961 6.516 1 98.06 288 ILE A O 1
ATOM 2222 N N . SER A 1 289 ? -13.156 4.871 7.148 1 98.62 289 SER A N 1
ATOM 2223 C CA . SER A 1 289 ? -14.289 4.805 6.234 1 98.62 289 SER A CA 1
ATOM 2224 C C . SER A 1 289 ? -15.328 5.871 6.562 1 98.62 289 SER A C 1
ATOM 2226 O O . SER A 1 289 ? -15.602 6.145 7.734 1 98.62 289 SER A O 1
ATOM 2228 N N . ASN A 1 290 ? -15.945 6.461 5.527 1 98.19 290 ASN A N 1
ATOM 2229 C CA . ASN A 1 290 ? -16.875 7.559 5.73 1 98.19 290 ASN A CA 1
ATOM 2230 C C . ASN A 1 290 ? -18.312 7.152 5.383 1 98.19 290 ASN A C 1
ATOM 2232 O O . ASN A 1 290 ? -19.203 8 5.297 1 98.19 290 ASN A O 1
ATOM 2236 N N . GLY A 1 291 ? -18.484 5.859 5.109 1 97.69 291 GLY A N 1
ATOM 2237 C CA . GLY A 1 291 ? -19.812 5.359 4.84 1 97.69 291 GLY A CA 1
ATOM 2238 C C . GLY A 1 291 ? -20.125 5.238 3.357 1 97.69 291 GLY A C 1
ATOM 2239 O O . GLY A 1 291 ? -21.078 4.57 2.967 1 97.69 291 GLY A O 1
ATOM 2240 N N . GLU A 1 292 ? -19.391 5.957 2.477 1 98.31 292 GLU A N 1
ATOM 2241 C CA . GLU A 1 292 ? -19.531 5.82 1.03 1 98.31 292 GLU A CA 1
ATOM 2242 C C . GLU A 1 292 ? -18.875 4.535 0.531 1 98.31 292 GLU A C 1
ATOM 2244 O O . GLU A 1 292 ? -18.188 3.855 1.284 1 98.31 292 GLU A O 1
ATOM 2249 N N . ASN A 1 293 ? -19.141 4.219 -0.742 1 98.38 293 ASN A N 1
ATOM 2250 C CA . ASN A 1 293 ? -18.516 3.041 -1.326 1 98.38 293 ASN A CA 1
ATOM 2251 C C . ASN A 1 293 ? -17 3.15 -1.299 1 98.38 293 ASN A C 1
ATOM 2253 O O . ASN A 1 293 ? -16.438 4.211 -1.589 1 98.38 293 ASN A O 1
ATOM 2257 N N . LEU A 1 294 ? -16.406 2.053 -0.77 1 98.5 294 LEU A N 1
ATOM 2258 C CA . LEU A 1 294 ? -14.969 1.934 -0.932 1 98.5 294 LEU A CA 1
ATOM 2259 C C . LEU A 1 294 ? -14.609 1.487 -2.346 1 98.5 294 LEU A C 1
ATOM 2261 O O . LEU A 1 294 ? -15.18 0.521 -2.857 1 98.5 294 LEU A O 1
ATOM 2265 N N . TYR A 1 295 ? -13.727 2.215 -3.012 1 97.62 295 TYR A N 1
ATOM 2266 C CA . TYR A 1 295 ? -13.383 1.915 -4.395 1 97.62 295 TYR A CA 1
ATOM 2267 C C . TYR A 1 295 ? -11.883 2.062 -4.621 1 97.62 295 TYR A C 1
ATOM 2269 O O . TYR A 1 295 ? -11.289 3.088 -4.273 1 97.62 295 TYR A O 1
ATOM 2277 N N . PHE A 1 296 ? -11.266 1.01 -5.203 1 98.69 296 PHE A N 1
ATOM 2278 C CA . PHE A 1 296 ? -9.844 1.099 -5.516 1 98.69 296 PHE A CA 1
ATOM 2279 C C . PHE A 1 296 ? -9.508 0.269 -6.746 1 98.69 296 PHE A C 1
ATOM 2281 O O . PHE A 1 296 ? -10.336 -0.503 -7.23 1 98.69 296 PHE A O 1
ATOM 2288 N N . ARG A 1 297 ? -8.359 0.517 -7.32 1 98.5 297 ARG A N 1
ATOM 2289 C CA . ARG A 1 297 ? -7.84 -0.18 -8.492 1 98.5 297 ARG A CA 1
ATOM 2290 C C . ARG A 1 297 ? -6.449 -0.747 -8.227 1 98.5 297 ARG A C 1
ATOM 2292 O O . ARG A 1 297 ? -5.66 -0.15 -7.496 1 98.5 297 ARG A O 1
ATOM 2299 N N . VAL A 1 298 ? -6.195 -1.882 -8.797 1 98.88 298 VAL A N 1
ATOM 2300 C CA . VAL A 1 298 ? -4.906 -2.559 -8.664 1 98.88 298 VAL A CA 1
ATOM 2301 C C . VAL A 1 298 ? -4.352 -2.887 -10.047 1 98.88 298 VAL A C 1
ATOM 2303 O O . VAL A 1 298 ? -5.059 -3.439 -10.891 1 98.88 298 VAL A O 1
ATOM 2306 N N . ALA A 1 299 ? -3.094 -2.523 -10.289 1 98.88 299 ALA A N 1
ATOM 2307 C CA . ALA A 1 299 ? -2.418 -2.805 -11.547 1 98.88 299 ALA A CA 1
ATOM 2308 C C . ALA A 1 299 ? -1.642 -4.117 -11.477 1 98.88 299 ALA A C 1
ATOM 2310 O O . ALA A 1 299 ? -0.88 -4.344 -10.531 1 98.88 299 ALA A O 1
ATOM 2311 N N . PHE A 1 300 ? -1.838 -4.945 -12.461 1 98.62 300 PHE A N 1
ATOM 2312 C CA . PHE A 1 300 ? -1.106 -6.203 -12.578 1 98.62 300 PHE A CA 1
ATOM 2313 C C . PHE A 1 300 ? -0.277 -6.23 -13.859 1 98.62 300 PHE A C 1
ATOM 2315 O O . PHE A 1 300 ? -0.814 -6.07 -14.953 1 98.62 300 PHE A O 1
ATOM 2322 N N . LYS A 1 301 ? 0.962 -6.445 -13.695 1 98.19 301 LYS A N 1
ATOM 2323 C CA . LYS A 1 301 ? 1.824 -6.617 -14.859 1 98.19 301 LYS A CA 1
ATOM 2324 C C . LYS A 1 301 ? 1.49 -7.906 -15.602 1 98.19 301 LYS A C 1
ATOM 2326 O O . LYS A 1 301 ? 0.843 -8.797 -15.055 1 98.19 301 LYS A O 1
ATOM 2331 N N . PRO A 1 302 ? 1.985 -8.039 -16.891 1 97.88 302 PRO A N 1
ATOM 2332 C CA . PRO A 1 302 ? 1.808 -9.312 -17.594 1 97.88 302 PRO A CA 1
ATOM 2333 C C . PRO A 1 302 ? 2.57 -10.461 -16.922 1 97.88 302 PRO A C 1
ATOM 2335 O O . PRO A 1 302 ? 3.514 -10.227 -16.172 1 97.88 302 PRO A O 1
ATOM 2338 N N . VAL A 1 303 ? 2.082 -11.609 -17.188 1 95 303 VAL A N 1
ATOM 2339 C CA . VAL A 1 303 ? 2.746 -12.805 -16.672 1 95 303 VAL A CA 1
ATOM 2340 C C . VAL A 1 303 ? 4.191 -12.844 -17.156 1 95 303 VAL A C 1
ATOM 2342 O O . VAL A 1 303 ? 4.461 -12.625 -18.344 1 95 303 VAL A O 1
ATOM 2345 N N . ALA A 1 304 ? 5.074 -13.133 -16.297 1 94.19 304 ALA A N 1
ATOM 2346 C CA . ALA A 1 304 ? 6.5 -13.031 -16.609 1 94.19 304 ALA A CA 1
ATOM 2347 C C . ALA A 1 304 ? 6.957 -14.203 -17.469 1 94.19 304 ALA A C 1
ATOM 2349 O O . ALA A 1 304 ? 7.863 -14.055 -18.297 1 94.19 304 ALA A O 1
ATOM 2350 N N . THR A 1 305 ? 6.383 -15.344 -17.25 1 91.88 305 THR A N 1
ATOM 2351 C CA . THR A 1 305 ? 6.758 -16.5 -18.062 1 91.88 305 THR A CA 1
ATOM 2352 C C . THR A 1 305 ? 6.125 -16.406 -19.453 1 91.88 305 THR A C 1
ATOM 2354 O O . THR A 1 305 ? 4.898 -16.391 -19.578 1 91.88 305 THR A O 1
ATOM 2357 N N . ILE A 1 306 ? 6.938 -16.375 -20.438 1 93.69 306 ILE A N 1
ATOM 2358 C CA . ILE A 1 306 ? 6.449 -16.312 -21.812 1 93.69 306 ILE A CA 1
ATOM 2359 C C . ILE A 1 306 ? 7.148 -17.391 -22.641 1 93.69 306 ILE A C 1
ATOM 2361 O O . ILE A 1 306 ? 8.219 -17.875 -22.266 1 93.69 306 ILE A O 1
ATOM 2365 N N . ALA A 1 307 ? 6.559 -17.734 -23.719 1 92.81 307 ALA A N 1
ATOM 2366 C CA . ALA A 1 307 ? 7.09 -18.797 -24.562 1 92.81 307 ALA A CA 1
ATOM 2367 C C . ALA A 1 307 ? 8.172 -18.266 -25.5 1 92.81 307 ALA A C 1
ATOM 2369 O O . ALA A 1 307 ? 8.938 -19.047 -26.078 1 92.81 307 ALA A O 1
ATOM 2370 N N . GLN A 1 308 ? 8.289 -17.047 -25.656 1 94 308 GLN A N 1
ATOM 2371 C CA . GLN A 1 308 ? 9.328 -16.438 -26.484 1 94 308 GLN A CA 1
ATOM 2372 C C . GLN A 1 308 ? 10.703 -16.594 -25.828 1 94 308 GLN A C 1
ATOM 2374 O O . GLN A 1 308 ? 10.812 -16.672 -24.609 1 94 308 GLN A O 1
ATOM 2379 N N . GLU A 1 309 ? 11.695 -16.625 -26.703 1 94.62 309 GLU A N 1
ATOM 2380 C CA . GLU A 1 309 ? 13.062 -16.656 -26.203 1 94.62 309 GLU A CA 1
ATOM 2381 C C . GLU A 1 309 ? 13.414 -15.383 -25.438 1 94.62 309 GLU A C 1
ATOM 2383 O O . GLU A 1 309 ? 13.031 -14.289 -25.859 1 94.62 309 GLU A O 1
ATOM 2388 N N . GLN A 1 310 ? 14.117 -15.594 -24.266 1 94.81 310 GLN A N 1
ATOM 2389 C CA . GLN A 1 310 ? 14.531 -14.445 -23.469 1 94.81 310 GLN A CA 1
ATOM 2390 C C . GLN A 1 310 ? 15.992 -14.586 -23.031 1 94.81 310 GLN A C 1
ATOM 2392 O O . GLN A 1 310 ? 16.422 -15.672 -22.641 1 94.81 310 GLN A O 1
ATOM 2397 N N . GLN A 1 311 ? 16.703 -13.508 -23.156 1 96 311 GLN A N 1
ATOM 2398 C CA . GLN A 1 311 ? 18.047 -13.461 -22.578 1 96 311 GLN A CA 1
ATOM 2399 C C . GLN A 1 311 ? 18 -13.453 -21.062 1 96 311 GLN A C 1
ATOM 2401 O O . GLN A 1 311 ? 17.156 -12.781 -20.469 1 96 311 GLN A O 1
ATOM 2406 N N . THR A 1 312 ? 18.891 -14.242 -20.422 1 97.12 312 THR A N 1
ATOM 2407 C CA . THR A 1 312 ? 18.969 -14.281 -18.953 1 97.12 312 THR A CA 1
ATOM 2408 C C . THR A 1 312 ? 20.328 -14.82 -18.516 1 97.12 312 THR A C 1
ATOM 2410 O O . THR A 1 312 ? 21.312 -14.742 -19.25 1 97.12 312 THR A O 1
ATOM 2413 N N . VAL A 1 313 ? 20.422 -15.094 -17.25 1 96.56 313 VAL A N 1
ATOM 2414 C CA . VAL A 1 313 ? 21.672 -15.578 -16.672 1 96.56 313 VAL A CA 1
ATOM 2415 C C . VAL A 1 313 ? 21.406 -16.859 -15.875 1 96.56 313 VAL A C 1
ATOM 2417 O O . VAL A 1 313 ? 20.344 -17.016 -15.289 1 96.56 313 VAL A O 1
ATOM 2420 N N . SER A 1 314 ? 22.344 -17.734 -15.945 1 94.62 314 SER A N 1
ATOM 2421 C CA . SER A 1 314 ? 22.281 -18.953 -15.148 1 94.62 314 SER A CA 1
ATOM 2422 C C . SER A 1 314 ? 22.75 -18.719 -13.727 1 94.62 314 SER A C 1
ATOM 2424 O O . SER A 1 314 ? 23.328 -17.656 -13.422 1 94.62 314 SER A O 1
ATOM 2426 N N . VAL A 1 315 ? 22.547 -19.703 -12.852 1 92.62 315 VAL A N 1
ATOM 2427 C CA . VAL A 1 315 ? 22.969 -19.625 -11.453 1 92.62 315 VAL A CA 1
ATOM 2428 C C . VAL A 1 315 ? 24.484 -19.547 -11.367 1 92.62 315 VAL A C 1
ATOM 2430 O O . VAL A 1 315 ? 25.031 -19.078 -10.367 1 92.62 315 VAL A O 1
ATOM 2433 N N . ASP A 1 316 ? 25.156 -19.953 -12.445 1 92.31 316 ASP A N 1
ATOM 2434 C CA . ASP A 1 316 ? 26.609 -19.953 -12.484 1 92.31 316 ASP A CA 1
ATOM 2435 C C . ASP A 1 316 ? 27.141 -18.641 -13.062 1 92.31 316 ASP A C 1
ATOM 2437 O O . ASP A 1 316 ? 28.359 -18.469 -13.234 1 92.31 316 ASP A O 1
ATOM 2441 N N . GLY A 1 317 ? 26.234 -17.75 -13.422 1 92.94 317 GLY A N 1
ATOM 2442 C CA . GLY A 1 317 ? 26.656 -16.453 -13.922 1 92.94 317 GLY A CA 1
ATOM 2443 C C . GLY A 1 317 ? 26.938 -16.453 -15.414 1 92.94 317 GLY A C 1
ATOM 2444 O O . GLY A 1 317 ? 27.781 -15.688 -15.891 1 92.94 317 GLY A O 1
ATOM 2445 N N . GLU A 1 318 ? 26.344 -17.359 -16.109 1 95.06 318 GLU A N 1
ATOM 2446 C CA . GLU A 1 318 ? 26.484 -17.422 -17.562 1 95.06 318 GLU A CA 1
ATOM 2447 C C . GLU A 1 318 ? 25.25 -16.844 -18.25 1 95.06 318 GLU A C 1
ATOM 2449 O O . GLU A 1 318 ? 24.125 -17.156 -17.875 1 95.06 318 GLU A O 1
ATOM 2454 N N . GLU A 1 319 ? 25.531 -16.031 -19.219 1 95.56 319 GLU A N 1
ATOM 2455 C CA . GLU A 1 319 ? 24.422 -15.539 -20.016 1 95.56 319 GLU A CA 1
ATOM 2456 C C . GLU A 1 319 ? 23.844 -16.641 -20.922 1 95.56 319 GLU A C 1
ATOM 2458 O O . GLU A 1 319 ? 24.594 -17.297 -21.641 1 95.56 319 GLU A O 1
ATOM 2463 N N . VAL A 1 320 ? 22.609 -16.859 -20.828 1 95.25 320 VAL A N 1
ATOM 2464 C CA . VAL A 1 320 ? 21.953 -17.938 -21.578 1 95.25 320 VAL A CA 1
ATOM 2465 C C . VAL A 1 320 ? 20.625 -17.438 -22.125 1 95.25 320 VAL A C 1
ATOM 2467 O O . VAL A 1 320 ? 20.172 -16.328 -21.797 1 95.25 320 VAL A O 1
ATOM 2470 N N . ILE A 1 321 ? 20.094 -18.203 -23.016 1 94.88 321 ILE A N 1
ATOM 2471 C CA . ILE A 1 321 ? 18.766 -17.953 -23.562 1 94.88 321 ILE A CA 1
ATOM 2472 C C . ILE A 1 321 ? 17.766 -18.938 -22.984 1 94.88 321 ILE A C 1
ATOM 2474 O O . ILE A 1 321 ? 18.016 -20.141 -22.953 1 94.88 321 ILE A O 1
ATOM 2478 N N . LEU A 1 322 ? 16.672 -18.391 -22.453 1 91.12 322 LEU A N 1
ATOM 2479 C CA . LEU A 1 322 ? 15.602 -19.219 -21.906 1 91.12 322 LEU A CA 1
ATOM 2480 C C . LEU A 1 322 ? 14.438 -19.312 -22.875 1 91.12 322 LEU A C 1
ATOM 2482 O O . LEU A 1 322 ? 14 -18.312 -23.438 1 91.12 322 LEU A O 1
ATOM 2486 N N . ARG A 1 323 ? 14.016 -20.547 -23.078 1 86.44 323 ARG A N 1
ATOM 2487 C CA . ARG A 1 323 ? 12.773 -20.828 -23.781 1 86.44 323 ARG A CA 1
ATOM 2488 C C . ARG A 1 323 ? 11.82 -21.641 -22.906 1 86.44 323 ARG A C 1
ATOM 2490 O O . ARG A 1 323 ? 11.961 -22.859 -22.812 1 86.44 323 ARG A O 1
ATOM 2497 N N . ALA A 1 324 ? 10.977 -20.906 -22.312 1 78.94 324 ALA A N 1
ATOM 2498 C CA . ALA A 1 324 ? 10.047 -21.609 -21.422 1 78.94 324 ALA A CA 1
ATOM 2499 C C . ALA A 1 324 ? 9.125 -22.531 -22.219 1 78.94 324 ALA A C 1
ATOM 2501 O O . ALA A 1 324 ? 8.664 -22.172 -23.297 1 78.94 324 ALA A O 1
ATOM 2502 N N . ARG A 1 325 ? 9.094 -23.797 -21.719 1 72.19 325 ARG A N 1
ATOM 2503 C CA . ARG A 1 325 ? 8.219 -24.781 -22.359 1 72.19 325 ARG A CA 1
ATOM 2504 C C . ARG A 1 325 ? 6.941 -24.969 -21.547 1 72.19 325 ARG A C 1
ATOM 2506 O O . ARG A 1 325 ? 6.906 -24.672 -20.359 1 72.19 325 ARG A O 1
ATOM 2513 N N . GLY A 1 326 ? 5.863 -25.125 -22.188 1 66.81 326 GLY A N 1
ATOM 2514 C CA . GLY A 1 326 ? 4.625 -25.484 -21.516 1 66.81 326 GLY A CA 1
ATOM 2515 C C . GLY A 1 326 ? 3.547 -24.422 -21.641 1 66.81 326 GLY A C 1
ATOM 2516 O O . GLY A 1 326 ? 3.719 -23.438 -22.359 1 66.81 326 GLY A O 1
ATOM 2517 N N . ARG A 1 327 ? 2.494 -24.766 -20.969 1 64.06 327 ARG A N 1
ATOM 2518 C CA . ARG A 1 327 ? 1.31 -23.922 -21.016 1 64.06 327 ARG A CA 1
ATOM 2519 C C . ARG A 1 327 ? 1.295 -22.922 -19.859 1 64.06 327 ARG A C 1
ATOM 2521 O O . ARG A 1 327 ? 1.36 -23.312 -18.703 1 64.06 327 ARG A O 1
ATOM 2528 N N . HIS A 1 328 ? 1.528 -21.672 -20.188 1 77.19 328 HIS A N 1
ATOM 2529 C CA . HIS A 1 328 ? 1.427 -20.625 -19.172 1 77.19 328 HIS A CA 1
ATOM 2530 C C . HIS A 1 328 ? 0.209 -19.75 -19.422 1 77.19 328 HIS A C 1
ATOM 2532 O O . HIS A 1 328 ? -0.3 -19.672 -20.531 1 77.19 328 HIS A O 1
ATOM 2538 N N . ASP A 1 329 ? -0.218 -19.172 -18.312 1 85.69 329 ASP A N 1
ATOM 2539 C CA . ASP A 1 329 ? -1.367 -18.281 -18.391 1 85.69 329 ASP A CA 1
ATOM 2540 C C . ASP A 1 329 ? -1.028 -17.016 -19.172 1 85.69 329 ASP A C 1
ATOM 2542 O O . ASP A 1 329 ? -0.101 -16.281 -18.828 1 85.69 329 ASP A O 1
ATOM 2546 N N . PRO A 1 330 ? -1.767 -16.797 -20.219 1 93.31 330 PRO A N 1
ATOM 2547 C CA . PRO A 1 330 ? -1.503 -15.57 -20.969 1 93.31 330 PRO A CA 1
ATOM 2548 C C . PRO A 1 330 ? -1.946 -14.312 -20.219 1 93.31 330 PRO A C 1
ATOM 2550 O O . PRO A 1 330 ? -1.56 -13.203 -20.594 1 93.31 330 PRO A O 1
ATOM 2553 N N . CYS A 1 331 ? -2.762 -14.5 -19.219 1 95.31 331 CYS A N 1
ATOM 2554 C CA . CYS A 1 331 ? -3.328 -13.391 -18.453 1 95.31 331 CYS A CA 1
ATOM 2555 C C . CYS A 1 331 ? -3.752 -13.852 -17.062 1 95.31 331 CYS A C 1
ATOM 2557 O O . CYS A 1 331 ? -4.492 -14.828 -16.922 1 95.31 331 CYS A O 1
ATOM 2559 N N . VAL A 1 332 ? -3.332 -13.125 -16.031 1 94.31 332 VAL A N 1
ATOM 2560 C CA . VAL A 1 332 ? -3.594 -13.586 -14.68 1 94.31 332 VAL A CA 1
ATOM 2561 C C . VAL A 1 332 ? -4.855 -12.922 -14.141 1 94.31 332 VAL A C 1
ATOM 2563 O O . VAL A 1 332 ? -5.367 -13.305 -13.086 1 94.31 332 VAL A O 1
ATOM 2566 N N . LEU A 1 333 ? -5.461 -11.969 -14.766 1 96.88 333 LEU A N 1
ATOM 2567 C CA . LEU A 1 333 ? -6.461 -11.047 -14.242 1 96.88 333 LEU A CA 1
ATOM 2568 C C . LEU A 1 333 ? -7.703 -11.797 -13.781 1 96.88 333 LEU A C 1
ATOM 2570 O O . LEU A 1 333 ? -8.219 -11.539 -12.688 1 96.88 333 LEU A O 1
ATOM 2574 N N . PRO A 1 334 ? -8.234 -12.75 -14.586 1 96.06 334 PRO A N 1
ATOM 2575 C CA . PRO A 1 334 ? -9.445 -13.422 -14.117 1 96.06 334 PRO A CA 1
ATOM 2576 C C . PRO A 1 334 ? -9.242 -14.125 -12.773 1 96.06 334 PRO A C 1
ATOM 2578 O O . PRO A 1 334 ? -10.148 -14.117 -11.93 1 96.06 334 PRO A O 1
ATOM 2581 N N . ARG A 1 335 ? -8.102 -14.664 -12.547 1 95.5 335 ARG A N 1
ATOM 2582 C CA . ARG A 1 335 ? -7.812 -15.375 -11.305 1 95.5 335 ARG A CA 1
ATOM 2583 C C . ARG A 1 335 ? -7.516 -14.398 -10.172 1 95.5 335 ARG A C 1
ATOM 2585 O O . ARG A 1 335 ? -7.672 -14.742 -9 1 95.5 335 ARG A O 1
ATOM 2592 N N . ALA A 1 336 ? -7.078 -13.203 -10.562 1 97.69 336 ALA A N 1
ATOM 2593 C CA . ALA A 1 336 ? -6.746 -12.188 -9.562 1 97.69 336 ALA A CA 1
ATOM 2594 C C . ALA A 1 336 ? -8.008 -11.656 -8.883 1 97.69 336 ALA A C 1
ATOM 2596 O O . ALA A 1 336 ? -7.957 -11.219 -7.73 1 97.69 336 ALA A O 1
ATOM 2597 N N . VAL A 1 337 ? -9.141 -11.727 -9.5 1 98.44 337 VAL A N 1
ATOM 2598 C CA . VAL A 1 337 ? -10.375 -11.117 -9.039 1 98.44 337 VAL A CA 1
ATOM 2599 C C . VAL A 1 337 ? -10.766 -11.695 -7.684 1 98.44 337 VAL A C 1
ATOM 2601 O O . VAL A 1 337 ? -10.898 -10.969 -6.699 1 98.44 337 VAL A O 1
ATOM 2604 N N . PRO A 1 338 ? -10.898 -13.055 -7.539 1 98.31 338 PRO A N 1
ATOM 2605 C CA . PRO A 1 338 ? -11.25 -13.57 -6.215 1 98.31 338 PRO A CA 1
ATOM 2606 C C . PRO A 1 338 ? -10.172 -13.32 -5.168 1 98.31 338 PRO A C 1
ATOM 2608 O O . PRO A 1 338 ? -10.469 -13.219 -3.977 1 98.31 338 PRO A O 1
ATOM 2611 N N . ILE A 1 339 ? -8.914 -13.234 -5.566 1 98.81 339 ILE A N 1
ATOM 2612 C CA . ILE A 1 339 ? -7.824 -12.977 -4.633 1 98.81 339 ILE A CA 1
ATOM 2613 C C . ILE A 1 339 ? -7.934 -11.555 -4.09 1 98.81 339 ILE A C 1
ATOM 2615 O O . ILE A 1 339 ? -7.781 -11.328 -2.885 1 98.81 339 ILE A O 1
ATOM 2619 N N . VAL A 1 340 ? -8.227 -10.57 -4.957 1 98.94 340 VAL A N 1
ATOM 2620 C CA . VAL A 1 340 ? -8.414 -9.172 -4.566 1 98.94 340 VAL A CA 1
ATOM 2621 C C . VAL A 1 340 ? -9.586 -9.07 -3.592 1 98.94 340 VAL A C 1
ATOM 2623 O O . VAL A 1 340 ? -9.492 -8.383 -2.568 1 98.94 340 VAL A O 1
ATOM 2626 N N . GLU A 1 341 ? -10.68 -9.742 -3.898 1 98.94 341 GLU A N 1
ATOM 2627 C CA . GLU A 1 341 ? -11.828 -9.75 -2.998 1 98.94 341 GLU A CA 1
ATOM 2628 C C . GLU A 1 341 ? -11.461 -10.336 -1.637 1 98.94 341 GLU A C 1
ATOM 2630 O O . GLU A 1 341 ? -11.844 -9.789 -0.6 1 98.94 341 GLU A O 1
ATOM 2635 N N . ALA A 1 342 ? -10.734 -11.422 -1.689 1 98.88 342 ALA A N 1
ATOM 2636 C CA . ALA A 1 342 ? -10.344 -12.102 -0.454 1 98.88 342 ALA A CA 1
ATOM 2637 C C . ALA A 1 342 ? -9.5 -11.18 0.428 1 98.88 342 ALA A C 1
ATOM 2639 O O . ALA A 1 342 ? -9.773 -11.039 1.623 1 98.88 342 ALA A O 1
ATOM 2640 N N . MET A 1 343 ? -8.508 -10.57 -0.147 1 98.94 343 MET A N 1
ATOM 2641 C CA . MET A 1 343 ? -7.625 -9.703 0.628 1 98.94 343 MET A CA 1
ATOM 2642 C C . MET A 1 343 ? -8.383 -8.484 1.149 1 98.94 343 MET A C 1
ATOM 2644 O O . MET A 1 343 ? -8.094 -7.992 2.242 1 98.94 343 MET A O 1
ATOM 2648 N N . THR A 1 344 ? -9.344 -7.98 0.344 1 98.94 344 THR A N 1
ATOM 2649 C CA . THR A 1 344 ? -10.18 -6.883 0.803 1 98.94 344 THR A CA 1
ATOM 2650 C C . THR A 1 344 ? -10.969 -7.285 2.049 1 98.94 344 THR A C 1
ATOM 2652 O O . THR A 1 344 ? -11 -6.547 3.035 1 98.94 344 THR A O 1
ATOM 2655 N N . LYS A 1 345 ? -11.57 -8.469 1.994 1 98.88 345 LYS A N 1
ATOM 2656 C CA . LYS A 1 345 ? -12.336 -8.977 3.133 1 98.88 345 LYS A CA 1
ATOM 2657 C C . LYS A 1 345 ? -11.453 -9.117 4.367 1 98.88 345 LYS A C 1
ATOM 2659 O O . LYS A 1 345 ? -11.867 -8.797 5.48 1 98.88 345 LYS A O 1
ATOM 2664 N N . LEU A 1 346 ? -10.25 -9.602 4.164 1 98.88 346 LEU A N 1
ATOM 2665 C CA . LEU A 1 346 ? -9.328 -9.812 5.273 1 98.88 346 LEU A CA 1
ATOM 2666 C C . LEU A 1 346 ? -8.953 -8.484 5.93 1 98.88 346 LEU A C 1
ATOM 2668 O O . LEU A 1 346 ? -8.891 -8.391 7.16 1 98.88 346 LEU A O 1
ATOM 2672 N N . VAL A 1 347 ? -8.727 -7.445 5.145 1 98.88 347 VAL A N 1
ATOM 2673 C CA . VAL A 1 347 ? -8.43 -6.125 5.688 1 98.88 347 VAL A CA 1
ATOM 2674 C C . VAL A 1 347 ? -9.633 -5.605 6.473 1 98.88 347 VAL A C 1
ATOM 2676 O O . VAL A 1 347 ? -9.484 -5.125 7.602 1 98.88 347 VAL A O 1
ATOM 2679 N N . LEU A 1 348 ? -10.797 -5.734 5.895 1 98.81 348 LEU A N 1
ATOM 2680 C CA . LEU A 1 348 ? -12 -5.16 6.488 1 98.81 348 LEU A CA 1
ATOM 2681 C C . LEU A 1 348 ? -12.359 -5.879 7.781 1 98.81 348 LEU A C 1
ATOM 2683 O O . LEU A 1 348 ? -12.719 -5.234 8.773 1 98.81 348 LEU A O 1
ATOM 2687 N N . VAL A 1 349 ? -12.273 -7.207 7.805 1 98.75 349 VAL A N 1
ATOM 2688 C CA . VAL A 1 349 ? -12.672 -7.949 8.992 1 98.75 349 VAL A CA 1
ATOM 2689 C C . VAL A 1 349 ? -11.719 -7.633 10.148 1 98.75 349 VAL A C 1
ATOM 2691 O O . VAL A 1 349 ? -12.141 -7.523 11.297 1 98.75 349 VAL A O 1
ATOM 2694 N N . ASP A 1 350 ? -10.43 -7.547 9.859 1 98.38 350 ASP A N 1
ATOM 2695 C CA . ASP A 1 350 ? -9.469 -7.184 10.898 1 98.38 350 ASP A CA 1
ATOM 2696 C C . ASP A 1 350 ? -9.805 -5.82 11.5 1 98.38 350 ASP A C 1
ATOM 2698 O O . ASP A 1 350 ? -9.836 -5.668 12.727 1 98.38 350 ASP A O 1
ATOM 2702 N N . HIS A 1 351 ? -10.055 -4.801 10.656 1 98.38 351 HIS A N 1
ATOM 2703 C CA . HIS A 1 351 ? -10.414 -3.469 11.141 1 98.38 351 HIS A CA 1
ATOM 2704 C C . HIS A 1 351 ? -11.734 -3.496 11.906 1 98.38 351 HIS A C 1
ATOM 2706 O O . HIS A 1 351 ? -11.906 -2.748 12.875 1 98.38 351 HIS A O 1
ATOM 2712 N N . ALA A 1 352 ? -12.68 -4.289 11.43 1 97.94 352 ALA A N 1
ATOM 2713 C CA . ALA A 1 352 ? -13.961 -4.395 12.109 1 97.94 352 ALA A CA 1
ATOM 2714 C C . ALA A 1 352 ? -13.789 -4.902 13.539 1 97.94 352 ALA A C 1
ATOM 2716 O O . ALA A 1 352 ? -14.383 -4.355 14.477 1 97.94 352 ALA A O 1
ATOM 2717 N N . LEU A 1 353 ? -13.016 -5.965 13.695 1 97.25 353 LEU A N 1
ATOM 2718 C CA . LEU A 1 353 ? -12.781 -6.52 15.031 1 97.25 353 LEU A CA 1
ATOM 2719 C C . LEU A 1 353 ? -12 -5.539 15.898 1 97.25 353 LEU A C 1
ATOM 2721 O O . LEU A 1 353 ? -12.266 -5.422 17.094 1 97.25 353 LEU A O 1
ATOM 2725 N N . ARG A 1 354 ? -11.016 -4.871 15.32 1 96.44 354 ARG A N 1
ATOM 2726 C CA . ARG A 1 354 ? -10.273 -3.85 16.062 1 96.44 354 ARG A CA 1
ATOM 2727 C C . ARG A 1 354 ? -11.211 -2.746 16.547 1 96.44 354 ARG A C 1
ATOM 2729 O O . ARG A 1 354 ? -11.062 -2.254 17.656 1 96.44 354 ARG A O 1
ATOM 2736 N N . GLN A 1 355 ? -12.125 -2.344 15.68 1 95.62 355 GLN A N 1
ATOM 2737 C CA . GLN A 1 355 ? -13.086 -1.324 16.078 1 95.62 355 GLN A CA 1
ATOM 2738 C C . GLN A 1 355 ? -13.961 -1.813 17.234 1 95.62 355 GLN A C 1
ATOM 2740 O O . GLN A 1 355 ? -14.211 -1.076 18.188 1 95.62 355 GLN A O 1
ATOM 2745 N N . LYS A 1 356 ? -14.453 -3.02 17.156 1 93.5 356 LYS A N 1
ATOM 2746 C CA . LYS A 1 356 ? -15.266 -3.604 18.219 1 93.5 356 LYS A CA 1
ATOM 2747 C C . LYS A 1 356 ? -14.516 -3.625 19.547 1 93.5 356 LYS A C 1
ATOM 2749 O O . LYS A 1 356 ? -15.109 -3.434 20.609 1 93.5 356 LYS A O 1
ATOM 2754 N N . ALA A 1 357 ? -13.258 -3.844 19.484 1 92.5 357 ALA A N 1
ATOM 2755 C CA . ALA A 1 357 ? -12.422 -3.967 20.688 1 92.5 357 ALA A CA 1
ATOM 2756 C C . ALA A 1 357 ? -12.328 -2.639 21.422 1 92.5 357 ALA A C 1
ATOM 2758 O O . ALA A 1 357 ? -12.078 -2.611 22.625 1 92.5 357 ALA A O 1
ATOM 2759 N N . ILE A 1 358 ? -12.57 -1.482 20.797 1 90.44 358 ILE A N 1
ATOM 2760 C CA . ILE A 1 358 ? -12.359 -0.201 21.453 1 90.44 358 ILE A CA 1
ATOM 2761 C C . ILE A 1 358 ? -13.711 0.449 21.75 1 90.44 358 ILE A C 1
ATOM 2763 O O . ILE A 1 358 ? -13.773 1.537 22.328 1 90.44 358 ILE A O 1
ATOM 2767 N N . GLU A 1 359 ? -14.719 -0.202 21.203 1 86.81 359 GLU A N 1
ATOM 2768 C CA . GLU A 1 359 ? -16.062 0.322 21.438 1 86.81 359 GLU A CA 1
ATOM 2769 C C . GLU A 1 359 ? -16.594 -0.133 22.797 1 86.81 359 GLU A C 1
ATOM 2771 O O . GLU A 1 359 ? -17.391 -1.068 22.875 1 86.81 359 GLU A O 1
ATOM 2776 N N . LEU A 1 360 ? -16.062 0.435 23.875 1 75.5 360 LEU A N 1
ATOM 2777 C CA . LEU A 1 360 ? -16.547 0.088 25.203 1 75.5 360 LEU A CA 1
ATOM 2778 C C . LEU A 1 360 ? -17.781 0.904 25.562 1 75.5 360 LEU A C 1
ATOM 2780 O O . LEU A 1 360 ? -18.578 0.489 26.406 1 75.5 360 LEU A O 1
ATOM 2784 N N . THR A 1 361 ? -17.922 2.096 24.922 1 67.56 361 THR A N 1
ATOM 2785 C CA . THR A 1 361 ? -19.078 2.973 25.141 1 67.56 361 THR A CA 1
ATOM 2786 C C . THR A 1 361 ? -19.859 3.16 23.844 1 67.56 361 THR A C 1
ATOM 2788 O O . THR A 1 361 ? -19.281 3.111 22.75 1 67.56 361 THR A O 1
ATOM 2791 N N . PRO A 1 362 ? -21.25 3.113 23.953 1 57.59 362 PRO A N 1
ATOM 2792 C CA . PRO A 1 362 ? -22.031 3.289 22.734 1 57.59 362 PRO A CA 1
ATOM 2793 C C . PRO A 1 362 ? -21.578 4.484 21.891 1 57.59 362 PRO A C 1
ATOM 2795 O O . PRO A 1 362 ? -21.156 5.508 22.453 1 57.59 362 PRO A O 1
ATOM 2798 N N . ARG A 1 363 ? -21.359 4.188 20.672 1 57.75 363 ARG A N 1
ATOM 2799 C CA . ARG A 1 363 ? -21.047 5.277 19.75 1 57.75 363 ARG A CA 1
ATOM 2800 C C . ARG A 1 363 ? -22.234 6.219 19.609 1 57.75 363 ARG A C 1
ATOM 2802 O O . ARG A 1 363 ? -23.391 5.801 19.75 1 57.75 363 ARG A O 1
ATOM 2809 N N . SER A 1 364 ? -21.953 7.461 19.797 1 47.25 364 SER A N 1
ATOM 2810 C CA . SER A 1 364 ? -23.062 8.398 19.672 1 47.25 364 SER A CA 1
ATOM 2811 C C . SER A 1 364 ? -23.766 8.227 18.328 1 47.25 364 SER A C 1
ATOM 2813 O O . SER A 1 364 ? -24.969 8.484 18.219 1 47.25 364 SER A O 1
ATOM 2815 N N . PHE A 1 365 ? -23.047 8.203 17.141 1 41.56 365 PHE A N 1
ATOM 2816 C CA . PHE A 1 365 ? -23.766 8.25 15.875 1 41.56 365 PHE A CA 1
ATOM 2817 C C . PHE A 1 365 ? -23.844 6.859 15.25 1 41.56 365 PHE A C 1
ATOM 2819 O O . PHE A 1 365 ? -22.844 6.344 14.742 1 41.56 365 PHE A O 1
ATOM 2826 N N . SER A 1 366 ? -24.297 5.883 15.945 1 38.66 366 SER A N 1
ATOM 2827 C CA . SER A 1 366 ? -24.625 4.656 15.219 1 38.66 366 SER A CA 1
ATOM 2828 C C . SER A 1 366 ? -25.734 4.898 14.188 1 38.66 366 SER A C 1
ATOM 2830 O O . SER A 1 366 ? -26.688 5.625 14.461 1 38.66 366 SER A O 1
ATOM 2832 N N . MET B 1 1 ? -4.004 0.156 18.891 1 59 1 MET B N 1
ATOM 2833 C CA . MET B 1 1 ? -4.156 1.268 17.953 1 59 1 MET B CA 1
ATOM 2834 C C . MET B 1 1 ? -2.871 1.493 17.156 1 59 1 MET B C 1
ATOM 2836 O O . MET B 1 1 ? -1.774 1.428 17.719 1 59 1 MET B O 1
ATOM 2840 N N . PRO B 1 2 ? -2.963 1.354 15.797 1 82.5 2 PRO B N 1
ATOM 2841 C CA . PRO B 1 2 ? -1.789 1.196 14.938 1 82.5 2 PRO B CA 1
ATOM 2842 C C . PRO B 1 2 ? -0.967 2.479 14.82 1 82.5 2 PRO B C 1
ATOM 2844 O O . PRO B 1 2 ? -0.776 2.994 13.719 1 82.5 2 PRO B O 1
ATOM 2847 N N . ASN B 1 3 ? -0.421 2.955 16.031 1 94.94 3 ASN B N 1
ATOM 2848 C CA . ASN B 1 3 ? 0.504 4.082 16.094 1 94.94 3 ASN B CA 1
ATOM 2849 C C . ASN B 1 3 ? 1.946 3.637 15.867 1 94.94 3 ASN B C 1
ATOM 2851 O O . ASN B 1 3 ? 2.875 4.438 16 1 94.94 3 ASN B O 1
ATOM 2855 N N . THR B 1 4 ? 2.125 2.398 15.586 1 97.12 4 THR B N 1
ATOM 2856 C CA . THR B 1 4 ? 3.461 1.827 15.453 1 97.12 4 THR B CA 1
ATOM 2857 C C . THR B 1 4 ? 3.688 1.295 14.047 1 97.12 4 THR B C 1
ATOM 2859 O O . THR B 1 4 ? 2.791 0.688 13.453 1 97.12 4 THR B O 1
ATOM 2862 N N . PHE B 1 5 ? 4.859 1.53 13.516 1 97.62 5 PHE B N 1
ATOM 2863 C CA . PHE B 1 5 ? 5.273 1.079 12.188 1 97.62 5 PHE B CA 1
ATOM 2864 C C . PHE B 1 5 ? 6.586 0.313 12.266 1 97.62 5 PHE B C 1
ATOM 2866 O O . PHE B 1 5 ? 7.523 0.744 12.938 1 97.62 5 PHE B O 1
ATOM 2873 N N . GLY B 1 6 ? 6.617 -0.848 11.602 1 96.44 6 GLY B N 1
ATOM 2874 C CA . GLY B 1 6 ? 7.844 -1.628 11.547 1 96.44 6 GLY B CA 1
ATOM 2875 C C . GLY B 1 6 ? 7.793 -2.885 12.391 1 96.44 6 GLY B C 1
ATOM 2876 O O . GLY B 1 6 ? 6.848 -3.084 13.164 1 96.44 6 GLY B O 1
ATOM 2877 N N . HIS B 1 7 ? 8.828 -3.805 12.273 1 95.69 7 HIS B N 1
ATOM 2878 C CA . HIS B 1 7 ? 8.891 -5.066 13 1 95.69 7 HIS B CA 1
ATOM 2879 C C . HIS B 1 7 ? 10.086 -5.102 13.953 1 95.69 7 HIS B C 1
ATOM 2881 O O . HIS B 1 7 ? 9.914 -5.219 15.164 1 95.69 7 HIS B O 1
ATOM 2887 N N . LEU B 1 8 ? 11.336 -4.957 13.367 1 96.94 8 LEU B N 1
ATOM 2888 C CA . LEU B 1 8 ? 12.531 -4.945 14.203 1 96.94 8 LEU B CA 1
ATOM 2889 C C . LEU B 1 8 ? 12.961 -3.516 14.516 1 96.94 8 LEU B C 1
ATOM 2891 O O . LEU B 1 8 ? 13.422 -3.227 15.625 1 96.94 8 LEU B O 1
ATOM 2895 N N . PHE B 1 9 ? 12.984 -2.654 13.516 1 98.06 9 PHE B N 1
ATOM 2896 C CA . PHE B 1 9 ? 13.078 -1.214 13.719 1 98.06 9 PHE B CA 1
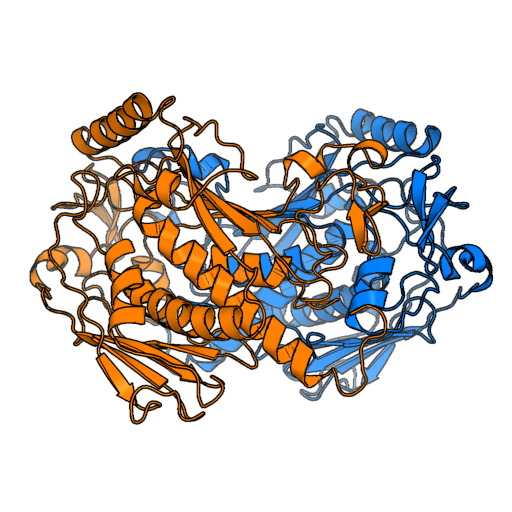ATOM 2897 C C . PHE B 1 9 ? 11.688 -0.58 13.742 1 98.06 9 PHE B C 1
ATOM 2899 O O . PHE B 1 9 ? 11.117 -0.288 12.688 1 98.06 9 PHE B O 1
ATOM 2906 N N . ARG B 1 10 ? 11.219 -0.246 14.883 1 97.56 10 ARG B N 1
ATOM 2907 C CA . ARG B 1 10 ? 9.836 0.189 15.062 1 97.56 10 ARG B CA 1
ATOM 2908 C C . ARG B 1 10 ? 9.773 1.644 15.516 1 97.56 10 ARG B C 1
ATOM 2910 O O . ARG B 1 10 ? 10.562 2.068 16.359 1 97.56 10 ARG B O 1
ATOM 2917 N N . ILE B 1 11 ? 8.867 2.369 14.914 1 98.5 11 ILE B N 1
ATOM 2918 C CA . ILE B 1 11 ? 8.617 3.711 15.422 1 98.5 11 ILE B CA 1
ATOM 2919 C C . ILE B 1 11 ? 7.164 3.818 15.898 1 98.5 11 ILE B C 1
ATOM 2921 O O . ILE B 1 11 ? 6.262 3.238 15.289 1 98.5 11 ILE B O 1
ATOM 2925 N N . THR B 1 12 ? 6.926 4.367 17 1 98.38 12 THR B N 1
ATOM 2926 C CA . THR B 1 12 ? 5.613 4.738 17.516 1 98.38 12 THR B CA 1
ATOM 2927 C C . THR B 1 12 ? 5.5 6.254 17.656 1 98.38 12 THR B C 1
ATOM 2929 O O . THR B 1 12 ? 6.23 6.871 18.438 1 98.38 12 THR B O 1
ATOM 2932 N N . THR B 1 13 ? 4.637 6.883 16.875 1 98 13 THR B N 1
ATOM 2933 C CA . THR B 1 13 ? 4.469 8.328 16.953 1 98 13 THR B CA 1
ATOM 2934 C C . THR B 1 13 ? 3.393 8.688 17.984 1 98 13 THR B C 1
ATOM 2936 O O . THR B 1 13 ? 2.551 7.855 18.328 1 98 13 THR B O 1
ATOM 2939 N N . TRP B 1 14 ? 3.5 9.883 18.516 1 96.25 14 TRP B N 1
ATOM 2940 C CA . TRP B 1 14 ? 2.531 10.336 19.5 1 96.25 14 TRP B CA 1
ATOM 2941 C C . TRP B 1 14 ? 2.355 11.852 19.438 1 96.25 14 TRP B C 1
ATOM 2943 O O . TRP B 1 14 ? 3.139 12.547 18.781 1 96.25 14 TRP B O 1
ATOM 2953 N N . GLY B 1 15 ? 1.29 12.297 20.094 1 93.25 15 GLY B N 1
ATOM 2954 C CA . GLY B 1 15 ? 1.029 13.727 20.203 1 93.25 15 GLY B CA 1
ATOM 2955 C C . GLY B 1 15 ? -0.036 14.211 19.234 1 93.25 15 GLY B C 1
ATOM 2956 O O . GLY B 1 15 ? -0.356 13.531 18.266 1 93.25 15 GLY B O 1
ATOM 2957 N N . GLU B 1 16 ? -0.583 15.336 19.531 1 90.31 16 GLU B N 1
ATOM 2958 C CA . GLU B 1 16 ? -1.599 16.016 18.734 1 90.31 16 GLU B CA 1
ATOM 2959 C C . GLU B 1 16 ? -1.104 17.375 18.25 1 90.31 16 GLU B C 1
ATOM 2961 O O . GLU B 1 16 ? -0.25 18 18.891 1 90.31 16 GLU B O 1
ATOM 2966 N N . SER B 1 17 ? -1.641 17.922 17.188 1 85.44 17 SER B N 1
ATOM 2967 C CA . SER B 1 17 ? -1.192 19.156 16.547 1 85.44 17 SER B CA 1
ATOM 2968 C C . SER B 1 17 ? -1.2 20.328 17.531 1 85.44 17 SER B C 1
ATOM 2970 O O . SER B 1 17 ? -0.296 21.156 17.5 1 85.44 17 SER B O 1
ATOM 2972 N N . HIS B 1 18 ? -2.17 20.406 18.359 1 83 18 HIS B N 1
ATOM 2973 C CA . HIS B 1 18 ? -2.248 21.547 19.266 1 83 18 HIS B CA 1
ATOM 2974 C C . HIS B 1 18 ? -2.088 21.094 20.719 1 83 18 HIS B C 1
ATOM 2976 O O . HIS B 1 18 ? -2.537 21.797 21.641 1 83 18 HIS B O 1
ATOM 2982 N N . GLY B 1 19 ? -1.472 19.984 20.859 1 85.38 19 GLY B N 1
ATOM 2983 C CA . GLY B 1 19 ? -1.07 19.562 22.188 1 85.38 19 GLY B CA 1
ATOM 2984 C C . GLY B 1 19 ? 0.25 20.156 22.625 1 85.38 19 GLY B C 1
ATOM 2985 O O . GLY B 1 19 ? 0.704 21.156 22.078 1 85.38 19 GLY B O 1
ATOM 2986 N N . LYS B 1 20 ? 0.801 19.562 23.609 1 89.5 20 LYS B N 1
ATOM 2987 C CA . LYS B 1 20 ? 2.045 20.078 24.188 1 89.5 20 LYS B CA 1
ATOM 2988 C C . LYS B 1 20 ? 3.227 19.797 23.25 1 89.5 20 LYS B C 1
ATOM 2990 O O . LYS B 1 20 ? 4.25 20.484 23.328 1 89.5 20 LYS B O 1
ATOM 2995 N N . GLY B 1 21 ? 3.074 18.828 22.453 1 93.44 21 GLY B N 1
ATOM 2996 C CA . GLY B 1 21 ? 4.121 18.453 21.516 1 93.44 21 GLY B CA 1
ATOM 2997 C C . GLY B 1 21 ? 3.807 17.188 20.75 1 93.44 21 GLY B C 1
ATOM 2998 O O . GLY B 1 21 ? 2.746 16.578 20.938 1 93.44 21 GLY B O 1
ATOM 2999 N N . VAL B 1 22 ? 4.652 16.922 19.812 1 95.81 22 VAL B N 1
ATOM 3000 C CA . VAL B 1 22 ? 4.602 15.664 19.047 1 95.81 22 VAL B CA 1
ATOM 3001 C C . VAL B 1 22 ? 5.961 14.969 19.109 1 95.81 22 VAL B C 1
ATOM 3003 O O . VAL B 1 22 ? 6.961 15.586 19.484 1 95.81 22 VAL B O 1
ATOM 3006 N N . GLY B 1 23 ? 5.926 13.672 18.859 1 97.31 23 GLY B N 1
ATOM 3007 C CA . GLY B 1 23 ? 7.199 12.969 18.906 1 97.31 23 GLY B CA 1
ATOM 3008 C C . GLY B 1 23 ? 7.105 11.531 18.406 1 97.31 23 GLY B C 1
ATOM 3009 O O . GLY B 1 23 ? 6.152 11.172 17.719 1 97.31 23 GLY B O 1
ATOM 3010 N N . VAL B 1 24 ? 8.227 10.828 18.672 1 98.69 24 VAL B N 1
ATOM 3011 C CA . VAL B 1 24 ? 8.352 9.438 18.234 1 98.69 24 VAL B CA 1
ATOM 3012 C C . VAL B 1 24 ? 9.195 8.656 19.25 1 98.69 24 VAL B C 1
ATOM 3014 O O . VAL B 1 24 ? 10.117 9.203 19.844 1 98.69 24 VAL B O 1
ATOM 3017 N N . VAL B 1 25 ? 8.773 7.453 19.516 1 98.69 25 VAL B N 1
ATOM 3018 C CA . VAL B 1 25 ? 9.602 6.469 20.203 1 98.69 25 VAL B CA 1
ATOM 3019 C C . VAL B 1 25 ? 10.109 5.43 19.203 1 98.69 25 VAL B C 1
ATOM 3021 O O . VAL B 1 25 ? 9.32 4.84 18.453 1 98.69 25 VAL B O 1
ATOM 3024 N N . ILE B 1 26 ? 11.359 5.273 19.156 1 98.69 26 ILE B N 1
ATOM 3025 C CA . ILE B 1 26 ? 12.008 4.301 18.281 1 98.69 26 ILE B CA 1
ATOM 3026 C C . ILE B 1 26 ? 12.484 3.107 19.094 1 98.69 26 ILE B C 1
ATOM 3028 O O . ILE B 1 26 ? 13.242 3.271 20.047 1 98.69 26 ILE B O 1
ATOM 3032 N N . ASP B 1 27 ? 12.055 1.974 18.766 1 98.06 27 ASP B N 1
ATOM 3033 C CA . ASP B 1 27 ? 12.469 0.715 19.375 1 98.06 27 ASP B CA 1
ATOM 3034 C C . ASP B 1 27 ? 13.188 -0.172 18.359 1 98.06 27 ASP B C 1
ATOM 3036 O O . ASP B 1 27 ? 12.773 -0.263 17.203 1 98.06 27 ASP B O 1
ATOM 3040 N N . GLY B 1 28 ? 14.289 -0.735 18.797 1 97.56 28 GLY B N 1
ATOM 3041 C CA . GLY B 1 28 ? 15.008 -1.652 17.922 1 97.56 28 GLY B CA 1
ATOM 3042 C C . GLY B 1 28 ? 16.188 -1.008 17.219 1 97.56 28 GLY B C 1
ATOM 3043 O O . GLY B 1 28 ? 16.844 -1.64 16.375 1 97.56 28 GLY B O 1
ATOM 3044 N N . CYS B 1 29 ? 16.469 0.245 17.547 1 98.12 29 CYS B N 1
ATOM 3045 C CA . CYS B 1 29 ? 17.672 0.87 16.984 1 98.12 29 CYS B CA 1
ATOM 3046 C C . CYS B 1 29 ? 18.922 0.219 17.547 1 98.12 29 CYS B C 1
ATOM 3048 O O . CYS B 1 29 ? 19.078 0.098 18.766 1 98.12 29 CYS B O 1
ATOM 3050 N N . PRO B 1 30 ? 19.844 -0.174 16.672 1 97.94 30 PRO B N 1
ATOM 3051 C CA . PRO B 1 30 ? 21.094 -0.769 17.156 1 97.94 30 PRO B CA 1
ATOM 3052 C C . PRO B 1 30 ? 21.922 0.208 17.984 1 97.94 30 PRO B C 1
ATOM 3054 O O . PRO B 1 30 ? 21.844 1.422 17.781 1 97.94 30 PRO B O 1
ATOM 3057 N N . PRO B 1 31 ? 22.75 -0.339 18.938 1 97.31 31 PRO B N 1
ATOM 3058 C CA . PRO B 1 31 ? 23.641 0.522 19.719 1 97.31 31 PRO B CA 1
ATOM 3059 C C . PRO B 1 31 ? 24.859 0.997 18.938 1 97.31 31 PRO B C 1
ATOM 3061 O O . PRO B 1 31 ? 25.172 0.452 17.875 1 97.31 31 PRO B O 1
ATOM 3064 N N . ARG B 1 32 ? 25.469 2.072 19.422 1 97.56 32 ARG B N 1
ATOM 3065 C CA . ARG B 1 32 ? 26.766 2.58 18.984 1 97.56 32 ARG B CA 1
ATOM 3066 C C . ARG B 1 32 ? 26.672 3.186 17.578 1 97.56 32 ARG B C 1
ATOM 3068 O O . ARG B 1 32 ? 27.594 3.053 16.781 1 97.56 32 ARG B O 1
ATOM 3075 N N . ILE B 1 33 ? 25.547 3.689 17.234 1 97.75 33 ILE B N 1
ATOM 3076 C CA . ILE B 1 33 ? 25.359 4.535 16.062 1 97.75 33 ILE B CA 1
ATOM 3077 C C . ILE B 1 33 ? 25.453 6.004 16.453 1 97.75 33 ILE B C 1
ATOM 3079 O O . ILE B 1 33 ? 24.75 6.449 17.359 1 97.75 33 ILE B O 1
ATOM 3083 N N . PRO B 1 34 ? 26.391 6.785 15.828 1 97.75 34 PRO B N 1
ATOM 3084 C CA . PRO B 1 34 ? 26.406 8.219 16.141 1 97.75 34 PRO B CA 1
ATOM 3085 C C . PRO B 1 34 ? 25.078 8.906 15.859 1 97.75 34 PRO B C 1
ATOM 3087 O O . PRO B 1 34 ? 24.5 8.742 14.773 1 97.75 34 PRO B O 1
ATOM 3090 N N . LEU B 1 35 ? 24.547 9.625 16.797 1 98 35 LEU B N 1
ATOM 3091 C CA . LEU B 1 35 ? 23.266 10.305 16.641 1 98 35 LEU B CA 1
ATOM 3092 C C . LEU B 1 35 ? 23.234 11.586 17.469 1 98 35 LEU B C 1
ATOM 3094 O O . LEU B 1 35 ? 23.562 11.57 18.656 1 98 35 LEU B O 1
ATOM 3098 N N . SER B 1 36 ? 22.922 12.664 16.859 1 97.75 36 SER B N 1
ATOM 3099 C CA . SER B 1 36 ? 22.75 13.953 17.516 1 97.75 36 SER B CA 1
ATOM 3100 C C . SER B 1 36 ? 21.438 14.602 17.125 1 97.75 36 SER B C 1
ATOM 3102 O O . SER B 1 36 ? 20.781 14.164 16.172 1 97.75 36 SER B O 1
ATOM 3104 N N . GLU B 1 37 ? 21.031 15.578 17.844 1 98.12 37 GLU B N 1
ATOM 3105 C CA . GLU B 1 37 ? 19.828 16.328 17.516 1 98.12 37 GLU B CA 1
ATOM 3106 C C . GLU B 1 37 ? 19.953 17 16.156 1 98.12 37 GLU B C 1
ATOM 3108 O O . GLU B 1 37 ? 18.984 17.156 15.422 1 98.12 37 GLU B O 1
ATOM 3113 N N . GLU B 1 38 ? 21.156 17.359 15.789 1 97.69 38 GLU B N 1
ATOM 3114 C CA . GLU B 1 38 ? 21.406 18 14.508 1 97.69 38 GLU B CA 1
ATOM 3115 C C . GLU B 1 38 ? 21.047 17.078 13.344 1 97.69 38 GLU B C 1
ATOM 3117 O O . GLU B 1 38 ? 20.562 17.531 12.305 1 97.69 38 GLU B O 1
ATOM 3122 N N . ASP B 1 39 ? 21.344 15.789 13.531 1 97.69 39 ASP B N 1
ATOM 3123 C CA . ASP B 1 39 ? 21 14.805 12.508 1 97.69 39 ASP B CA 1
ATOM 3124 C C . ASP B 1 39 ? 19.5 14.805 12.219 1 97.69 39 ASP B C 1
ATOM 3126 O O . ASP B 1 39 ? 19.094 14.617 11.07 1 97.69 39 ASP B O 1
ATOM 3130 N N . ILE B 1 40 ? 18.766 14.992 13.25 1 98.25 40 ILE B N 1
ATOM 3131 C CA . ILE B 1 40 ? 17.312 14.977 13.148 1 98.25 40 ILE B CA 1
ATOM 3132 C C . ILE B 1 40 ? 16.812 16.328 12.625 1 98.25 40 ILE B C 1
ATOM 3134 O O . ILE B 1 40 ? 15.945 16.375 11.758 1 98.25 40 ILE B O 1
ATOM 3138 N N . GLN B 1 41 ? 17.406 17.391 13.156 1 97.62 41 GLN B N 1
ATOM 3139 C CA . GLN B 1 41 ? 16.953 18.75 12.859 1 97.62 41 GLN B CA 1
ATOM 3140 C C . GLN B 1 41 ? 17.062 19.047 11.367 1 97.62 41 GLN B C 1
ATOM 3142 O O . GLN B 1 41 ? 16.219 19.734 10.797 1 97.62 41 GLN B O 1
ATOM 3147 N N . LYS B 1 42 ? 18.109 18.562 10.75 1 96.5 42 LYS B N 1
ATOM 3148 C CA . LYS B 1 42 ? 18.297 18.766 9.32 1 96.5 42 LYS B CA 1
ATOM 3149 C C . LYS B 1 42 ? 17.094 18.266 8.523 1 96.5 42 LYS B C 1
ATOM 3151 O O . LYS B 1 42 ? 16.641 18.938 7.59 1 96.5 42 LYS B O 1
ATOM 3156 N N . GLU B 1 43 ? 16.609 17.109 8.836 1 97.31 43 GLU B N 1
ATOM 3157 C CA . GLU B 1 43 ? 15.477 16.547 8.133 1 97.31 43 GLU B CA 1
ATOM 3158 C C . GLU B 1 43 ? 14.18 17.266 8.492 1 97.31 43 GLU B C 1
ATOM 3160 O O . GLU B 1 43 ? 13.32 17.469 7.629 1 97.31 43 GLU B O 1
ATOM 3165 N N . LEU B 1 44 ? 14.039 17.609 9.75 1 97.56 44 LEU B N 1
ATOM 3166 C CA . LEU B 1 44 ? 12.844 18.328 10.18 1 97.56 44 LEU B CA 1
ATOM 3167 C C . LEU B 1 44 ? 12.773 19.703 9.516 1 97.56 44 LEU B C 1
ATOM 3169 O O . LEU B 1 44 ? 11.68 20.188 9.203 1 97.56 44 LEU B O 1
ATOM 3173 N N . ASP B 1 45 ? 13.914 20.344 9.305 1 95.94 45 ASP B N 1
ATOM 3174 C CA . ASP B 1 45 ? 13.953 21.641 8.648 1 95.94 45 ASP B CA 1
ATOM 3175 C C . ASP B 1 45 ? 13.438 21.547 7.211 1 95.94 45 ASP B C 1
ATOM 3177 O O . ASP B 1 45 ? 12.812 22.484 6.707 1 95.94 45 ASP B O 1
ATOM 3181 N N . ARG B 1 46 ? 13.727 20.469 6.578 1 95.31 46 ARG B N 1
ATOM 3182 C CA . ARG B 1 46 ? 13.242 20.25 5.219 1 95.31 46 ARG B CA 1
ATOM 3183 C C . ARG B 1 46 ? 11.719 20.109 5.203 1 95.31 46 ARG B C 1
ATOM 3185 O O . ARG B 1 46 ? 11.07 20.469 4.223 1 95.31 46 ARG B O 1
ATOM 3192 N N . ARG B 1 47 ? 11.141 19.609 6.266 1 94.81 47 ARG B N 1
ATOM 3193 C CA . ARG B 1 47 ? 9.711 19.312 6.34 1 94.81 47 ARG B CA 1
ATOM 3194 C C . ARG B 1 47 ? 8.922 20.547 6.762 1 94.81 47 ARG B C 1
ATOM 3196 O O . ARG B 1 47 ? 7.734 20.672 6.453 1 94.81 47 ARG B O 1
ATOM 3203 N N . ARG B 1 48 ? 9.5 21.438 7.461 1 88.19 48 ARG B N 1
ATOM 3204 C CA . ARG B 1 48 ? 8.852 22.547 8.148 1 88.19 48 ARG B CA 1
ATOM 3205 C C . ARG B 1 48 ? 8.156 23.484 7.156 1 88.19 48 ARG B C 1
ATOM 3207 O O . ARG B 1 48 ? 8.688 23.734 6.07 1 88.19 48 ARG B O 1
ATOM 3214 N N . PRO B 1 49 ? 7.055 23.984 7.648 1 74.5 49 PRO B N 1
ATOM 3215 C CA . PRO B 1 49 ? 6.371 24.969 6.793 1 74.5 49 PRO B CA 1
ATOM 3216 C C . PRO B 1 49 ? 7.102 26.312 6.734 1 74.5 49 PRO B C 1
ATOM 3218 O O . PRO B 1 49 ? 8.016 26.547 7.52 1 74.5 49 PRO B O 1
ATOM 3221 N N . GLY B 1 50 ? 6.668 27.188 5.863 1 66.75 50 GLY B N 1
ATOM 3222 C CA . GLY B 1 50 ? 7.105 28.578 5.805 1 66.75 50 GLY B CA 1
ATOM 3223 C C . GLY B 1 50 ? 8.445 28.75 5.121 1 66.75 50 GLY B C 1
ATOM 3224 O O . GLY B 1 50 ? 9.078 29.797 5.242 1 66.75 50 GLY B O 1
ATOM 3225 N N . GLN B 1 51 ? 8.797 27.703 4.52 1 63.16 51 GLN B N 1
ATOM 3226 C CA . GLN B 1 51 ? 10.07 27.781 3.809 1 63.16 51 GLN B CA 1
ATOM 3227 C C . GLN B 1 51 ? 9.93 28.578 2.52 1 63.16 51 GLN B C 1
ATOM 3229 O O . GLN B 1 51 ? 10.922 29.062 1.973 1 63.16 51 GLN B O 1
ATOM 3234 N N . SER B 1 52 ? 8.664 28.672 2.145 1 66.44 52 SER B N 1
ATOM 3235 C CA . SER B 1 52 ? 8.438 29.375 0.891 1 66.44 52 SER B CA 1
ATOM 3236 C C . SER B 1 52 ? 7.055 30.016 0.86 1 66.44 52 SER B C 1
ATOM 3238 O O . SER B 1 52 ? 6.23 29.766 1.739 1 66.44 52 SER B O 1
ATOM 3240 N N . LYS B 1 53 ? 6.949 30.906 0.018 1 68.56 53 LYS B N 1
ATOM 3241 C CA . LYS B 1 53 ? 5.668 31.578 -0.166 1 68.56 53 LYS B CA 1
ATOM 3242 C C . LYS B 1 53 ? 4.57 30.594 -0.537 1 68.56 53 LYS B C 1
ATOM 3244 O O . LYS B 1 53 ? 3.383 30.906 -0.437 1 68.56 53 LYS B O 1
ATOM 3249 N N . ILE B 1 54 ? 4.934 29.422 -0.88 1 73.88 54 ILE B N 1
ATOM 3250 C CA . ILE B 1 54 ? 3.934 28.469 -1.378 1 73.88 54 ILE B CA 1
ATOM 3251 C C . ILE B 1 54 ? 3.463 27.578 -0.241 1 73.88 54 ILE B C 1
ATOM 3253 O O . ILE B 1 54 ? 2.527 26.781 -0.41 1 73.88 54 ILE B O 1
ATOM 3257 N N . THR B 1 55 ? 4.164 27.719 0.843 1 73.5 55 THR B N 1
ATOM 3258 C CA . THR B 1 55 ? 3.748 26.953 2.012 1 73.5 55 THR B CA 1
ATOM 3259 C C . THR B 1 55 ? 3.283 27.875 3.129 1 73.5 55 THR B C 1
ATOM 3261 O O . THR B 1 55 ? 3.537 29.094 3.09 1 73.5 55 THR B O 1
ATOM 3264 N N . THR B 1 56 ? 2.574 27.312 4.039 1 69.38 56 THR B N 1
ATOM 3265 C CA . THR B 1 56 ? 2.047 28.078 5.16 1 69.38 56 THR B CA 1
ATOM 3266 C C . THR B 1 56 ? 3.166 28.828 5.879 1 69.38 56 THR B C 1
ATOM 3268 O O . THR B 1 56 ? 4.277 28.312 6.012 1 69.38 56 THR B O 1
ATOM 3271 N N . GLN B 1 57 ? 2.885 29.984 6.25 1 61.47 57 GLN B N 1
ATOM 3272 C CA . GLN B 1 57 ? 3.867 30.906 6.805 1 61.47 57 GLN B CA 1
ATOM 3273 C C . GLN B 1 57 ? 4.035 30.703 8.305 1 61.47 57 GLN B C 1
ATOM 3275 O O . GLN B 1 57 ? 4.734 31.469 8.977 1 61.47 57 GLN B O 1
ATOM 3280 N N . ARG B 1 58 ? 3.424 29.641 8.789 1 62.03 58 ARG B N 1
ATOM 3281 C CA . ARG B 1 58 ? 3.602 29.375 10.211 1 62.03 58 ARG B CA 1
ATOM 3282 C C . ARG B 1 58 ? 5.074 29.156 10.547 1 62.03 58 ARG B C 1
ATOM 3284 O O . ARG B 1 58 ? 5.801 28.516 9.797 1 62.03 58 ARG B O 1
ATOM 3291 N N . LYS B 1 59 ? 5.441 29.875 11.602 1 65.25 59 LYS B N 1
ATOM 3292 C CA . LYS B 1 59 ? 6.844 29.797 12 1 65.25 59 LYS B CA 1
ATOM 3293 C C . LYS B 1 59 ? 7.027 28.859 13.18 1 65.25 59 LYS B C 1
ATOM 3295 O O . LYS B 1 59 ? 6.988 29.281 14.336 1 65.25 59 LYS B O 1
ATOM 3300 N N . GLU B 1 60 ? 6.871 27.578 12.898 1 73.38 60 GLU B N 1
ATOM 3301 C CA . GLU B 1 60 ? 7.262 26.625 13.93 1 73.38 60 GLU B CA 1
ATOM 3302 C C . GLU B 1 60 ? 8.703 26.156 13.742 1 73.38 60 GLU B C 1
ATOM 3304 O O . GLU B 1 60 ? 9.094 25.734 12.648 1 73.38 60 GLU B O 1
ATOM 3309 N N . ARG B 1 61 ? 9.531 26.312 14.867 1 80.56 61 ARG B N 1
ATOM 3310 C CA . ARG B 1 61 ? 10.945 25.969 14.734 1 80.56 61 ARG B CA 1
ATOM 3311 C C . ARG B 1 61 ? 11.133 24.453 14.703 1 80.56 61 ARG B C 1
ATOM 3313 O O . ARG B 1 61 ? 12.141 23.969 14.188 1 80.56 61 ARG B O 1
ATOM 3320 N N . ASP B 1 62 ? 10.148 23.719 15.117 1 90.81 62 ASP B N 1
ATOM 3321 C CA . ASP B 1 62 ? 10.188 22.266 15.172 1 90.81 62 ASP B CA 1
ATOM 3322 C C . ASP B 1 62 ? 11.555 21.766 15.641 1 90.81 62 ASP B C 1
ATOM 3324 O O . ASP B 1 62 ? 12.18 20.938 14.977 1 90.81 62 ASP B O 1
ATOM 3328 N N . ILE B 1 63 ? 11.961 22.188 16.781 1 94.5 63 ILE B N 1
ATOM 3329 C CA . ILE B 1 63 ? 13.258 21.828 17.328 1 94.5 63 ILE B CA 1
ATOM 3330 C C . ILE B 1 63 ? 13.188 20.438 17.969 1 94.5 63 ILE B C 1
ATOM 3332 O O . ILE B 1 63 ? 12.375 20.203 18.859 1 94.5 63 ILE B O 1
ATOM 3336 N N . ALA B 1 64 ? 14.078 19.609 17.562 1 97.12 64 ALA B N 1
ATOM 3337 C CA . ALA B 1 64 ? 14.094 18.219 18.047 1 97.12 64 ALA B CA 1
ATOM 3338 C C . ALA B 1 64 ? 14.883 18.109 19.344 1 97.12 64 ALA B C 1
ATOM 3340 O O . ALA B 1 64 ? 15.93 18.734 19.5 1 97.12 64 ALA B O 1
ATOM 3341 N N . ALA B 1 65 ? 14.352 17.344 20.266 1 97.88 65 ALA B N 1
ATOM 3342 C CA . ALA B 1 65 ? 15.055 16.969 21.5 1 97.88 65 ALA B CA 1
ATOM 3343 C C . ALA B 1 65 ? 15.07 15.453 21.688 1 97.88 65 ALA B C 1
ATOM 3345 O O . ALA B 1 65 ? 14.023 14.812 21.641 1 97.88 65 ALA B O 1
ATOM 3346 N N . ILE B 1 66 ? 16.25 14.93 21.828 1 98.19 66 ILE B N 1
ATOM 3347 C CA . ILE B 1 66 ? 16.375 13.523 22.188 1 98.19 66 ILE B CA 1
ATOM 3348 C C . ILE B 1 66 ? 16.281 13.352 23.688 1 98.19 66 ILE B C 1
ATOM 3350 O O . ILE B 1 66 ? 17.125 13.875 24.438 1 98.19 66 ILE B O 1
ATOM 3354 N N . LEU B 1 67 ? 15.359 12.586 24.172 1 98.12 67 LEU B N 1
ATOM 3355 C CA . LEU B 1 67 ? 15.102 12.5 25.594 1 98.12 67 LEU B CA 1
ATOM 3356 C C . LEU B 1 67 ? 15.625 11.195 26.172 1 98.12 67 LEU B C 1
ATOM 3358 O O . LEU B 1 67 ? 15.766 11.062 27.391 1 98.12 67 LEU B O 1
ATOM 3362 N N . SER B 1 68 ? 15.969 10.195 25.344 1 98.12 68 SER B N 1
ATOM 3363 C CA . SER B 1 68 ? 16.469 8.898 25.797 1 98.12 68 SER B CA 1
ATOM 3364 C C . SER B 1 68 ? 17.203 8.172 24.688 1 98.12 68 SER B C 1
ATOM 3366 O O . SER B 1 68 ? 17.141 8.57 23.516 1 98.12 68 SER B O 1
ATOM 3368 N N . GLY B 1 69 ? 17.906 7.156 25.016 1 98.06 69 GLY B N 1
ATOM 3369 C CA . GLY B 1 69 ? 18.406 6.168 24.062 1 98.06 69 GLY B CA 1
ATOM 3370 C C . GLY B 1 69 ? 19.781 6.5 23.531 1 98.06 69 GLY B C 1
ATOM 3371 O O . GLY B 1 69 ? 20.328 5.758 22.719 1 98.06 69 GLY B O 1
ATOM 3372 N N . THR B 1 70 ? 20.328 7.66 23.984 1 97.75 70 THR B N 1
ATOM 3373 C CA . THR B 1 70 ? 21.672 8.016 23.562 1 97.75 70 THR B CA 1
ATOM 3374 C C . THR B 1 70 ? 22.547 8.352 24.766 1 97.75 70 THR B C 1
ATOM 3376 O O . THR B 1 70 ? 22.031 8.711 25.828 1 97.75 70 THR B O 1
ATOM 3379 N N . PHE B 1 71 ? 23.781 8.109 24.656 1 97.12 71 PHE B N 1
ATOM 3380 C CA . PHE B 1 71 ? 24.812 8.469 25.625 1 97.12 71 PHE B CA 1
ATOM 3381 C C . PHE B 1 71 ? 26.109 8.844 24.938 1 97.12 71 PHE B C 1
ATOM 3383 O O . PHE B 1 71 ? 26.625 8.086 24.094 1 97.12 71 PHE B O 1
ATOM 3390 N N . ASN B 1 72 ? 26.625 10.047 25.203 1 96.69 72 ASN B N 1
ATOM 3391 C CA . ASN B 1 72 ? 27.844 10.562 24.609 1 96.69 72 ASN B CA 1
ATOM 3392 C C . ASN B 1 72 ? 27.781 10.562 23.078 1 96.69 72 ASN B C 1
ATOM 3394 O O . ASN B 1 72 ? 28.719 10.117 22.422 1 96.69 72 ASN B O 1
ATOM 3398 N N . GLY B 1 73 ? 26.594 10.727 22.562 1 96.62 73 GLY B N 1
ATOM 3399 C CA . GLY B 1 73 ? 26.438 10.93 21.125 1 96.62 73 GLY B CA 1
ATOM 3400 C C . GLY B 1 73 ? 26.25 9.633 20.359 1 96.62 73 GLY B C 1
ATOM 3401 O O . GLY B 1 73 ? 26.297 9.617 19.125 1 96.62 73 GLY B O 1
ATOM 3402 N N . MET B 1 74 ? 26.031 8.547 21.172 1 97.56 74 MET B N 1
ATOM 3403 C CA . MET B 1 74 ? 25.859 7.238 20.562 1 97.56 74 MET B CA 1
ATOM 3404 C C . MET B 1 74 ? 24.547 6.609 20.984 1 97.56 74 MET B C 1
ATOM 3406 O O . MET B 1 74 ? 24.094 6.801 22.125 1 97.56 74 MET B O 1
ATOM 3410 N N . THR B 1 75 ? 23.938 5.906 20.078 1 98.25 75 THR B N 1
ATOM 3411 C CA . THR B 1 75 ? 22.75 5.152 20.453 1 98.25 75 THR B CA 1
ATOM 3412 C C . THR B 1 75 ? 23.094 4.055 21.453 1 98.25 75 THR B C 1
ATOM 3414 O O . THR B 1 75 ? 24.156 3.441 21.359 1 98.25 75 THR B O 1
ATOM 3417 N N . LEU B 1 76 ? 22.203 3.689 22.359 1 97.62 76 LEU B N 1
ATOM 3418 C CA . LEU B 1 76 ? 22.453 2.764 23.453 1 97.62 76 LEU B CA 1
ATOM 3419 C C . LEU B 1 76 ? 21.891 1.381 23.141 1 97.62 76 LEU B C 1
ATOM 3421 O O . LEU B 1 76 ? 22.234 0.403 23.812 1 97.62 76 LEU B O 1
ATOM 3425 N N . GLY B 1 77 ? 21 1.298 22.188 1 96.81 77 GLY B N 1
ATOM 3426 C CA . GLY B 1 77 ? 20.281 0.059 21.953 1 96.81 77 GLY B CA 1
ATOM 3427 C C . GLY B 1 77 ? 18.969 -0.019 22.703 1 96.81 77 GLY B C 1
ATOM 3428 O O . GLY B 1 77 ? 18.234 -0.997 22.562 1 96.81 77 GLY B O 1
ATOM 3429 N N . THR B 1 78 ? 18.75 0.958 23.516 1 96.81 78 THR B N 1
ATOM 3430 C CA . THR B 1 78 ? 17.484 1.097 24.234 1 96.81 78 THR B CA 1
ATOM 3431 C C . THR B 1 78 ? 16.562 2.086 23.516 1 96.81 78 THR B C 1
ATOM 3433 O O . THR B 1 78 ? 16.984 2.781 22.594 1 96.81 78 THR B O 1
ATOM 3436 N N . PRO B 1 79 ? 15.312 2.123 23.797 1 98 79 PRO B N 1
ATOM 3437 C CA . PRO B 1 79 ? 14.375 2.982 23.062 1 98 79 PRO B CA 1
ATOM 3438 C C . PRO B 1 79 ? 14.828 4.438 23.016 1 98 79 PRO B C 1
ATOM 3440 O O . PRO B 1 79 ? 15.336 4.969 24 1 98 79 PRO B O 1
ATOM 3443 N N . ILE B 1 80 ? 14.664 5.062 21.828 1 98.69 80 ILE B N 1
ATOM 3444 C CA . ILE B 1 80 ? 14.984 6.465 21.609 1 98.69 80 ILE B CA 1
ATOM 3445 C C . ILE B 1 80 ? 13.703 7.285 21.531 1 98.69 80 ILE B C 1
ATOM 3447 O O . ILE B 1 80 ? 12.82 6.996 20.703 1 98.69 80 ILE B O 1
ATOM 3451 N N . MET B 1 81 ? 13.578 8.234 22.406 1 98.56 81 MET B N 1
ATOM 3452 C CA . MET B 1 81 ? 12.445 9.156 22.375 1 98.56 81 MET B CA 1
ATOM 3453 C C . MET B 1 81 ? 12.867 10.523 21.844 1 98.56 81 MET B C 1
ATOM 3455 O O . MET B 1 81 ? 13.82 11.125 22.359 1 98.56 81 MET B O 1
ATOM 3459 N N . ILE B 1 82 ? 12.242 10.977 20.812 1 98.56 82 ILE B N 1
ATOM 3460 C CA . ILE B 1 82 ? 12.469 12.305 20.25 1 98.56 82 ILE B CA 1
ATOM 3461 C C . ILE B 1 82 ? 11.211 13.148 20.406 1 98.56 82 ILE B C 1
ATOM 3463 O O . ILE B 1 82 ? 10.109 12.711 20.078 1 98.56 82 ILE B O 1
ATOM 3467 N N . TRP B 1 83 ? 11.391 14.312 20.891 1 97.5 83 TRP B N 1
ATOM 3468 C CA . TRP B 1 83 ? 10.289 15.219 21.203 1 97.5 83 TRP B CA 1
ATOM 3469 C C . TRP B 1 83 ? 10.453 16.547 20.484 1 97.5 83 TRP B C 1
ATOM 3471 O O . TRP B 1 83 ? 11.562 17.078 20.406 1 97.5 83 TRP B O 1
ATOM 3481 N N . VAL B 1 84 ? 9.375 17.031 19.891 1 96.25 84 VAL B N 1
ATOM 3482 C CA . VAL B 1 84 ? 9.289 18.375 19.344 1 96.25 84 VAL B CA 1
ATOM 3483 C C . VAL B 1 84 ? 8.156 19.141 20.016 1 96.25 84 VAL B C 1
ATOM 3485 O O . VAL B 1 84 ? 6.988 18.75 19.922 1 96.25 84 VAL B O 1
ATOM 3488 N N . LYS B 1 85 ? 8.453 20.219 20.641 1 93.81 85 LYS B N 1
ATOM 3489 C CA . LYS B 1 85 ? 7.465 21.031 21.344 1 93.81 85 LYS B CA 1
ATOM 3490 C C . LYS B 1 85 ? 6.586 21.797 20.359 1 93.81 85 LYS B C 1
ATOM 3492 O O . LYS B 1 85 ? 7.078 22.312 19.344 1 93.81 85 LYS B O 1
ATOM 3497 N N . ASN B 1 86 ? 5.27 21.828 20.672 1 89.12 86 ASN B N 1
ATOM 3498 C CA . ASN B 1 86 ? 4.391 22.703 19.906 1 89.12 86 ASN B CA 1
ATOM 3499 C C . ASN B 1 86 ? 4.461 24.141 20.391 1 89.12 86 ASN B C 1
ATOM 3501 O O . ASN B 1 86 ? 4.359 24.406 21.594 1 89.12 86 ASN B O 1
ATOM 3505 N N . GLU B 1 87 ? 4.773 25.203 19.656 1 80.69 87 GLU B N 1
ATOM 3506 C CA . GLU B 1 87 ? 4.906 26.578 20.078 1 80.69 87 GLU B CA 1
ATOM 3507 C C . GLU B 1 87 ? 3.658 27.391 19.734 1 80.69 87 GLU B C 1
ATOM 3509 O O . GLU B 1 87 ? 3.363 28.391 20.375 1 80.69 87 GLU B O 1
ATOM 3514 N N . ASP B 1 88 ? 2.971 27.266 18.688 1 65.38 88 ASP B N 1
ATOM 3515 C CA . ASP B 1 88 ? 1.909 28.156 18.219 1 65.38 88 ASP B CA 1
ATOM 3516 C C . ASP B 1 88 ? 0.537 27.5 18.406 1 65.38 88 ASP B C 1
ATOM 3518 O O . ASP B 1 88 ? -0.19 27.297 17.438 1 65.38 88 ASP B O 1
ATOM 3522 N N . ALA B 1 89 ? 0.292 27.156 19.672 1 59.94 89 ALA B N 1
ATOM 3523 C CA . ALA B 1 89 ? -1.052 26.578 19.734 1 59.94 89 ALA B CA 1
ATOM 3524 C C . ALA B 1 89 ? -2.094 27.672 19.984 1 59.94 89 ALA B C 1
ATOM 3526 O O . ALA B 1 89 ? -2.055 28.359 21.016 1 59.94 89 ALA B O 1
ATOM 3527 N N . ARG B 1 90 ? -2.596 28.344 18.844 1 59.22 90 ARG B N 1
ATOM 3528 C CA . ARG B 1 90 ? -3.738 29.234 19.016 1 59.22 90 ARG B CA 1
ATOM 3529 C C . ARG B 1 90 ? -5.051 28.5 18.766 1 59.22 90 ARG B C 1
ATOM 3531 O O . ARG B 1 90 ? -5.617 28.594 17.672 1 59.22 90 ARG B O 1
ATOM 3538 N N . PRO B 1 91 ? -5.512 27.828 19.672 1 58.47 91 PRO B N 1
ATOM 3539 C CA . PRO B 1 91 ? -6.719 27 19.531 1 58.47 91 PRO B CA 1
ATOM 3540 C C . PRO B 1 91 ? -7.941 27.828 19.125 1 58.47 91 PRO B C 1
ATOM 3542 O O . PRO B 1 91 ? -8.867 27.281 18.516 1 58.47 91 PRO B O 1
ATOM 3545 N N . GLU B 1 92 ? -7.934 29.156 19.359 1 56.34 92 GLU B N 1
ATOM 3546 C CA . GLU B 1 92 ? -9.133 29.969 19.156 1 56.34 92 GLU B CA 1
ATOM 3547 C C . GLU B 1 92 ? -9.477 30.094 17.688 1 56.34 92 GLU B C 1
ATOM 3549 O O . GLU B 1 92 ? -10.641 30.312 17.328 1 56.34 92 GLU B O 1
ATOM 3554 N N . ALA B 1 93 ? -8.508 29.859 16.844 1 58.25 93 ALA B N 1
ATOM 3555 C CA . ALA B 1 93 ? -8.711 30.078 15.414 1 58.25 93 ALA B CA 1
ATOM 3556 C C . ALA B 1 93 ? -9.617 29 14.82 1 58.25 93 ALA B C 1
ATOM 3558 O O . ALA B 1 93 ? -10.148 29.156 13.719 1 58.25 93 ALA B O 1
ATOM 3559 N N . TYR B 1 94 ? -9.984 28.047 15.727 1 64.88 94 TYR B N 1
ATOM 3560 C CA . TYR B 1 94 ? -10.664 26.906 15.117 1 64.88 94 TYR B CA 1
ATOM 3561 C C . TYR B 1 94 ? -12.016 26.672 15.773 1 64.88 94 TYR B C 1
ATOM 3563 O O . TYR B 1 94 ? -12.578 25.578 15.672 1 64.88 94 TYR B O 1
ATOM 3571 N N . ALA B 1 95 ? -12.5 27.703 16.375 1 66.62 95 ALA B N 1
ATOM 3572 C CA . ALA B 1 95 ? -13.75 27.516 17.094 1 66.62 95 ALA B CA 1
ATOM 3573 C C . ALA B 1 95 ? -14.883 27.109 16.156 1 66.62 95 ALA B C 1
ATOM 3575 O O . ALA B 1 95 ? -15.742 26.297 16.516 1 66.62 95 ALA B O 1
ATOM 3576 N N . GLU B 1 96 ? -14.836 27.688 14.984 1 71.31 96 GLU B N 1
ATOM 3577 C CA . GLU B 1 96 ? -15.875 27.328 14.016 1 71.31 96 GLU B CA 1
ATOM 3578 C C . GLU B 1 96 ? -15.797 25.859 13.625 1 71.31 96 GLU B C 1
ATOM 3580 O O . GLU B 1 96 ? -16.812 25.25 13.289 1 71.31 96 GLU B O 1
ATOM 3585 N N . MET B 1 97 ? -14.617 25.281 13.82 1 77.62 97 MET B N 1
ATOM 3586 C CA . MET B 1 97 ? -14.406 23.906 13.398 1 77.62 97 MET B CA 1
ATOM 3587 C C . MET B 1 97 ? -14.961 22.922 14.43 1 77.62 97 MET B C 1
ATOM 3589 O O . MET B 1 97 ? -15.148 21.75 14.133 1 77.62 97 MET B O 1
ATOM 3593 N N . GLU B 1 98 ? -15.258 23.453 15.469 1 82.31 98 GLU B N 1
ATOM 3594 C CA . GLU B 1 98 ? -15.852 22.625 16.516 1 82.31 98 GLU B CA 1
ATOM 3595 C C . GLU B 1 98 ? -17.203 22.062 16.078 1 82.31 98 GLU B C 1
ATOM 3597 O O . GLU B 1 98 ? -17.531 20.906 16.359 1 82.31 98 GLU B O 1
ATOM 3602 N N . LYS B 1 99 ? -17.859 22.844 15.234 1 89.56 99 LYS B N 1
ATOM 3603 C CA . LYS B 1 99 ? -19.25 22.484 14.984 1 89.56 99 LYS B CA 1
ATOM 3604 C C . LYS B 1 99 ? -19.453 22.031 13.539 1 89.56 99 LYS B C 1
ATOM 3606 O O . LYS B 1 99 ? -20.531 21.562 13.172 1 89.56 99 LYS B O 1
ATOM 3611 N N . ILE B 1 100 ? -18.422 22.078 12.789 1 92.5 100 ILE B N 1
ATOM 3612 C CA . ILE B 1 100 ? -18.609 21.844 11.359 1 92.5 100 ILE B CA 1
ATOM 3613 C C . ILE B 1 100 ? -17.609 20.797 10.883 1 92.5 100 ILE B C 1
ATOM 3615 O O . ILE B 1 100 ? -16.453 20.797 11.305 1 92.5 100 ILE B O 1
ATOM 3619 N N . TYR B 1 101 ? -18.078 19.906 10.039 1 93.44 101 TYR B N 1
ATOM 3620 C CA . TYR B 1 101 ? -17.188 18.938 9.391 1 93.44 101 TYR B CA 1
ATOM 3621 C C . TYR B 1 101 ? -16.594 19.516 8.117 1 93.44 101 TYR B C 1
ATOM 3623 O O . TYR B 1 101 ? -17.312 19.891 7.191 1 93.44 101 TYR B O 1
ATOM 3631 N N . ARG B 1 102 ? -15.297 19.562 8.102 1 92.88 102 ARG B N 1
ATOM 3632 C CA . ARG B 1 102 ? -14.641 20.047 6.887 1 92.88 102 ARG B CA 1
ATOM 3633 C C . ARG B 1 102 ? -14.664 18.984 5.793 1 92.88 102 ARG B C 1
ATOM 3635 O O . ARG B 1 102 ? -14.266 17.844 6.02 1 92.88 102 ARG B O 1
ATOM 3642 N N . PRO B 1 103 ? -15.086 19.406 4.547 1 95 103 PRO B N 1
ATOM 3643 C CA . PRO B 1 103 ? -15.125 18.438 3.445 1 95 103 PRO B CA 1
ATOM 3644 C C . PRO B 1 103 ? -13.758 17.812 3.164 1 95 103 PRO B C 1
ATOM 3646 O O . PRO B 1 103 ? -12.758 18.516 3.059 1 95 103 PRO B O 1
ATOM 3649 N N . SER B 1 104 ? -13.742 16.406 3.057 1 95.69 104 SER B N 1
ATOM 3650 C CA . SER B 1 104 ? -12.586 15.609 2.68 1 95.69 104 SER B CA 1
ATOM 3651 C C . SER B 1 104 ? -11.516 15.625 3.77 1 95.69 104 SER B C 1
ATOM 3653 O O . SER B 1 104 ? -10.383 15.195 3.543 1 95.69 104 SER B O 1
ATOM 3655 N N . HIS B 1 105 ? -11.844 16.234 4.938 1 93.81 105 HIS B N 1
ATOM 3656 C CA . HIS B 1 105 ? -11.008 16.109 6.121 1 93.81 105 HIS B CA 1
ATOM 3657 C C . HIS B 1 105 ? -11.445 14.922 6.98 1 93.81 105 HIS B C 1
ATOM 3659 O O . HIS B 1 105 ? -12.391 14.219 6.633 1 93.81 105 HIS B O 1
ATOM 3665 N N . ALA B 1 106 ? -10.766 14.75 8.055 1 94.88 106 ALA B N 1
ATOM 3666 C CA . ALA B 1 106 ? -11.008 13.594 8.914 1 94.88 106 ALA B CA 1
ATOM 3667 C C . ALA B 1 106 ? -12.047 13.922 9.984 1 94.88 106 ALA B C 1
ATOM 3669 O O . ALA B 1 106 ? -12.406 13.055 10.789 1 94.88 106 ALA B O 1
ATOM 3670 N N . ASP B 1 107 ? -12.609 15.102 9.984 1 93.81 107 ASP B N 1
ATOM 3671 C CA . ASP B 1 107 ? -13.469 15.555 11.078 1 93.81 107 ASP B CA 1
ATOM 3672 C C . ASP B 1 107 ? -14.625 14.586 11.305 1 93.81 107 ASP B C 1
ATOM 3674 O O . ASP B 1 107 ? -14.797 14.055 12.398 1 93.81 107 ASP B O 1
ATOM 3678 N N . PHE B 1 108 ? -15.375 14.344 10.281 1 96 108 PHE B N 1
ATOM 3679 C CA . PHE B 1 108 ? -16.562 13.516 10.391 1 96 108 PHE B CA 1
ATOM 3680 C C . PHE B 1 108 ? -16.203 12.086 10.781 1 96 108 PHE B C 1
ATOM 3682 O O . PHE B 1 108 ? -16.812 11.508 11.68 1 96 108 PHE B O 1
ATOM 3689 N N . THR B 1 109 ? -15.188 11.516 10.148 1 96.75 109 THR B N 1
ATOM 3690 C CA . THR B 1 109 ? -14.859 10.109 10.359 1 96.75 109 THR B CA 1
ATOM 3691 C C . THR B 1 109 ? -14.273 9.898 11.758 1 96.75 109 THR B C 1
ATOM 3693 O O . THR B 1 109 ? -14.516 8.867 12.391 1 96.75 109 THR B O 1
ATOM 3696 N N . TYR B 1 110 ? -13.516 10.867 12.266 1 94.44 110 TYR B N 1
ATOM 3697 C CA . TYR B 1 110 ? -13 10.766 13.625 1 94.44 110 TYR B CA 1
ATOM 3698 C C . TYR B 1 110 ? -14.133 10.781 14.641 1 94.44 110 TYR B C 1
ATOM 3700 O O . TYR B 1 110 ? -14.133 10 15.594 1 94.44 110 TYR B O 1
ATOM 3708 N N . GLN B 1 111 ? -15.047 11.734 14.367 1 93 111 GLN B N 1
ATOM 3709 C CA . GLN B 1 111 ? -16.203 11.805 15.242 1 93 111 GLN B CA 1
ATOM 3710 C C . GLN B 1 111 ? -17 10.492 15.219 1 93 111 GLN B C 1
ATOM 3712 O O . GLN B 1 111 ? -17.406 9.992 16.266 1 93 111 GLN B O 1
ATOM 3717 N N . ALA B 1 112 ? -17.172 9.992 14.078 1 93.31 112 ALA B N 1
ATOM 3718 C CA . ALA B 1 112 ? -17.938 8.758 13.922 1 93.31 112 ALA B CA 1
ATOM 3719 C C . ALA B 1 112 ? -17.234 7.578 14.578 1 93.31 112 ALA B C 1
ATOM 3721 O O . ALA B 1 112 ? -17.859 6.75 15.234 1 93.31 112 ALA B O 1
ATOM 3722 N N . LYS B 1 113 ? -15.969 7.457 14.43 1 94.31 113 LYS B N 1
ATOM 3723 C CA . LYS B 1 113 ? -15.195 6.316 14.914 1 94.31 113 LYS B CA 1
ATOM 3724 C C . LYS B 1 113 ? -15.078 6.34 16.438 1 94.31 113 LYS B C 1
ATOM 3726 O O . LYS B 1 113 ? -15.25 5.309 17.094 1 94.31 113 LYS B O 1
ATOM 3731 N N . TYR B 1 114 ? -14.734 7.516 16.953 1 93 114 TYR B N 1
ATOM 3732 C CA . TYR B 1 114 ? -14.305 7.578 18.344 1 93 114 TYR B CA 1
ATOM 3733 C C . TYR B 1 114 ? -15.391 8.188 19.219 1 93 114 TYR B C 1
ATOM 3735 O O . TYR B 1 114 ? -15.344 8.078 20.453 1 93 114 TYR B O 1
ATOM 3743 N N . GLY B 1 115 ? -16.391 8.828 18.625 1 90.88 115 GLY B N 1
ATOM 3744 C CA . GLY B 1 115 ? -17.422 9.523 19.391 1 90.88 115 GLY B CA 1
ATOM 3745 C C . GLY B 1 115 ? -16.953 10.859 19.938 1 90.88 115 GLY B C 1
ATOM 3746 O O . GLY B 1 115 ? -17.75 11.609 20.516 1 90.88 115 GLY B O 1
ATOM 3747 N N . ILE B 1 116 ? -15.695 11.125 19.781 1 89.25 116 ILE B N 1
ATOM 3748 C CA . ILE B 1 116 ? -15.062 12.375 20.203 1 89.25 116 ILE B CA 1
ATOM 3749 C C . ILE B 1 116 ? -13.938 12.727 19.234 1 89.25 116 ILE B C 1
ATOM 3751 O O . ILE B 1 116 ? -13.336 11.852 18.625 1 89.25 116 ILE B O 1
ATOM 3755 N N . ARG B 1 117 ? -13.742 14 19.031 1 88.25 117 ARG B N 1
ATOM 3756 C CA . ARG B 1 117 ? -12.641 14.445 18.188 1 88.25 117 ARG B CA 1
ATOM 3757 C C . ARG B 1 117 ? -11.992 15.703 18.75 1 88.25 117 ARG B C 1
ATOM 3759 O O . ARG B 1 117 ? -12.664 16.531 19.359 1 88.25 117 ARG B O 1
ATOM 3766 N N . ASN B 1 118 ? -10.664 15.711 18.625 1 86.19 118 ASN B N 1
ATOM 3767 C CA . ASN B 1 118 ? -9.93 16.953 18.891 1 86.19 118 ASN B CA 1
ATOM 3768 C C . ASN B 1 118 ? -9.984 17.891 17.688 1 86.19 118 ASN B C 1
ATOM 3770 O O . ASN B 1 118 ? -9.172 17.781 16.766 1 86.19 118 ASN B O 1
ATOM 3774 N N . TRP B 1 119 ? -10.883 18.797 17.703 1 79.56 119 TRP B N 1
ATOM 3775 C CA . TRP B 1 119 ? -11.164 19.625 16.547 1 79.56 119 TRP B CA 1
ATOM 3776 C C . TRP B 1 119 ? -10.133 20.734 16.406 1 79.56 119 TRP B C 1
ATOM 3778 O O . TRP B 1 119 ? -10.133 21.484 15.43 1 79.56 119 TRP B O 1
ATOM 3788 N N . GLN B 1 120 ? -9.297 20.75 17.469 1 77.44 120 GLN B N 1
ATOM 3789 C CA . GLN B 1 120 ? -8.273 21.797 17.391 1 77.44 120 GLN B CA 1
ATOM 3790 C C . GLN B 1 120 ? -7.164 21.406 16.422 1 77.44 120 GLN B C 1
ATOM 3792 O O . GLN B 1 120 ? -6.344 20.547 16.703 1 77.44 120 GLN B O 1
ATOM 3797 N N . GLY B 1 121 ? -7.105 21.953 15.312 1 74.19 121 GLY B N 1
ATOM 3798 C CA . GLY B 1 121 ? -6.039 21.75 14.344 1 74.19 121 GLY B CA 1
ATOM 3799 C C . GLY B 1 121 ? -6.023 20.359 13.742 1 74.19 121 GLY B C 1
ATOM 3800 O O . GLY B 1 121 ? -4.961 19.844 13.383 1 74.19 121 GLY B O 1
ATOM 3801 N N . GLY B 1 122 ? -7.031 19.547 13.883 1 80.94 122 GLY B N 1
ATOM 3802 C CA . GLY B 1 122 ? -7.125 18.219 13.281 1 80.94 122 GLY B CA 1
ATOM 3803 C C . GLY B 1 122 ? -6.637 17.125 14.195 1 80.94 122 GLY B C 1
ATOM 3804 O O . GLY B 1 122 ? -6.762 15.938 13.867 1 80.94 122 GLY B O 1
ATOM 3805 N N . GLY B 1 123 ? -6.02 17.531 15.32 1 82.69 123 GLY B N 1
ATOM 3806 C CA . GLY B 1 123 ? -5.578 16.531 16.266 1 82.69 123 GLY B CA 1
ATOM 3807 C C . GLY B 1 123 ? -4.535 15.578 15.703 1 82.69 123 GLY B C 1
ATOM 3808 O O . GLY B 1 123 ? -3.529 16.016 15.148 1 82.69 123 GLY B O 1
ATOM 3809 N N . ARG B 1 124 ? -4.84 14.273 15.867 1 90 124 ARG B N 1
ATOM 3810 C CA . ARG B 1 124 ? -3.934 13.203 15.453 1 90 124 ARG B CA 1
ATOM 3811 C C . ARG B 1 124 ? -3.891 13.07 13.938 1 90 124 ARG B C 1
ATOM 3813 O O . ARG B 1 124 ? -2.924 12.547 13.383 1 90 124 ARG B O 1
ATOM 3820 N N . SER B 1 125 ? -4.926 13.594 13.258 1 88.81 125 SER B N 1
ATOM 3821 C CA . SER B 1 125 ? -5.008 13.477 11.805 1 88.81 125 SER B CA 1
ATOM 3822 C C . SER B 1 125 ? -4.152 14.539 11.117 1 88.81 125 SER B C 1
ATOM 3824 O O . SER B 1 125 ? -3.932 14.477 9.906 1 88.81 125 SER B O 1
ATOM 3826 N N . SER B 1 126 ? -3.646 15.453 11.875 1 89.25 126 SER B N 1
ATOM 3827 C CA . SER B 1 126 ? -2.836 16.547 11.336 1 89.25 126 SER B CA 1
ATOM 3828 C C . SER B 1 126 ? -1.526 16.016 10.75 1 89.25 126 SER B C 1
ATOM 3830 O O . SER B 1 126 ? -0.909 15.117 11.312 1 89.25 126 SER B O 1
ATOM 3832 N N . ALA B 1 127 ? -1.115 16.719 9.688 1 90.62 127 ALA B N 1
ATOM 3833 C CA . ALA B 1 127 ? 0.168 16.375 9.078 1 90.62 127 ALA B CA 1
ATOM 3834 C C . ALA B 1 127 ? 1.32 16.641 10.047 1 90.62 127 ALA B C 1
ATOM 3836 O O . ALA B 1 127 ? 2.443 16.188 9.82 1 90.62 127 ALA B O 1
ATOM 3837 N N . ARG B 1 128 ? 1.078 17.312 11.141 1 91.19 128 ARG B N 1
ATOM 3838 C CA . ARG B 1 128 ? 2.1 17.516 12.164 1 91.19 128 ARG B CA 1
ATOM 3839 C C . ARG B 1 128 ? 2.609 16.188 12.711 1 91.19 128 ARG B C 1
ATOM 3841 O O . ARG B 1 128 ? 3.752 16.094 13.164 1 91.19 128 ARG B O 1
ATOM 3848 N N . GLU B 1 129 ? 1.743 15.219 12.633 1 94.75 129 GLU B N 1
ATOM 3849 C CA . GLU B 1 129 ? 2.107 13.867 13.039 1 94.75 129 GLU B CA 1
ATOM 3850 C C . GLU B 1 129 ? 3.354 13.383 12.305 1 94.75 129 GLU B C 1
ATOM 3852 O O . GLU B 1 129 ? 4.16 12.633 12.867 1 94.75 129 GLU B O 1
ATOM 3857 N N . THR B 1 130 ? 3.65 13.875 11.102 1 97.19 130 THR B N 1
ATOM 3858 C CA . THR B 1 130 ? 4.738 13.375 10.273 1 97.19 130 THR B CA 1
ATOM 3859 C C . THR B 1 130 ? 6.09 13.836 10.805 1 97.19 130 THR B C 1
ATOM 3861 O O . THR B 1 130 ? 7.137 13.352 10.375 1 97.19 130 THR B O 1
ATOM 3864 N N . ILE B 1 131 ? 6.055 14.758 11.781 1 97.25 131 ILE B N 1
ATOM 3865 C CA . ILE B 1 131 ? 7.297 15.117 12.453 1 97.25 131 ILE B CA 1
ATOM 3866 C C . ILE B 1 131 ? 7.938 13.875 13.055 1 97.25 131 ILE B C 1
ATOM 3868 O O . ILE B 1 131 ? 9.148 13.664 12.93 1 97.25 131 ILE B O 1
ATOM 3872 N N . GLY B 1 132 ? 7.098 13.062 13.695 1 98.31 132 GLY B N 1
ATOM 3873 C CA . GLY B 1 132 ? 7.598 11.812 14.242 1 98.31 132 GLY B CA 1
ATOM 3874 C C . GLY B 1 132 ? 8.172 10.883 13.188 1 98.31 132 GLY B C 1
ATOM 3875 O O . GLY B 1 132 ? 9.203 10.242 13.414 1 98.31 132 GLY B O 1
ATOM 3876 N N . ARG B 1 133 ? 7.52 10.82 12.047 1 98.56 133 ARG B N 1
ATOM 3877 C CA . ARG B 1 133 ? 7.98 9.977 10.953 1 98.56 133 ARG B CA 1
ATOM 3878 C C . ARG B 1 133 ? 9.336 10.445 10.438 1 98.56 133 ARG B C 1
ATOM 3880 O O . ARG B 1 133 ? 10.242 9.625 10.211 1 98.56 133 ARG B O 1
ATOM 3887 N N . VAL B 1 134 ? 9.438 11.719 10.234 1 98.75 134 VAL B N 1
ATOM 3888 C CA . VAL B 1 134 ? 10.664 12.297 9.695 1 98.75 134 VAL B CA 1
ATOM 3889 C C . VAL B 1 134 ? 11.805 12.102 10.688 1 98.75 134 VAL B C 1
ATOM 3891 O O . VAL B 1 134 ? 12.93 11.766 10.297 1 98.75 134 VAL B O 1
ATOM 3894 N N . ALA B 1 135 ? 11.508 12.297 11.977 1 98.81 135 ALA B N 1
ATOM 3895 C CA . ALA B 1 135 ? 12.516 12.062 13.008 1 98.81 135 ALA B CA 1
ATOM 3896 C C . ALA B 1 135 ? 12.945 10.594 13.031 1 98.81 135 ALA B C 1
ATOM 3898 O O . ALA B 1 135 ? 14.141 10.289 13.07 1 98.81 135 ALA B O 1
ATOM 3899 N N . GLY B 1 136 ? 11.961 9.727 13.047 1 98.81 136 GLY B N 1
ATOM 3900 C CA . GLY B 1 136 ? 12.281 8.312 12.969 1 98.81 136 GLY B CA 1
ATOM 3901 C C . GLY B 1 136 ? 13.086 7.945 11.734 1 98.81 136 GLY B C 1
ATOM 3902 O O . GLY B 1 136 ? 14.016 7.141 11.805 1 98.81 136 GLY B O 1
ATOM 3903 N N . GLY B 1 137 ? 12.688 8.531 10.602 1 98.81 137 GLY B N 1
ATOM 3904 C CA . GLY B 1 137 ? 13.398 8.305 9.352 1 98.81 137 GLY B CA 1
ATOM 3905 C C . GLY B 1 137 ? 14.844 8.773 9.398 1 98.81 137 GLY B C 1
ATOM 3906 O O . GLY B 1 137 ? 15.719 8.164 8.789 1 98.81 137 GLY B O 1
ATOM 3907 N N . ALA B 1 138 ? 15.07 9.891 10.078 1 98.69 138 ALA B N 1
ATOM 3908 C CA . ALA B 1 138 ? 16.438 10.383 10.234 1 98.69 138 ALA B CA 1
ATOM 3909 C C . ALA B 1 138 ? 17.312 9.367 10.961 1 98.69 138 ALA B C 1
ATOM 3911 O O . ALA B 1 138 ? 18.422 9.078 10.531 1 98.69 138 ALA B O 1
ATOM 3912 N N . VAL B 1 139 ? 16.797 8.844 12.062 1 98.75 139 VAL B N 1
ATOM 3913 C CA . VAL B 1 139 ? 17.531 7.848 12.836 1 98.75 139 VAL B CA 1
ATOM 3914 C C . VAL B 1 139 ? 17.719 6.578 12.008 1 98.75 139 VAL B C 1
ATOM 3916 O O . VAL B 1 139 ? 18.812 6.039 11.922 1 98.75 139 VAL B O 1
ATOM 3919 N N . GLY B 1 140 ? 16.594 6.098 11.414 1 98.69 140 GLY B N 1
ATOM 3920 C CA . GLY B 1 140 ? 16.672 4.926 10.555 1 98.69 140 GLY B CA 1
ATOM 3921 C C . GLY B 1 140 ? 17.672 5.094 9.422 1 98.69 140 GLY B C 1
ATOM 3922 O O . GLY B 1 140 ? 18.359 4.137 9.047 1 98.69 140 GLY B O 1
ATOM 3923 N N . GLY B 1 141 ? 17.688 6.309 8.875 1 98.44 141 GLY B N 1
ATOM 3924 C CA . GLY B 1 141 ? 18.641 6.605 7.816 1 98.44 141 GLY B CA 1
ATOM 3925 C C . GLY B 1 141 ? 20.094 6.438 8.25 1 98.44 141 GLY B C 1
ATOM 3926 O O . GLY B 1 141 ? 20.922 5.965 7.477 1 98.44 141 GLY B O 1
ATOM 3927 N N . LYS B 1 142 ? 20.422 6.812 9.461 1 97.94 142 LYS B N 1
ATOM 3928 C CA . LYS B 1 142 ? 21.766 6.633 9.984 1 97.94 142 LYS B CA 1
ATOM 3929 C C . LYS B 1 142 ? 22.125 5.152 10.078 1 97.94 142 LYS B C 1
ATOM 3931 O O . LYS B 1 142 ? 23.234 4.754 9.711 1 97.94 142 LYS B O 1
ATOM 3936 N N . VAL B 1 143 ? 21.219 4.383 10.578 1 98.12 143 VAL B N 1
ATOM 3937 C CA . VAL B 1 143 ? 21.438 2.943 10.68 1 98.12 143 VAL B CA 1
ATOM 3938 C C . VAL B 1 143 ? 21.641 2.352 9.289 1 98.12 143 VAL B C 1
ATOM 3940 O O . VAL B 1 143 ? 22.562 1.552 9.086 1 98.12 143 VAL B O 1
ATOM 3943 N N . LEU B 1 144 ? 20.766 2.732 8.375 1 97.8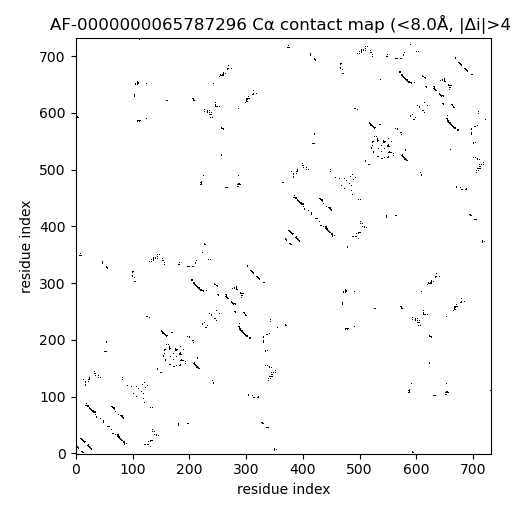8 144 LEU B N 1
ATOM 3944 C CA . LEU B 1 144 ? 20.844 2.234 7.008 1 97.88 144 LEU B CA 1
ATOM 3945 C C . LEU B 1 144 ? 22.188 2.559 6.379 1 97.88 144 LEU B C 1
ATOM 3947 O O . LEU B 1 144 ? 22.781 1.724 5.688 1 97.88 144 LEU B O 1
ATOM 3951 N N . GLN B 1 145 ? 22.656 3.764 6.613 1 96.06 145 GLN B N 1
ATOM 3952 C CA . GLN B 1 145 ? 23.938 4.191 6.074 1 96.06 145 GLN B CA 1
ATOM 3953 C C . GLN B 1 145 ? 25.078 3.348 6.645 1 96.06 145 GLN B C 1
ATOM 3955 O O . GLN B 1 145 ? 26.062 3.082 5.957 1 96.06 145 GLN B O 1
ATOM 3960 N N . PHE B 1 146 ? 24.938 2.99 7.855 1 95.19 146 PHE B N 1
ATOM 3961 C CA . PHE B 1 146 ? 25.938 2.129 8.484 1 95.19 146 PHE B CA 1
ATOM 3962 C C . PHE B 1 146 ? 25.953 0.752 7.832 1 95.19 146 PHE B C 1
ATOM 3964 O O . PHE B 1 146 ? 27.016 0.175 7.617 1 95.19 146 PHE B O 1
ATOM 3971 N N . LEU B 1 147 ? 24.828 0.242 7.52 1 95.56 147 LEU B N 1
ATOM 3972 C CA . LEU B 1 147 ? 24.703 -1.101 6.965 1 95.56 147 LEU B CA 1
ATOM 3973 C C . LEU B 1 147 ? 25 -1.099 5.469 1 95.56 147 LEU B C 1
ATOM 3975 O O . LEU B 1 147 ? 25.625 -2.033 4.957 1 95.56 147 LEU B O 1
ATOM 3979 N N . TYR B 1 148 ? 24.516 -0.091 4.832 1 97.19 148 TYR B N 1
ATOM 3980 C CA . TYR B 1 148 ? 24.641 0.046 3.385 1 97.19 148 TYR B CA 1
ATOM 3981 C C . TYR B 1 148 ? 25.016 1.473 3.004 1 97.19 148 TYR B C 1
ATOM 3983 O O . TYR B 1 148 ? 24.172 2.248 2.555 1 97.19 148 TYR B O 1
ATOM 3991 N N . PRO B 1 149 ? 26.25 1.759 3.006 1 97.25 149 PRO B N 1
ATOM 3992 C CA . PRO B 1 149 ? 26.703 3.139 2.811 1 97.25 149 PRO B CA 1
ATOM 3993 C C . PRO B 1 149 ? 26.406 3.666 1.409 1 97.25 149 PRO B C 1
ATOM 3995 O O . PRO B 1 149 ? 26.391 4.879 1.193 1 97.25 149 PRO B O 1
ATOM 3998 N N . GLU B 1 150 ? 26.109 2.785 0.474 1 97.06 150 GLU B N 1
ATOM 3999 C CA . GLU B 1 150 ? 25.891 3.195 -0.911 1 97.06 150 GLU B CA 1
ATOM 4000 C C . GLU B 1 150 ? 24.453 3.631 -1.139 1 97.06 150 GLU B C 1
ATOM 4002 O O . GLU B 1 150 ? 24.125 4.227 -2.17 1 97.06 150 GLU B O 1
ATOM 4007 N N . ILE B 1 151 ? 23.594 3.369 -0.188 1 97.88 151 ILE B N 1
ATOM 4008 C CA . ILE B 1 151 ? 22.172 3.646 -0.386 1 97.88 151 ILE B CA 1
ATOM 4009 C C . ILE B 1 151 ? 21.938 5.156 -0.361 1 97.88 151 ILE B C 1
ATOM 4011 O O . ILE B 1 151 ? 22.422 5.852 0.531 1 97.88 151 ILE B O 1
ATOM 4015 N N . GLU B 1 152 ? 21.266 5.617 -1.35 1 98.12 152 GLU B N 1
ATOM 4016 C CA . GLU B 1 152 ? 20.797 6.996 -1.442 1 98.12 152 GLU B CA 1
ATOM 4017 C C . GLU B 1 152 ? 19.297 7.059 -1.718 1 98.12 152 GLU B C 1
ATOM 4019 O O . GLU B 1 152 ? 18.812 6.441 -2.668 1 98.12 152 GLU B O 1
ATOM 4024 N N . VAL B 1 153 ? 18.609 7.746 -0.868 1 98.62 153 VAL B N 1
ATOM 4025 C CA . VAL B 1 153 ? 17.172 7.922 -1.036 1 98.62 153 VAL B CA 1
ATOM 4026 C C . VAL B 1 153 ? 16.859 9.367 -1.438 1 98.62 153 VAL B C 1
ATOM 4028 O O . VAL B 1 153 ? 17.141 10.297 -0.676 1 98.62 153 VAL B O 1
ATOM 4031 N N . ILE B 1 154 ? 16.266 9.562 -2.648 1 98.56 154 ILE B N 1
ATOM 4032 C CA . ILE B 1 154 ? 15.961 10.898 -3.16 1 98.56 154 ILE B CA 1
ATOM 4033 C C . ILE B 1 154 ? 14.516 10.93 -3.67 1 98.56 154 ILE B C 1
ATOM 4035 O O . ILE B 1 154 ? 14.125 10.109 -4.496 1 98.56 154 ILE B O 1
ATOM 4039 N N . ALA B 1 155 ? 13.781 11.828 -3.15 1 98.69 155 ALA B N 1
ATOM 4040 C CA . ALA B 1 155 ? 12.438 12.086 -3.66 1 98.69 155 ALA B CA 1
ATOM 4041 C C . ALA B 1 155 ? 12.312 13.508 -4.195 1 98.69 155 ALA B C 1
ATOM 4043 O O . ALA B 1 155 ? 13.109 14.383 -3.846 1 98.69 155 ALA B O 1
ATOM 4044 N N . TRP B 1 156 ? 11.359 13.758 -5.09 1 98.25 156 TRP B N 1
ATOM 4045 C CA . TRP B 1 156 ? 11.133 15.078 -5.66 1 98.25 156 TRP B CA 1
ATOM 4046 C C . TRP B 1 156 ? 9.703 15.219 -6.164 1 98.25 156 TRP B C 1
ATOM 4048 O O . TRP B 1 156 ? 9 14.227 -6.336 1 98.25 156 TRP B O 1
ATOM 4058 N N . VAL B 1 157 ? 9.297 16.438 -6.266 1 97.81 157 VAL B N 1
ATOM 4059 C CA . VAL B 1 157 ? 8.016 16.719 -6.902 1 97.81 157 VAL B CA 1
ATOM 4060 C C . VAL B 1 157 ? 8.133 16.516 -8.414 1 97.81 157 VAL B C 1
ATOM 4062 O O . VAL B 1 157 ? 8.906 17.203 -9.078 1 97.81 157 VAL B O 1
ATOM 4065 N N . SER B 1 158 ? 7.328 15.586 -8.953 1 97.31 158 SER B N 1
ATOM 4066 C CA . SER B 1 158 ? 7.484 15.242 -10.367 1 97.31 158 SER B CA 1
ATOM 4067 C C . SER B 1 158 ? 6.328 15.781 -11.195 1 97.31 158 SER B C 1
ATOM 4069 O O . SER B 1 158 ? 6.41 15.828 -12.43 1 97.31 158 SER B O 1
ATOM 4071 N N . GLU B 1 159 ? 5.246 16.125 -10.547 1 97.19 159 GLU B N 1
ATOM 4072 C CA . GLU B 1 159 ? 4.078 16.625 -11.266 1 97.19 159 GLU B CA 1
ATOM 4073 C C . GLU B 1 159 ? 3.219 17.516 -10.375 1 97.19 159 GLU B C 1
ATOM 4075 O O . GLU B 1 159 ? 3.029 17.219 -9.195 1 97.19 159 GLU B O 1
ATOM 4080 N N . VAL B 1 160 ? 2.789 18.656 -10.875 1 97 160 VAL B N 1
ATOM 4081 C CA . VAL B 1 160 ? 1.841 19.547 -10.219 1 97 160 VAL B CA 1
ATOM 4082 C C . VAL B 1 160 ? 0.708 19.891 -11.18 1 97 160 VAL B C 1
ATOM 4084 O O . VAL B 1 160 ? 0.936 20.531 -12.211 1 97 160 VAL B O 1
ATOM 4087 N N . HIS B 1 161 ? -0.442 19.422 -10.859 1 96.5 161 HIS B N 1
ATOM 4088 C CA . HIS B 1 161 ? -1.63 19.75 -11.641 1 96.5 161 HIS B CA 1
ATOM 4089 C C . HIS B 1 161 ? -1.394 19.516 -13.133 1 96.5 161 HIS B C 1
ATOM 4091 O O . HIS B 1 161 ? -1.689 20.391 -13.953 1 96.5 161 HIS B O 1
ATOM 4097 N N . GLY B 1 162 ? -0.781 18.469 -13.422 1 93.31 162 GLY B N 1
ATOM 4098 C CA . GLY B 1 162 ? -0.615 18.031 -14.805 1 93.31 162 GLY B CA 1
ATOM 4099 C C . GLY B 1 162 ? 0.713 18.469 -15.398 1 93.31 162 GLY B C 1
ATOM 4100 O O . GLY B 1 162 ? 1.131 17.938 -16.438 1 93.31 162 GLY B O 1
ATOM 4101 N N . LEU B 1 163 ? 1.406 19.422 -14.82 1 95.75 163 LEU B N 1
ATOM 4102 C CA . LEU B 1 163 ? 2.725 19.844 -15.273 1 95.75 163 LEU B CA 1
ATOM 4103 C C . LEU B 1 163 ? 3.807 18.906 -14.766 1 95.75 163 LEU B C 1
ATOM 4105 O O . LEU B 1 163 ? 3.857 18.594 -13.57 1 95.75 163 LEU B O 1
ATOM 4109 N N . LYS B 1 164 ? 4.676 18.453 -15.602 1 95.62 164 LYS B N 1
ATOM 4110 C CA . LYS B 1 164 ? 5.645 17.422 -15.234 1 95.62 164 LYS B CA 1
ATOM 4111 C C . LYS B 1 164 ? 7.059 18 -15.172 1 95.62 164 LYS B C 1
ATOM 4113 O O . LYS B 1 164 ? 7.426 18.844 -15.984 1 95.62 164 LYS B O 1
ATOM 4118 N N . SER B 1 165 ? 7.73 17.391 -14.141 1 93.31 165 SER B N 1
ATOM 4119 C CA . SER B 1 165 ? 9.156 17.688 -14.055 1 93.31 165 SER B CA 1
ATOM 4120 C C . SER B 1 165 ? 9.961 16.781 -14.984 1 93.31 165 SER B C 1
ATOM 4122 O O . SER B 1 165 ? 9.781 15.562 -14.992 1 93.31 165 SER B O 1
ATOM 4124 N N . LEU B 1 166 ? 10.422 17.203 -16.094 1 87.25 166 LEU B N 1
ATOM 4125 C CA . LEU B 1 166 ? 11.203 16.391 -17 1 87.25 166 LEU B CA 1
ATOM 4126 C C . LEU B 1 166 ? 12.57 16.062 -16.422 1 87.25 166 LEU B C 1
ATOM 4128 O O . LEU B 1 166 ? 13.484 16.891 -16.469 1 87.25 166 LEU B O 1
ATOM 4132 N N . CYS B 1 167 ? 12.586 15.07 -15.453 1 89.94 167 CYS B N 1
ATOM 4133 C CA . CYS B 1 167 ? 13.805 14.672 -14.758 1 89.94 167 CYS B CA 1
ATOM 4134 C C . CYS B 1 167 ? 14.102 13.195 -14.984 1 89.94 167 CYS B C 1
ATOM 4136 O O . CYS B 1 167 ? 13.188 12.375 -15.039 1 89.94 167 CYS B O 1
ATOM 4138 N N . ASP B 1 168 ? 15.414 12.945 -15.148 1 90.94 168 ASP B N 1
ATOM 4139 C CA . ASP B 1 168 ? 15.844 11.555 -15.18 1 90.94 168 ASP B CA 1
ATOM 4140 C C . ASP B 1 168 ? 16.047 11.008 -13.766 1 90.94 168 ASP B C 1
ATOM 4142 O O . ASP B 1 168 ? 16.969 11.43 -13.062 1 90.94 168 ASP B O 1
ATOM 4146 N N . PRO B 1 169 ? 15.242 10.062 -13.398 1 91.12 169 PRO B N 1
ATOM 4147 C CA . PRO B 1 169 ? 15.367 9.508 -12.047 1 91.12 169 PRO B CA 1
ATOM 4148 C C . PRO B 1 169 ? 16.766 8.938 -11.766 1 91.12 169 PRO B C 1
ATOM 4150 O O . PRO B 1 169 ? 17.219 8.945 -10.625 1 91.12 169 PRO B O 1
ATOM 4153 N N . ASN B 1 170 ? 17.438 8.562 -12.758 1 92.38 170 ASN B N 1
ATOM 4154 C CA . ASN B 1 170 ? 18.703 7.895 -12.547 1 92.38 170 ASN B CA 1
ATOM 4155 C C . ASN B 1 170 ? 19.828 8.898 -12.289 1 92.38 170 ASN B C 1
ATOM 4157 O O . A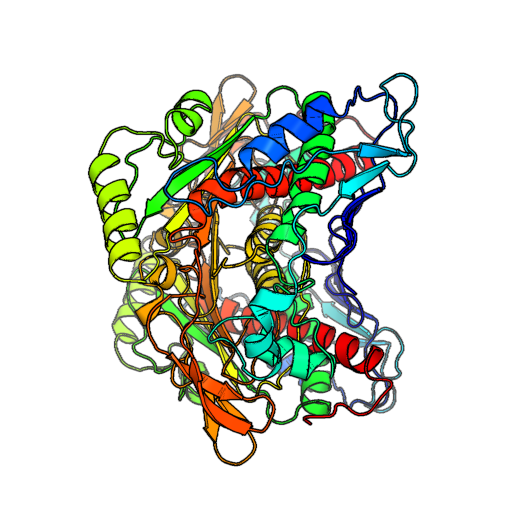SN B 1 170 ? 20.906 8.523 -11.805 1 92.38 170 ASN B O 1
ATOM 4161 N N . THR B 1 171 ? 19.562 10.148 -12.578 1 94.5 171 THR B N 1
ATOM 4162 C CA . THR B 1 171 ? 20.672 11.094 -12.445 1 94.5 171 THR B CA 1
ATOM 4163 C C . THR B 1 171 ? 20.297 12.234 -11.5 1 94.5 171 THR B C 1
ATOM 4165 O O . THR B 1 171 ? 21.141 13.055 -11.141 1 94.5 171 THR B O 1
ATOM 4168 N N . VAL B 1 172 ? 19.062 12.312 -11.094 1 96.62 172 VAL B N 1
ATOM 4169 C CA . VAL B 1 172 ? 18.609 13.391 -10.219 1 96.62 172 VAL B CA 1
ATOM 4170 C C . VAL B 1 172 ? 19.438 13.398 -8.938 1 96.62 172 VAL B C 1
ATOM 4172 O O . VAL B 1 172 ? 19.766 12.336 -8.398 1 96.62 172 VAL B O 1
ATOM 4175 N N . THR B 1 173 ? 19.828 14.586 -8.438 1 97.06 173 THR B N 1
ATOM 4176 C CA . THR B 1 173 ? 20.594 14.719 -7.211 1 97.06 173 THR B CA 1
ATOM 4177 C C . THR B 1 173 ? 19.812 15.484 -6.152 1 97.06 173 THR B C 1
ATOM 4179 O O . THR B 1 173 ? 18.828 16.156 -6.473 1 97.06 173 THR B O 1
ATOM 4182 N N . ARG B 1 174 ? 20.234 15.289 -4.949 1 96.38 174 ARG B N 1
ATOM 4183 C CA . ARG B 1 174 ? 19.641 16.047 -3.861 1 96.38 174 ARG B CA 1
ATOM 4184 C C . ARG B 1 174 ? 19.781 17.547 -4.094 1 96.38 174 ARG B C 1
ATOM 4186 O O . ARG B 1 174 ? 18.891 18.328 -3.75 1 96.38 174 ARG B O 1
ATOM 4193 N N . GLU B 1 175 ? 20.859 17.922 -4.578 1 96.38 175 GLU B N 1
ATOM 4194 C CA . GLU B 1 175 ? 21.094 19.344 -4.883 1 96.38 175 GLU B CA 1
ATOM 4195 C C . GLU B 1 175 ? 20.078 19.859 -5.895 1 96.38 175 GLU B C 1
ATOM 4197 O O . GLU B 1 175 ? 19.609 20.984 -5.766 1 96.38 175 GLU B O 1
ATOM 4202 N N . ASP B 1 176 ? 19.812 19.031 -6.934 1 96.19 176 ASP B N 1
ATOM 4203 C CA . ASP B 1 176 ? 18.781 19.391 -7.91 1 96.19 176 ASP B CA 1
ATOM 4204 C C . ASP B 1 176 ? 17.438 19.641 -7.23 1 96.19 176 ASP B C 1
ATOM 4206 O O . ASP B 1 176 ? 16.75 20.609 -7.531 1 96.19 176 ASP B O 1
ATOM 4210 N N . VAL B 1 177 ? 17.125 18.75 -6.324 1 97 177 VAL B N 1
ATOM 4211 C CA . VAL B 1 177 ? 15.828 18.766 -5.668 1 97 177 VAL B CA 1
ATOM 4212 C C . VAL B 1 177 ? 15.719 20 -4.758 1 97 177 VAL B C 1
ATOM 4214 O O . VAL B 1 177 ? 14.711 20.703 -4.773 1 97 177 VAL B O 1
ATOM 4217 N N . GLU B 1 178 ? 16.781 20.328 -4.047 1 95.69 178 GLU B N 1
ATOM 4218 C CA . GLU B 1 178 ? 16.734 21.375 -3.037 1 95.69 178 GLU B CA 1
ATOM 4219 C C . GLU B 1 178 ? 17.047 22.734 -3.648 1 95.69 178 GLU B C 1
ATOM 4221 O O . GLU B 1 178 ? 17.109 23.75 -2.938 1 95.69 178 GLU B O 1
ATOM 4226 N N . SER B 1 179 ? 17.156 22.844 -4.957 1 94.38 179 SER B N 1
ATOM 4227 C CA . SER B 1 179 ? 17.578 24.062 -5.633 1 94.38 179 SER B CA 1
ATOM 4228 C C . SER B 1 179 ? 16.438 25.078 -5.703 1 94.38 179 SER B C 1
ATOM 4230 O O . SER B 1 179 ? 16.656 26.234 -6.035 1 94.38 179 SER B O 1
ATOM 4232 N N . ASN B 1 180 ? 15.289 24.688 -5.414 1 93.81 180 ASN B N 1
ATOM 4233 C CA . ASN B 1 180 ? 14.141 25.578 -5.43 1 93.81 180 ASN B CA 1
ATOM 4234 C C . ASN B 1 180 ? 13.086 25.172 -4.414 1 93.81 180 ASN B C 1
ATOM 4236 O O . ASN B 1 180 ? 13.117 24.047 -3.9 1 93.81 180 ASN B O 1
ATOM 4240 N N . ILE B 1 181 ? 12.164 25.953 -4.172 1 92.69 181 ILE B N 1
ATOM 4241 C CA . ILE B 1 181 ? 11.219 25.812 -3.064 1 92.69 181 ILE B CA 1
ATOM 4242 C C . ILE B 1 181 ? 10.211 24.703 -3.389 1 92.69 181 ILE B C 1
ATOM 4244 O O . ILE B 1 181 ? 9.531 24.203 -2.494 1 92.69 181 ILE B O 1
ATOM 4248 N N . LEU B 1 182 ? 10.008 24.375 -4.652 1 95.62 182 LEU B N 1
ATOM 4249 C CA . LEU B 1 182 ? 9.016 23.375 -5.051 1 95.62 182 LEU B CA 1
ATOM 4250 C C . LEU B 1 182 ? 9.633 21.969 -5.062 1 95.62 182 LEU B C 1
ATOM 4252 O O . LEU B 1 182 ? 8.922 20.984 -5.242 1 95.62 182 LEU B O 1
ATOM 4256 N N . ARG B 1 183 ? 11 21.953 -4.891 1 96.81 183 ARG B N 1
ATOM 4257 C CA . ARG B 1 183 ? 11.742 20.703 -5 1 96.81 183 ARG B CA 1
ATOM 4258 C C . ARG B 1 183 ? 11.5 20.031 -6.348 1 96.81 183 ARG B C 1
ATOM 4260 O O . ARG B 1 183 ? 11.227 18.828 -6.414 1 96.81 183 ARG B O 1
ATOM 4267 N N . TRP B 1 184 ? 11.547 20.875 -7.367 1 96.38 184 TRP B N 1
ATOM 4268 C CA . TRP B 1 184 ? 11.414 20.594 -8.789 1 96.38 184 TRP B CA 1
ATOM 4269 C C . TRP B 1 184 ? 12.781 20.5 -9.461 1 96.38 184 TRP B C 1
ATOM 4271 O O . TRP B 1 184 ? 13.352 21.516 -9.859 1 96.38 184 TRP B O 1
ATOM 4281 N N . PRO B 1 185 ? 13.328 19.281 -9.641 1 95.31 185 PRO B N 1
ATOM 4282 C CA . PRO B 1 185 ? 14.758 19.125 -9.922 1 95.31 185 PRO B CA 1
ATOM 4283 C C . PRO B 1 185 ? 15.148 19.688 -11.289 1 95.31 185 PRO B C 1
ATOM 4285 O O . PRO B 1 185 ? 16.344 19.859 -11.57 1 95.31 185 PRO B O 1
ATOM 4288 N N . ASN B 1 186 ? 14.234 19.891 -12.195 1 88.62 186 ASN B N 1
ATOM 4289 C CA . ASN B 1 186 ? 14.539 20.453 -13.508 1 88.62 186 ASN B CA 1
ATOM 4290 C C . ASN B 1 186 ? 13.898 21.828 -13.703 1 88.62 186 ASN B C 1
ATOM 4292 O O . ASN B 1 186 ? 12.758 22.047 -13.289 1 88.62 186 ASN B O 1
ATOM 4296 N N . ALA B 1 187 ? 14.703 22.688 -14.281 1 85.25 187 ALA B N 1
ATOM 4297 C CA . ALA B 1 187 ? 14.234 24.062 -14.453 1 85.25 187 ALA B CA 1
ATOM 4298 C C . ALA B 1 187 ? 13.07 24.125 -15.438 1 85.25 187 ALA B C 1
ATOM 4300 O O . ALA B 1 187 ? 12.266 25.062 -15.398 1 85.25 187 ALA B O 1
ATOM 4301 N N . GLU B 1 188 ? 13.062 23.125 -16.141 1 89.75 188 GLU B N 1
ATOM 4302 C CA . GLU B 1 188 ? 12 23.141 -17.141 1 89.75 188 GLU B CA 1
ATOM 4303 C C . GLU B 1 188 ? 10.625 23.094 -16.484 1 89.75 188 GLU B C 1
ATOM 4305 O O . GLU B 1 188 ? 10.398 22.312 -15.555 1 89.75 188 GLU B O 1
ATOM 4310 N N . ASN B 1 189 ? 9.648 23.938 -16.859 1 92.81 189 ASN B N 1
ATOM 4311 C CA . ASN B 1 189 ? 8.258 24.016 -16.422 1 92.81 189 ASN B CA 1
ATOM 4312 C C . ASN B 1 189 ? 8.148 24.469 -14.977 1 92.81 189 ASN B C 1
ATOM 4314 O O . ASN B 1 189 ? 7.051 24.531 -14.414 1 92.81 189 ASN B O 1
ATOM 4318 N N . LEU B 1 190 ? 9.312 24.734 -14.312 1 95.12 190 LEU B N 1
ATOM 4319 C CA . LEU B 1 190 ? 9.273 25.188 -12.922 1 95.12 190 LEU B CA 1
ATOM 4320 C C . LEU B 1 190 ? 8.445 26.453 -12.781 1 95.12 190 LEU B C 1
ATOM 4322 O O . LEU B 1 190 ? 7.582 26.547 -11.906 1 95.12 190 LEU B O 1
ATOM 4326 N N . GLY B 1 191 ? 8.766 27.438 -13.602 1 95.75 191 GLY B N 1
ATOM 4327 C CA . GLY B 1 191 ? 8.016 28.688 -13.57 1 95.75 191 GLY B CA 1
ATOM 4328 C C . GLY B 1 191 ? 6.523 28.484 -13.75 1 95.75 191 GLY B C 1
ATOM 4329 O O . GLY B 1 191 ? 5.719 29.109 -13.047 1 95.75 191 GLY B O 1
ATOM 4330 N N . GLU B 1 192 ? 6.18 27.656 -14.68 1 96.62 192 GLU B N 1
ATOM 4331 C CA . GLU B 1 192 ? 4.773 27.359 -14.945 1 96.62 192 GLU B CA 1
ATOM 4332 C C . GLU B 1 192 ? 4.117 26.688 -13.75 1 96.62 192 GLU B C 1
ATOM 4334 O O . GLU B 1 192 ? 2.98 27 -13.398 1 96.62 192 GLU B O 1
ATOM 4339 N N . ALA B 1 193 ? 4.844 25.766 -13.172 1 96.25 193 ALA B N 1
ATOM 4340 C CA . ALA B 1 193 ? 4.32 25.062 -12.008 1 96.25 193 ALA B CA 1
ATOM 4341 C C . ALA B 1 193 ? 4.086 26.016 -10.844 1 96.25 193 ALA B C 1
ATOM 4343 O O . ALA B 1 193 ? 3.041 25.969 -10.195 1 96.25 193 ALA B O 1
ATOM 4344 N N . LEU B 1 194 ? 5.027 26.906 -10.602 1 96 194 LEU B N 1
ATOM 4345 C CA . LEU B 1 194 ? 4.902 27.875 -9.531 1 96 194 LEU B CA 1
ATOM 4346 C C . LEU B 1 194 ? 3.736 28.828 -9.797 1 96 194 LEU B C 1
ATOM 4348 O O . LEU B 1 194 ? 2.99 29.172 -8.875 1 96 194 LEU B O 1
ATOM 4352 N N . LYS B 1 195 ? 3.588 29.203 -11.008 1 96.75 195 LYS B N 1
ATOM 4353 C CA . LYS B 1 195 ? 2.484 30.078 -11.383 1 96.75 195 LYS B CA 1
ATOM 4354 C C . LYS B 1 195 ? 1.138 29.406 -11.141 1 96.75 195 LYS B C 1
ATOM 4356 O O . LYS B 1 195 ? 0.174 30.062 -10.742 1 96.75 195 LYS B O 1
ATOM 4361 N N . GLU B 1 196 ? 1.113 28.125 -11.469 1 96.69 196 GLU B N 1
ATOM 4362 C CA . GLU B 1 196 ? -0.124 27.375 -11.25 1 96.69 196 GLU B CA 1
ATOM 4363 C C . GLU B 1 196 ? -0.481 27.328 -9.766 1 96.69 196 GLU B C 1
ATOM 4365 O O . GLU B 1 196 ? -1.649 27.469 -9.398 1 96.69 196 GLU B O 1
ATOM 4370 N N . ILE B 1 197 ? 0.457 27.125 -8.922 1 96.38 197 ILE B N 1
ATOM 4371 C CA . ILE B 1 197 ? 0.245 27.078 -7.48 1 96.38 197 ILE B CA 1
ATOM 4372 C C . ILE B 1 197 ? -0.2 28.453 -6.988 1 96.38 197 ILE B C 1
ATOM 4374 O O . ILE B 1 197 ? -1.134 28.562 -6.188 1 96.38 197 ILE B O 1
ATOM 4378 N N . GLU B 1 198 ? 0.422 29.469 -7.461 1 95.19 198 GLU B N 1
ATOM 4379 C CA . GLU B 1 198 ? 0.066 30.844 -7.09 1 95.19 198 GLU B CA 1
ATOM 4380 C C . GLU B 1 198 ? -1.357 31.172 -7.523 1 95.19 198 GLU B C 1
ATOM 4382 O O . GLU B 1 198 ? -2.096 31.844 -6.789 1 95.19 198 GLU B O 1
ATOM 4387 N N . ARG B 1 199 ? -1.616 30.812 -8.727 1 96.25 199 ARG B N 1
ATOM 4388 C CA . ARG B 1 199 ? -2.965 31.047 -9.234 1 96.25 199 ARG B CA 1
ATOM 4389 C C . ARG B 1 199 ? -4.004 30.359 -8.352 1 96.25 199 ARG B C 1
ATOM 4391 O O . ARG B 1 199 ? -5.031 30.969 -8.016 1 96.25 199 ARG B O 1
ATOM 4398 N N . ALA B 1 200 ? -3.756 29.125 -8.008 1 95.88 200 ALA B N 1
ATOM 4399 C CA . ALA B 1 200 ? -4.66 28.406 -7.105 1 95.88 200 ALA B CA 1
ATOM 4400 C C . ALA B 1 200 ? -4.816 29.156 -5.785 1 95.88 200 ALA B C 1
ATOM 4402 O O . ALA B 1 200 ? -5.934 29.312 -5.285 1 95.88 200 ALA B O 1
ATOM 4403 N N . GLN B 1 201 ? -3.736 29.578 -5.262 1 94 201 GLN B N 1
ATOM 4404 C CA . GLN B 1 201 ? -3.75 30.312 -4 1 94 201 GLN B CA 1
ATOM 4405 C C . GLN B 1 201 ? -4.59 31.594 -4.113 1 94 201 GLN B C 1
ATOM 4407 O O . GLN B 1 201 ? -5.422 31.859 -3.248 1 94 201 GLN B O 1
ATOM 4412 N N . LYS B 1 202 ? -4.391 32.312 -5.121 1 94.31 202 LYS B N 1
ATOM 4413 C CA . LYS B 1 202 ? -5.113 33.562 -5.34 1 94.31 202 LYS B CA 1
ATOM 4414 C C . LYS B 1 202 ? -6.613 33.344 -5.477 1 94.31 202 LYS B C 1
ATOM 4416 O O . LYS B 1 202 ? -7.426 34.156 -5.07 1 94.31 202 LYS B O 1
ATOM 4421 N N . GLU B 1 203 ? -6.902 32.25 -5.992 1 95.19 203 GLU B N 1
ATOM 4422 C CA . GLU B 1 203 ? -8.305 31.906 -6.227 1 95.19 203 GLU B CA 1
ATOM 4423 C C . GLU B 1 203 ? -8.906 31.203 -5.02 1 95.19 203 GLU B C 1
ATOM 4425 O O . GLU B 1 203 ? -10.031 30.703 -5.086 1 95.19 203 GLU B O 1
ATOM 4430 N N . GLY B 1 204 ? -8.102 31.062 -3.939 1 94.56 204 GLY B N 1
ATOM 4431 C CA . GLY B 1 204 ? -8.57 30.391 -2.734 1 94.56 204 GLY B CA 1
ATOM 4432 C C . GLY B 1 204 ? -8.695 28.891 -2.896 1 94.56 204 GLY B C 1
ATOM 4433 O O . GLY B 1 204 ? -9.594 28.266 -2.322 1 94.56 204 GLY B O 1
ATOM 4434 N N . ASP B 1 205 ? -7.93 28.359 -3.766 1 96.44 205 ASP B N 1
ATOM 4435 C CA . ASP B 1 205 ? -7.965 26.938 -4.109 1 96.44 205 ASP B CA 1
ATOM 4436 C C . ASP B 1 205 ? -6.609 26.281 -3.863 1 96.44 205 ASP B C 1
ATOM 4438 O O . ASP B 1 205 ? -5.75 26.859 -3.189 1 96.44 205 ASP B O 1
ATOM 4442 N N . THR B 1 206 ? -6.484 25.031 -4.164 1 97.12 206 THR B N 1
ATOM 4443 C CA . THR B 1 206 ? -5.262 24.266 -3.945 1 97.12 206 THR B CA 1
ATOM 4444 C C . THR B 1 206 ? -5.008 23.312 -5.105 1 97.12 206 THR B C 1
ATOM 4446 O O . THR B 1 206 ? -5.875 23.109 -5.953 1 97.12 206 THR B O 1
ATOM 4449 N N . VAL B 1 207 ? -3.852 22.781 -5.176 1 97.94 207 VAL B N 1
ATOM 4450 C CA . VAL B 1 207 ? -3.488 21.828 -6.219 1 97.94 207 VAL B CA 1
ATOM 4451 C C . VAL B 1 207 ? -2.818 20.609 -5.59 1 97.94 207 VAL B C 1
ATOM 4453 O O . VAL B 1 207 ? -2.285 20.688 -4.48 1 97.94 207 VAL B O 1
ATOM 4456 N N . GLY B 1 208 ? -2.957 19.484 -6.262 1 97.75 208 GLY B N 1
ATOM 4457 C CA . GLY B 1 208 ? -2.24 18.266 -5.93 1 97.75 208 GLY B CA 1
ATOM 4458 C C . GLY B 1 208 ? -1.129 17.938 -6.91 1 97.75 208 GLY B C 1
ATOM 4459 O O . GLY B 1 208 ? -0.655 18.812 -7.633 1 97.75 208 GLY B O 1
ATOM 4460 N N . GLY B 1 209 ? -0.648 16.688 -6.773 1 98.44 209 GLY B N 1
ATOM 4461 C CA . GLY B 1 209 ? 0.423 16.281 -7.668 1 98.44 209 GLY B CA 1
ATOM 4462 C C . GLY B 1 209 ? 1.05 14.953 -7.273 1 98.44 209 GLY B C 1
ATOM 4463 O O . GLY B 1 209 ? 0.412 14.133 -6.609 1 98.44 209 GLY B O 1
ATOM 4464 N N . ILE B 1 210 ? 2.27 14.75 -7.879 1 98.5 210 ILE B N 1
ATOM 4465 C CA . ILE B 1 210 ? 2.941 13.469 -7.719 1 98.5 210 ILE B CA 1
ATOM 4466 C C . ILE B 1 210 ? 4.352 13.688 -7.172 1 98.5 210 ILE B C 1
ATOM 4468 O O . ILE B 1 210 ? 5.059 14.594 -7.609 1 98.5 210 ILE B O 1
ATOM 4472 N N . VAL B 1 211 ? 4.707 12.906 -6.16 1 98.62 211 VAL B N 1
ATOM 4473 C CA . VAL B 1 211 ? 6.086 12.805 -5.688 1 98.62 211 VAL B CA 1
ATOM 4474 C C . VAL B 1 211 ? 6.699 11.484 -6.16 1 98.62 211 VAL B C 1
ATOM 4476 O O . VAL B 1 211 ? 6.07 10.43 -6.055 1 98.62 211 VAL B O 1
ATOM 4479 N N . GLU B 1 212 ? 7.867 11.547 -6.754 1 98.31 212 GLU B N 1
ATOM 4480 C CA . GLU B 1 212 ? 8.641 10.367 -7.129 1 98.31 212 GLU B CA 1
ATOM 4481 C C . GLU B 1 212 ? 9.805 10.141 -6.176 1 98.31 212 GLU B C 1
ATOM 4483 O O . GLU B 1 212 ? 10.289 11.086 -5.543 1 98.31 212 GLU B O 1
ATOM 4488 N N . CYS B 1 213 ? 10.195 8.945 -6.004 1 98.75 213 CYS B N 1
ATOM 4489 C CA . CYS B 1 213 ? 11.312 8.594 -5.137 1 98.75 213 CYS B CA 1
ATOM 4490 C C . CYS B 1 213 ? 12.18 7.508 -5.777 1 98.75 213 CYS B C 1
ATOM 4492 O O . CYS B 1 213 ? 11.656 6.566 -6.379 1 98.75 213 CYS B O 1
ATOM 4494 N N . ILE B 1 214 ? 13.469 7.691 -5.719 1 98.56 214 ILE B N 1
ATOM 4495 C CA . ILE B 1 214 ? 14.445 6.715 -6.191 1 98.56 214 ILE B CA 1
ATOM 4496 C C . ILE B 1 214 ? 15.383 6.324 -5.047 1 98.56 214 ILE B C 1
ATOM 4498 O O . ILE B 1 214 ? 15.742 7.164 -4.219 1 98.56 214 ILE B O 1
ATOM 4502 N N . VAL B 1 215 ? 15.625 5.105 -4.906 1 98.75 215 VAL B N 1
ATOM 4503 C CA . VAL B 1 215 ? 16.656 4.586 -4.02 1 98.75 215 VAL B CA 1
ATOM 4504 C C . VAL B 1 215 ? 17.781 3.953 -4.844 1 98.75 215 VAL B C 1
ATOM 4506 O O . VAL B 1 215 ? 17.547 2.988 -5.578 1 98.75 215 VAL B O 1
ATOM 4509 N N . ARG B 1 216 ? 18.906 4.488 -4.746 1 98.31 216 ARG B N 1
ATOM 4510 C CA . ARG B 1 216 ? 20.078 3.969 -5.445 1 98.31 216 ARG B CA 1
ATOM 4511 C C . ARG B 1 216 ? 21 3.209 -4.488 1 98.31 216 ARG B C 1
ATOM 4513 O O . ARG B 1 216 ? 20.938 3.406 -3.275 1 98.31 216 ARG B O 1
ATOM 4520 N N . GLY B 1 217 ? 21.812 2.338 -5.098 1 97.38 217 GLY B N 1
ATOM 4521 C CA . GLY B 1 217 ? 22.734 1.572 -4.273 1 97.38 217 GLY B CA 1
ATOM 4522 C C . GLY B 1 217 ? 22.047 0.485 -3.467 1 97.38 217 GLY B C 1
ATOM 4523 O O . GLY B 1 217 ? 22.531 0.101 -2.398 1 97.38 217 GLY B O 1
ATOM 4524 N N . MET B 1 218 ? 20.938 -0.025 -3.91 1 97.31 218 MET B N 1
ATOM 4525 C CA . MET B 1 218 ? 20.172 -1.05 -3.205 1 97.31 218 MET B CA 1
ATOM 4526 C C . MET B 1 218 ? 20.938 -2.371 -3.172 1 97.31 218 MET B C 1
ATOM 4528 O O . MET B 1 218 ? 21.453 -2.814 -4.195 1 97.31 218 MET B O 1
ATOM 4532 N N . PRO B 1 219 ? 21.016 -2.926 -2.025 1 97 219 PRO B N 1
ATOM 4533 C CA . PRO B 1 219 ? 21.5 -4.309 -2.016 1 97 219 PRO B CA 1
ATOM 4534 C C . PRO B 1 219 ? 20.484 -5.293 -2.592 1 97 219 PRO B C 1
ATOM 4536 O O . PRO B 1 219 ? 19.297 -4.984 -2.668 1 97 219 PRO B O 1
ATOM 4539 N N . VAL B 1 220 ? 20.984 -6.441 -3.039 1 97 220 VAL B N 1
ATOM 4540 C CA . VAL B 1 220 ? 20.094 -7.527 -3.451 1 97 220 VAL B CA 1
ATOM 4541 C C . VAL B 1 220 ? 19.609 -8.297 -2.223 1 97 220 VAL B C 1
ATOM 4543 O O . VAL B 1 220 ? 20.391 -8.539 -1.292 1 97 220 VAL B O 1
ATOM 4546 N N . GLY B 1 221 ? 18.328 -8.57 -2.168 1 96.69 221 GLY B N 1
ATOM 4547 C CA . GLY B 1 221 ? 17.906 -9.555 -1.192 1 96.69 221 GLY B CA 1
ATOM 4548 C C . GLY B 1 221 ? 17.078 -8.961 -0.065 1 96.69 221 GLY B C 1
ATOM 4549 O O . GLY B 1 221 ? 16.641 -9.688 0.831 1 96.69 221 GLY B O 1
ATOM 4550 N N . LEU B 1 222 ? 16.859 -7.625 -0.071 1 97.56 222 LEU B N 1
ATOM 4551 C CA . LEU B 1 222 ? 16 -7.035 0.949 1 97.56 222 LEU B CA 1
ATOM 4552 C C . LEU B 1 222 ? 14.531 -7.191 0.576 1 97.56 222 LEU B C 1
ATOM 4554 O O . LEU B 1 222 ? 14.164 -7.023 -0.587 1 97.56 222 LEU B O 1
ATOM 4558 N N . GLY B 1 223 ? 13.656 -7.473 1.515 1 97.19 223 GLY B N 1
ATOM 4559 C CA . GLY B 1 223 ? 12.242 -7.715 1.305 1 97.19 223 GLY B CA 1
ATOM 4560 C C . GLY B 1 223 ? 11.789 -9.078 1.799 1 97.19 223 GLY B C 1
ATOM 4561 O O . GLY B 1 223 ? 12.547 -9.789 2.449 1 97.19 223 GLY B O 1
ATOM 4562 N N . GLU B 1 224 ? 10.531 -9.375 1.562 1 96.56 224 GLU B N 1
ATOM 4563 C CA . GLU B 1 224 ? 9.922 -10.641 1.958 1 96.56 224 GLU B CA 1
ATOM 4564 C C . GLU B 1 224 ? 9.023 -11.195 0.854 1 96.56 224 GLU B C 1
ATOM 4566 O O . GLU B 1 224 ? 8.516 -10.438 0.027 1 96.56 224 GLU B O 1
ATOM 4571 N N . PRO B 1 225 ? 8.812 -12.43 0.859 1 93.88 225 PRO B N 1
ATOM 4572 C CA . PRO B 1 225 ? 8.188 -13.047 -0.316 1 93.88 225 PRO B CA 1
ATOM 4573 C C . PRO B 1 225 ? 6.664 -12.969 -0.283 1 93.88 225 PRO B C 1
ATOM 4575 O O . PRO B 1 225 ? 6.012 -13.125 -1.318 1 93.88 225 PRO B O 1
ATOM 4578 N N . VAL B 1 226 ? 5.988 -12.781 0.876 1 95.81 226 VAL B N 1
ATOM 4579 C CA . VAL B 1 226 ? 4.547 -13.016 0.944 1 95.81 226 VAL B CA 1
ATOM 4580 C C . VAL B 1 226 ? 3.828 -11.727 1.321 1 95.81 226 VAL B C 1
ATOM 4582 O O . VAL B 1 226 ? 3.658 -10.836 0.485 1 95.81 226 VAL B O 1
ATOM 4585 N N . PHE B 1 227 ? 3.58 -11.484 2.611 1 97.75 227 PHE B N 1
ATOM 4586 C CA . PHE B 1 227 ? 2.729 -10.352 2.965 1 97.75 227 PHE B CA 1
ATOM 4587 C C . PHE B 1 227 ? 3.553 -9.078 3.119 1 97.75 227 PHE B C 1
ATOM 4589 O O . PHE B 1 227 ? 3.039 -7.973 2.938 1 97.75 227 PHE B O 1
ATOM 4596 N N . ASP B 1 228 ? 4.852 -9.195 3.492 1 97.75 228 ASP B N 1
ATOM 4597 C CA . ASP B 1 228 ? 5.707 -8.039 3.719 1 97.75 228 ASP B CA 1
ATOM 4598 C C . ASP B 1 228 ? 6.625 -7.793 2.523 1 97.75 228 ASP B C 1
ATOM 4600 O O . ASP B 1 228 ? 7.777 -7.383 2.689 1 97.75 228 ASP B O 1
ATOM 4604 N N . LYS B 1 229 ? 6.07 -8.195 1.31 1 98.38 229 LYS B N 1
ATOM 4605 C CA . LYS B 1 229 ? 6.848 -7.801 0.141 1 98.38 229 LYS B CA 1
ATOM 4606 C C . LYS B 1 229 ? 7.312 -6.352 0.257 1 98.38 229 LYS B C 1
ATOM 4608 O O . LYS B 1 229 ? 6.605 -5.508 0.817 1 98.38 229 LYS B O 1
ATOM 4613 N N . LEU B 1 230 ? 8.508 -6.105 -0.272 1 98.62 230 LEU B N 1
ATOM 4614 C CA . LEU B 1 230 ? 9.094 -4.777 -0.163 1 98.62 230 LEU B CA 1
ATOM 4615 C C . LEU B 1 230 ? 8.148 -3.719 -0.723 1 98.62 230 LEU B C 1
ATOM 4617 O O . LEU B 1 230 ? 7.91 -2.693 -0.081 1 98.62 230 LEU B O 1
ATOM 4621 N N . GLU B 1 231 ? 7.57 -3.939 -1.93 1 98.62 231 GLU B N 1
ATOM 4622 C CA . GLU B 1 231 ? 6.652 -2.98 -2.533 1 98.62 231 GLU B CA 1
ATOM 4623 C C . GLU B 1 231 ? 5.371 -2.854 -1.714 1 98.62 231 GLU B C 1
ATOM 4625 O O . GLU B 1 231 ? 4.754 -1.786 -1.675 1 98.62 231 GLU B O 1
ATOM 4630 N N . ALA B 1 232 ? 4.934 -3.902 -1.051 1 98.69 232 ALA B N 1
ATOM 4631 C CA . ALA B 1 232 ? 3.738 -3.854 -0.212 1 98.69 232 ALA B CA 1
ATOM 4632 C C . ALA B 1 232 ? 3.961 -2.967 1.009 1 98.69 232 ALA B C 1
ATOM 4634 O O . ALA B 1 232 ? 3.119 -2.127 1.337 1 98.69 232 ALA B O 1
ATOM 4635 N N . ASP B 1 233 ? 5.109 -3.172 1.666 1 98.69 233 ASP B N 1
ATOM 4636 C CA . ASP B 1 233 ? 5.418 -2.363 2.842 1 98.69 233 ASP B CA 1
ATOM 4637 C C . ASP B 1 233 ? 5.645 -0.903 2.459 1 98.69 233 ASP B C 1
ATOM 4639 O O . ASP B 1 233 ? 5.285 0.004 3.211 1 98.69 233 ASP B O 1
ATOM 4643 N N . LEU B 1 234 ? 6.258 -0.684 1.316 1 98.88 234 LEU B N 1
ATOM 4644 C CA . LEU B 1 234 ? 6.406 0.685 0.833 1 98.88 234 LEU B CA 1
ATOM 4645 C C . LEU B 1 234 ? 5.043 1.314 0.555 1 98.88 234 LEU B C 1
ATOM 4647 O O . LEU B 1 234 ? 4.809 2.473 0.907 1 98.88 234 LEU B O 1
ATOM 4651 N N . ALA B 1 235 ? 4.18 0.585 -0.092 1 98.88 235 ALA B N 1
ATOM 4652 C CA . ALA B 1 235 ? 2.844 1.09 -0.394 1 98.88 235 ALA B CA 1
ATOM 4653 C C . ALA B 1 235 ? 2.098 1.465 0.883 1 98.88 235 ALA B C 1
ATOM 4655 O O . ALA B 1 235 ? 1.469 2.523 0.953 1 98.88 235 ALA B O 1
ATOM 4656 N N . LYS B 1 236 ? 2.156 0.59 1.866 1 98.69 236 LYS B N 1
ATOM 4657 C CA . LYS B 1 236 ? 1.518 0.896 3.143 1 98.69 236 LYS B CA 1
ATOM 4658 C C . LYS B 1 236 ? 2.082 2.178 3.748 1 98.69 236 LYS B C 1
ATOM 4660 O O . LYS B 1 236 ? 1.327 3.045 4.191 1 98.69 236 LYS B O 1
ATOM 4665 N N . ALA B 1 237 ? 3.404 2.238 3.766 1 98.75 237 ALA B N 1
ATOM 4666 C CA . ALA B 1 237 ? 4.07 3.412 4.324 1 98.75 237 ALA B CA 1
ATOM 4667 C C . ALA B 1 237 ? 3.596 4.688 3.637 1 98.75 237 ALA B C 1
ATOM 4669 O O . ALA B 1 237 ? 3.23 5.66 4.305 1 98.75 237 ALA B O 1
ATOM 4670 N N . MET B 1 238 ? 3.537 4.66 2.342 1 98.88 238 MET B N 1
ATOM 4671 C CA . MET B 1 238 ? 3.242 5.863 1.569 1 98.88 238 MET B CA 1
ATOM 4672 C C . MET B 1 238 ? 1.764 6.223 1.666 1 98.88 238 MET B C 1
ATOM 4674 O O . MET B 1 238 ? 1.414 7.395 1.819 1 98.88 238 MET B O 1
ATOM 4678 N N . LEU B 1 239 ? 0.89 5.219 1.647 1 98.75 239 LEU B N 1
ATOM 4679 C CA . LEU B 1 239 ? -0.54 5.508 1.67 1 98.75 239 LEU B CA 1
ATOM 4680 C C . LEU B 1 239 ? -1.022 5.754 3.096 1 98.75 239 LEU B C 1
ATOM 4682 O O . LEU B 1 239 ? -2.188 6.098 3.311 1 98.75 239 LEU B O 1
ATOM 4686 N N . SER B 1 240 ? -0.119 5.633 4.035 1 98.5 240 SER B N 1
ATOM 4687 C CA . SER B 1 240 ? -0.432 6.074 5.391 1 98.5 240 SER B CA 1
ATOM 4688 C C . SER B 1 240 ? -0.187 7.57 5.555 1 98.5 240 SER B C 1
ATOM 4690 O O . SER B 1 240 ? -0.571 8.164 6.566 1 98.5 240 SER B O 1
ATOM 4692 N N . LEU B 1 241 ? 0.42 8.211 4.582 1 98.31 241 LEU B N 1
ATOM 4693 C CA . LEU B 1 241 ? 0.678 9.648 4.637 1 98.31 241 LEU B CA 1
ATOM 4694 C C . LEU B 1 241 ? -0.599 10.445 4.379 1 98.31 241 LEU B C 1
ATOM 4696 O O . LEU B 1 241 ? -1.429 10.039 3.561 1 98.31 241 LEU B O 1
ATOM 4700 N N . PRO B 1 242 ? -0.729 11.609 5.039 1 96.19 242 PRO B N 1
ATOM 4701 C CA . PRO B 1 242 ? -1.882 12.461 4.746 1 96.19 242 PRO B CA 1
ATOM 4702 C C . PRO B 1 242 ? -1.956 12.867 3.273 1 96.19 242 PRO B C 1
ATOM 4704 O O . PRO B 1 242 ? -0.926 13.141 2.652 1 96.19 242 PRO B O 1
ATOM 4707 N N . ALA B 1 243 ? -3.148 12.82 2.717 1 96.81 243 ALA B N 1
ATOM 4708 C CA . ALA B 1 243 ? -3.477 13.32 1.385 1 96.81 243 ALA B CA 1
ATOM 4709 C C . ALA B 1 243 ? -3.068 12.328 0.305 1 96.81 243 ALA B C 1
ATOM 4711 O O . ALA B 1 243 ? -3.312 12.555 -0.883 1 96.81 243 ALA B O 1
ATOM 4712 N N . SER B 1 244 ? -2.395 11.211 0.624 1 98.38 244 SER B N 1
ATOM 4713 C CA . SER B 1 244 ? -1.976 10.234 -0.38 1 98.38 244 SER B CA 1
ATOM 4714 C C . SER B 1 244 ? -3.168 9.469 -0.936 1 98.38 244 SER B C 1
ATOM 4716 O O . SER B 1 244 ? -4.102 9.141 -0.2 1 98.38 244 SER B O 1
ATOM 4718 N N . LYS B 1 245 ? -3.135 9.133 -2.305 1 98.56 245 LYS B N 1
ATOM 4719 C CA . LYS B 1 245 ? -4.273 8.477 -2.945 1 98.56 245 LYS B CA 1
ATOM 4720 C C . LYS B 1 245 ? -3.812 7.344 -3.859 1 98.56 245 LYS B C 1
ATOM 4722 O O . LYS B 1 245 ? -4.633 6.586 -4.379 1 98.56 245 LYS B O 1
ATOM 4727 N N . GLY B 1 246 ? -2.537 7.215 -4.066 1 98.81 246 GLY B N 1
ATOM 4728 C CA . GLY B 1 246 ? -2.051 6.195 -4.98 1 98.81 246 GLY B CA 1
ATOM 4729 C C . GLY B 1 246 ? -0.569 5.91 -4.828 1 98.81 246 GLY B C 1
ATOM 4730 O O . GLY B 1 246 ? 0.185 6.766 -4.355 1 98.81 246 GLY B O 1
ATOM 4731 N N . PHE B 1 247 ? -0.165 4.73 -5.16 1 98.94 247 PHE B N 1
ATOM 4732 C CA . PHE B 1 247 ? 1.207 4.238 -5.145 1 98.94 247 PHE B CA 1
ATOM 4733 C C . PHE B 1 247 ? 1.462 3.305 -6.32 1 98.94 247 PHE B C 1
ATOM 4735 O O . PHE B 1 247 ? 0.618 2.469 -6.648 1 98.94 247 PHE B O 1
ATOM 4742 N N . GLU B 1 248 ? 2.578 3.51 -6.98 1 98.81 248 GLU B N 1
ATOM 4743 C CA . GLU B 1 248 ? 2.99 2.52 -7.969 1 98.81 248 GLU B CA 1
ATOM 4744 C C . GLU B 1 248 ? 4.508 2.363 -7.992 1 98.81 248 GLU B C 1
ATOM 4746 O O . GLU B 1 248 ? 5.242 3.324 -7.75 1 98.81 248 GLU B O 1
ATOM 4751 N N . ILE B 1 249 ? 5 1.227 -8.242 1 98.69 249 ILE B N 1
ATOM 4752 C CA . ILE B 1 249 ? 6.418 0.891 -8.242 1 98.69 249 ILE B CA 1
ATOM 4753 C C . ILE B 1 249 ? 6.855 0.484 -9.648 1 98.69 249 ILE B C 1
ATOM 4755 O O . ILE B 1 249 ? 6.109 -0.186 -10.367 1 98.69 249 ILE B O 1
ATOM 4759 N N . GLY B 1 250 ? 8.047 0.896 -10.062 1 97.88 250 GLY B N 1
ATOM 4760 C CA . GLY B 1 250 ? 8.547 0.57 -11.391 1 97.88 250 GLY B CA 1
ATOM 4761 C C . GLY B 1 250 ? 7.637 1.04 -12.508 1 97.88 250 GLY B C 1
ATOM 4762 O O . GLY B 1 250 ? 7.32 2.229 -12.594 1 97.88 250 GLY B O 1
ATOM 4763 N N . SER B 1 251 ? 7.117 0.072 -13.258 1 97.25 251 SER B N 1
ATOM 4764 C CA . SER B 1 251 ? 6.289 0.374 -14.422 1 97.25 251 SER B CA 1
ATOM 4765 C C . SER B 1 251 ? 4.898 0.838 -14 1 97.25 251 SER B C 1
ATOM 4767 O O . SER B 1 251 ? 4.188 1.478 -14.781 1 97.25 251 SER B O 1
ATOM 4769 N N . GLY B 1 252 ? 4.508 0.469 -12.773 1 97.81 252 GLY B N 1
ATOM 4770 C CA . GLY B 1 252 ? 3.229 0.904 -12.234 1 97.81 252 GLY B CA 1
ATOM 4771 C C . GLY B 1 252 ? 2.057 0.567 -13.141 1 97.81 252 GLY B C 1
ATOM 4772 O O . GLY B 1 252 ? 1.99 -0.532 -13.695 1 97.81 252 GLY B O 1
ATOM 4773 N N . PHE B 1 253 ? 1.121 1.453 -13.242 1 98.19 253 PHE B N 1
ATOM 4774 C CA . PHE B 1 253 ? -0.093 1.272 -14.031 1 98.19 253 PHE B CA 1
ATOM 4775 C C . PHE B 1 253 ? 0.229 1.22 -15.516 1 98.19 253 PHE B C 1
ATOM 4777 O O . PHE B 1 253 ? -0.438 0.514 -16.281 1 98.19 253 PHE B O 1
ATOM 4784 N N . ARG B 1 254 ? 1.256 1.912 -15.953 1 96.94 254 ARG B N 1
ATOM 4785 C CA . ARG B 1 254 ? 1.668 1.853 -17.359 1 96.94 254 ARG B CA 1
ATOM 4786 C C . ARG B 1 254 ? 2.123 0.446 -17.734 1 96.94 254 ARG B C 1
ATOM 4788 O O . ARG B 1 254 ? 1.846 -0.026 -18.828 1 96.94 254 ARG B O 1
ATOM 4795 N N . GLY B 1 255 ? 2.84 -0.202 -16.812 1 97.12 255 GLY B N 1
ATOM 4796 C CA . GLY B 1 255 ? 3.32 -1.554 -17.047 1 97.12 255 GLY B CA 1
ATOM 4797 C C . GLY B 1 255 ? 2.201 -2.562 -17.234 1 97.12 255 GLY B C 1
ATOM 4798 O O . GLY B 1 255 ? 2.373 -3.566 -17.922 1 97.12 255 GLY B O 1
ATOM 4799 N N . ALA B 1 256 ? 1.088 -2.266 -16.578 1 96.88 256 ALA B N 1
ATOM 4800 C CA . ALA B 1 256 ? -0.069 -3.154 -16.672 1 96.88 256 ALA B CA 1
ATOM 4801 C C . ALA B 1 256 ? -0.609 -3.199 -18.109 1 96.88 256 ALA B C 1
ATOM 4803 O O . ALA B 1 256 ? -1.36 -4.109 -18.453 1 96.88 256 ALA B O 1
ATOM 4804 N N . LEU B 1 257 ? -0.23 -2.232 -18.953 1 97.25 257 LEU B N 1
ATOM 4805 C CA . LEU B 1 257 ? -0.74 -2.143 -20.312 1 97.25 257 LEU B CA 1
ATOM 4806 C C . LEU B 1 257 ? 0.272 -2.697 -21.312 1 97.25 257 LEU B C 1
ATOM 4808 O O . LEU B 1 257 ? 0.057 -2.631 -22.531 1 97.25 257 LEU B O 1
ATOM 4812 N N . MET B 1 258 ? 1.315 -3.268 -20.859 1 97.25 258 MET B N 1
ATOM 4813 C CA . MET B 1 258 ? 2.379 -3.814 -21.703 1 97.25 258 MET B CA 1
ATOM 4814 C C . MET B 1 258 ? 2.172 -5.309 -21.938 1 97.25 258 MET B C 1
ATOM 4816 O O . MET B 1 258 ? 1.359 -5.941 -21.25 1 97.25 258 MET B O 1
ATOM 4820 N N . ARG B 1 259 ? 2.922 -5.828 -22.922 1 97.75 259 ARG B N 1
ATOM 4821 C CA . ARG B 1 259 ? 3.061 -7.27 -23.094 1 97.75 259 ARG B CA 1
ATOM 4822 C C . ARG B 1 259 ? 4.191 -7.82 -22.234 1 97.75 259 ARG B C 1
ATOM 4824 O O . ARG B 1 259 ? 5.07 -7.07 -21.797 1 97.75 259 ARG B O 1
ATOM 4831 N N . GLY B 1 260 ? 4.047 -9.125 -21.938 1 97.19 260 GLY B N 1
ATOM 4832 C CA . GLY B 1 260 ? 5.102 -9.758 -21.156 1 97.19 260 GLY B CA 1
ATOM 4833 C C . GLY B 1 260 ? 6.473 -9.609 -21.797 1 97.19 260 GLY B C 1
ATOM 4834 O O . GLY B 1 260 ? 7.457 -9.336 -21.094 1 97.19 260 GLY B O 1
ATOM 4835 N N . SER B 1 261 ? 6.559 -9.703 -23.109 1 97 261 SER B N 1
ATOM 4836 C CA . SER B 1 261 ? 7.82 -9.609 -23.828 1 97 261 SER B CA 1
ATOM 4837 C C . SER B 1 261 ? 8.43 -8.219 -23.703 1 97 261 SER B C 1
ATOM 4839 O O . SER B 1 261 ? 9.656 -8.062 -23.781 1 97 261 SER B O 1
ATOM 4841 N N . GLU B 1 262 ? 7.613 -7.234 -23.484 1 97.44 262 GLU B N 1
ATOM 4842 C CA . GLU B 1 262 ? 8.062 -5.855 -23.328 1 97.44 262 GLU B CA 1
ATOM 4843 C C . GLU B 1 262 ? 8.43 -5.555 -21.875 1 97.44 262 GLU B C 1
ATOM 4845 O O . GLU B 1 262 ? 9.359 -4.793 -21.609 1 97.44 262 GLU B O 1
ATOM 4850 N N . HIS B 1 263 ? 7.738 -6.145 -20.984 1 98.06 263 HIS B N 1
ATOM 4851 C CA . HIS B 1 263 ? 7.812 -5.77 -19.578 1 98.06 263 HIS B CA 1
ATOM 4852 C C . HIS B 1 263 ? 8.945 -6.508 -18.859 1 98.06 263 HIS B C 1
ATOM 4854 O O . HIS B 1 263 ? 9.547 -5.977 -17.922 1 98.06 263 HIS B O 1
ATOM 4860 N N . ASN B 1 264 ? 9.203 -7.746 -19.266 1 98 264 ASN B N 1
ATOM 4861 C CA . ASN B 1 264 ? 10.195 -8.547 -18.562 1 98 264 ASN B CA 1
ATOM 4862 C C . ASN B 1 264 ? 11.57 -7.875 -18.578 1 98 264 ASN B C 1
ATOM 4864 O O . ASN B 1 264 ? 11.977 -7.305 -19.594 1 98 264 ASN B O 1
ATOM 4868 N N . ASP B 1 265 ? 12.266 -7.969 -17.469 1 98.44 265 ASP B N 1
ATOM 4869 C CA . ASP B 1 265 ? 13.609 -7.422 -17.312 1 98.44 265 ASP B CA 1
ATOM 4870 C C . ASP B 1 265 ? 14.672 -8.492 -17.547 1 98.44 265 ASP B C 1
ATOM 4872 O O . ASP B 1 265 ? 14.969 -9.281 -16.641 1 98.44 265 ASP B O 1
ATOM 4876 N N . PRO B 1 266 ? 15.305 -8.508 -18.688 1 98 266 PRO B N 1
ATOM 4877 C CA . PRO B 1 266 ? 16.312 -9.531 -18.938 1 98 266 PRO B CA 1
ATOM 4878 C C . PRO B 1 266 ? 17.547 -9.383 -18.047 1 98 266 PRO B C 1
ATOM 4880 O O . PRO B 1 266 ? 18.016 -8.258 -17.828 1 98 266 PRO B O 1
ATOM 4883 N N . PHE B 1 267 ? 18 -10.508 -17.547 1 97.81 267 PHE B N 1
ATOM 4884 C CA . PHE B 1 267 ? 19.203 -10.492 -16.734 1 97.81 267 PHE B CA 1
ATOM 4885 C C . PHE B 1 267 ? 20.453 -10.516 -17.609 1 97.81 267 PHE B C 1
ATOM 4887 O O . PHE B 1 267 ? 20.422 -11.086 -18.703 1 97.81 267 PHE B O 1
ATOM 4894 N N . TYR B 1 268 ? 21.516 -9.938 -17.219 1 97.88 268 TYR B N 1
ATOM 4895 C CA . TYR B 1 268 ? 22.844 -10.031 -17.797 1 97.88 268 TYR B CA 1
ATOM 4896 C C . TYR B 1 268 ? 23.922 -9.875 -16.734 1 97.88 268 TYR B C 1
ATOM 4898 O O . TYR B 1 268 ? 23.625 -9.5 -15.594 1 97.88 268 TYR B O 1
ATOM 4906 N N . MET B 1 269 ? 25.109 -10.219 -17.062 1 97 269 MET B N 1
ATOM 4907 C CA . MET B 1 269 ? 26.219 -10.094 -16.125 1 97 269 MET B CA 1
ATOM 4908 C C . MET B 1 269 ? 26.953 -8.781 -16.328 1 97 269 MET B C 1
ATOM 4910 O O . MET B 1 269 ? 27.328 -8.43 -17.453 1 97 269 MET B O 1
ATOM 4914 N N . GLU B 1 270 ? 27.062 -8.031 -15.359 1 96.25 270 GLU B N 1
ATOM 4915 C CA . GLU B 1 270 ? 27.984 -6.902 -15.289 1 96.25 270 GLU B CA 1
ATOM 4916 C C . GLU B 1 270 ? 29.141 -7.191 -14.336 1 96.25 270 GLU B C 1
ATOM 4918 O O . GLU B 1 270 ? 29.031 -6.938 -13.133 1 96.25 270 GLU B O 1
ATOM 4923 N N . GLY B 1 271 ? 30.234 -7.617 -14.883 1 94.69 271 GLY B N 1
ATOM 4924 C CA . GLY B 1 271 ? 31.266 -8.172 -14.023 1 94.69 271 GLY B CA 1
ATOM 4925 C C . GLY B 1 271 ? 30.797 -9.383 -13.242 1 94.69 271 GLY B C 1
ATOM 4926 O O . GLY B 1 271 ? 30.359 -10.375 -13.828 1 94.69 271 GLY B O 1
ATOM 4927 N N . ASN B 1 272 ? 30.844 -9.242 -11.969 1 92.69 272 ASN B N 1
ATOM 4928 C CA . ASN B 1 272 ? 30.438 -10.367 -11.125 1 92.69 272 ASN B CA 1
ATOM 4929 C C . ASN B 1 272 ? 29.031 -10.156 -10.555 1 92.69 272 ASN B C 1
ATOM 4931 O O . ASN B 1 272 ? 28.609 -10.883 -9.656 1 92.69 272 ASN B O 1
ATOM 4935 N N . LYS B 1 273 ? 28.375 -9.219 -11.109 1 95.06 273 LYS B N 1
ATOM 4936 C CA . LYS B 1 273 ? 27.062 -8.898 -10.586 1 95.06 273 LYS B CA 1
ATOM 4937 C C . LYS B 1 273 ? 25.969 -9.195 -11.617 1 95.06 273 LYS B C 1
ATOM 4939 O O . LYS B 1 273 ? 26.156 -8.938 -12.805 1 95.06 273 LYS B O 1
ATOM 4944 N N . VAL B 1 274 ? 24.906 -9.766 -11.164 1 96.5 274 VAL B N 1
ATOM 4945 C CA . VAL B 1 274 ? 23.719 -9.922 -11.984 1 96.5 274 VAL B CA 1
ATOM 4946 C C . VAL B 1 274 ? 22.953 -8.602 -12.031 1 96.5 274 VAL B C 1
ATOM 4948 O O . VAL B 1 274 ? 22.688 -7.988 -10.992 1 96.5 274 VAL B O 1
ATOM 4951 N N . ARG B 1 275 ? 22.641 -8.148 -13.219 1 97.5 275 ARG B N 1
ATOM 4952 C CA . ARG B 1 275 ? 21.875 -6.934 -13.445 1 97.5 275 ARG B CA 1
ATOM 4953 C C . ARG B 1 275 ? 20.734 -7.184 -14.43 1 97.5 275 ARG B C 1
ATOM 4955 O O . ARG B 1 275 ? 20.641 -8.266 -15.008 1 97.5 275 ARG B O 1
ATOM 4962 N N . THR B 1 276 ? 19.875 -6.227 -14.523 1 98.06 276 THR B N 1
ATOM 4963 C CA . THR B 1 276 ? 18.828 -6.297 -15.539 1 98.06 276 THR B CA 1
ATOM 4964 C C . THR B 1 276 ? 19.016 -5.203 -16.594 1 98.06 276 THR B C 1
ATOM 4966 O O . THR B 1 276 ? 19.453 -4.094 -16.266 1 98.06 276 THR B O 1
ATOM 4969 N N . LYS B 1 277 ? 18.656 -5.48 -17.844 1 97.62 277 LYS B N 1
ATOM 4970 C CA . LYS B 1 277 ? 18.797 -4.531 -18.953 1 97.62 277 LYS B CA 1
ATOM 4971 C C . LYS B 1 277 ? 17.797 -3.396 -18.828 1 97.62 277 LYS B C 1
ATOM 4973 O O . LYS B 1 277 ? 18.062 -2.271 -19.25 1 97.62 277 LYS B O 1
ATOM 4978 N N . THR B 1 278 ? 16.625 -3.707 -18.391 1 97.81 278 THR B N 1
ATOM 4979 C CA . THR B 1 278 ? 15.578 -2.748 -18.078 1 97.81 278 THR B CA 1
ATOM 4980 C C . THR B 1 278 ? 15.156 -2.877 -16.609 1 97.81 278 THR B C 1
ATOM 4982 O O . THR B 1 278 ? 15.594 -3.797 -15.914 1 97.81 278 THR B O 1
ATOM 4985 N N . ASN B 1 279 ? 14.375 -1.924 -16.141 1 98.06 279 ASN B N 1
ATOM 4986 C CA . ASN B 1 279 ? 13.93 -1.952 -14.75 1 98.06 279 ASN B CA 1
ATOM 4987 C C . ASN B 1 279 ? 12.445 -1.623 -14.625 1 98.06 279 ASN B C 1
ATOM 4989 O O . ASN B 1 279 ? 12.062 -0.737 -13.859 1 98.06 279 ASN B O 1
ATOM 4993 N N . TRP B 1 280 ? 11.68 -2.363 -15.406 1 98.19 280 TRP B N 1
ATOM 4994 C CA . TRP B 1 280 ? 10.234 -2.199 -15.32 1 98.19 280 TRP B CA 1
ATOM 4995 C C . TRP B 1 280 ? 9.711 -2.668 -13.969 1 98.19 280 TRP B C 1
ATOM 4997 O O . TRP B 1 280 ? 8.656 -2.213 -13.516 1 98.19 280 TRP B O 1
ATOM 5007 N N . SER B 1 281 ? 10.477 -3.525 -13.273 1 98.06 281 SER B N 1
ATOM 5008 C CA . SER B 1 281 ? 10.094 -4.062 -11.969 1 98.06 281 SER B CA 1
ATOM 5009 C C . SER B 1 281 ? 10.258 -3.018 -10.875 1 98.06 281 SER B C 1
ATOM 5011 O O . SER B 1 281 ? 9.695 -3.162 -9.781 1 98.06 281 SER B O 1
ATOM 5013 N N . GLY B 1 282 ? 11.039 -2.031 -11.102 1 98.06 282 GLY B N 1
ATOM 5014 C CA . GLY B 1 282 ? 11.266 -1.01 -10.094 1 98.06 282 GLY B CA 1
ATOM 5015 C C . GLY B 1 282 ? 12.164 -1.479 -8.961 1 98.06 282 GLY B C 1
ATOM 5016 O O . GLY B 1 282 ? 11.945 -1.127 -7.801 1 98.06 282 GLY B O 1
ATOM 5017 N N . GLY B 1 283 ? 13.07 -2.352 -9.289 1 98.5 283 GLY B N 1
ATOM 5018 C CA . GLY B 1 283 ? 14.078 -2.783 -8.336 1 98.5 283 GLY B CA 1
ATOM 5019 C C . GLY B 1 283 ? 13.609 -3.908 -7.438 1 98.5 283 GLY B C 1
ATOM 5020 O O . GLY B 1 283 ? 14.305 -4.293 -6.5 1 98.5 283 GLY B O 1
ATOM 5021 N N . VAL B 1 284 ? 12.414 -4.406 -7.645 1 98.62 284 VAL B N 1
ATOM 5022 C CA . VAL B 1 284 ? 11.859 -5.438 -6.773 1 98.62 284 VAL B CA 1
ATOM 5023 C C . VAL B 1 284 ? 11.289 -6.574 -7.613 1 98.62 284 VAL B C 1
ATOM 5025 O O . VAL B 1 284 ? 10.516 -6.344 -8.547 1 98.62 284 VAL B O 1
ATOM 5028 N N . GLN B 1 285 ? 11.672 -7.754 -7.395 1 98.06 285 GLN B N 1
ATOM 5029 C CA . GLN B 1 285 ? 11.117 -8.961 -8.008 1 98.06 285 GLN B CA 1
ATOM 5030 C C . GLN B 1 285 ? 10.766 -10 -6.949 1 98.06 285 GLN B C 1
ATOM 5032 O O . GLN B 1 285 ? 11.586 -10.336 -6.098 1 98.06 285 GLN B O 1
ATOM 5037 N N . GLY B 1 286 ? 9.508 -10.461 -7 1 96.31 286 GLY B N 1
ATOM 5038 C CA . GLY B 1 286 ? 9.039 -11.398 -5.992 1 96.31 286 GLY B CA 1
ATOM 5039 C C . GLY B 1 286 ? 8.977 -10.797 -4.602 1 96.31 286 GLY B C 1
ATOM 5040 O O . GLY B 1 286 ? 9.102 -11.516 -3.605 1 96.31 286 GLY B O 1
ATOM 5041 N N . GLY B 1 287 ? 8.945 -9.445 -4.48 1 97.81 287 GLY B N 1
ATOM 5042 C CA . GLY B 1 287 ? 8.875 -8.766 -3.197 1 97.81 287 GLY B CA 1
ATOM 5043 C C . GLY B 1 287 ? 10.234 -8.484 -2.592 1 97.81 287 GLY B C 1
ATOM 5044 O O . GLY B 1 287 ? 10.328 -7.969 -1.478 1 97.81 287 GLY B O 1
ATOM 5045 N N . ILE B 1 288 ? 11.258 -8.828 -3.336 1 98.06 288 ILE B N 1
ATOM 5046 C CA . ILE B 1 288 ? 12.633 -8.766 -2.842 1 98.06 288 ILE B CA 1
ATOM 5047 C C . ILE B 1 288 ? 13.477 -7.918 -3.787 1 98.06 288 ILE B C 1
ATOM 5049 O O . ILE B 1 288 ? 13.344 -8.016 -5.012 1 98.06 288 ILE B O 1
ATOM 5053 N N . SER B 1 289 ? 14.32 -7.051 -3.219 1 98.62 289 SER B N 1
ATOM 5054 C CA . SER B 1 289 ? 15.148 -6.172 -4.035 1 98.62 289 SER B CA 1
ATOM 5055 C C . SER B 1 289 ? 16.094 -6.977 -4.926 1 98.62 289 SER B C 1
ATOM 5057 O O . SER B 1 289 ? 16.641 -7.992 -4.5 1 98.62 289 SER B O 1
ATOM 5059 N N . ASN B 1 290 ? 16.312 -6.516 -6.164 1 98.19 290 ASN B N 1
ATOM 5060 C CA . ASN B 1 290 ? 17.109 -7.258 -7.129 1 98.19 290 ASN B CA 1
ATOM 5061 C C . ASN B 1 290 ? 18.422 -6.543 -7.43 1 98.19 290 ASN B C 1
ATOM 5063 O O . ASN B 1 290 ? 19.141 -6.914 -8.367 1 98.19 290 ASN B O 1
ATOM 5067 N N . GLY B 1 291 ? 18.688 -5.48 -6.68 1 97.69 291 GLY B N 1
ATOM 5068 C CA . GLY B 1 291 ? 19.938 -4.777 -6.844 1 97.69 291 GLY B CA 1
ATOM 5069 C C . GLY B 1 291 ? 19.828 -3.551 -7.73 1 97.69 291 GLY B C 1
ATOM 5070 O O . GLY B 1 291 ? 20.719 -2.695 -7.73 1 97.69 291 GLY B O 1
ATOM 5071 N N . GLU B 1 292 ? 18.797 -3.447 -8.594 1 98.31 292 GLU B N 1
ATOM 5072 C CA . GLU B 1 292 ? 18.547 -2.26 -9.406 1 98.31 292 GLU B CA 1
ATOM 5073 C C . GLU B 1 292 ? 17.953 -1.136 -8.562 1 98.31 292 GLU B C 1
ATOM 5075 O O . GLU B 1 292 ? 17.578 -1.349 -7.402 1 98.31 292 GLU B O 1
ATOM 5080 N N . ASN B 1 293 ? 17.891 0.053 -9.156 1 98.44 293 ASN B N 1
ATOM 5081 C CA . ASN B 1 293 ? 17.281 1.175 -8.453 1 98.44 293 ASN B CA 1
ATOM 5082 C C . ASN B 1 293 ? 15.82 0.886 -8.086 1 98.44 293 ASN B C 1
ATOM 5084 O O . ASN B 1 293 ? 15.07 0.34 -8.898 1 98.44 293 ASN B O 1
ATOM 5088 N N . LEU B 1 294 ? 15.555 1.13 -6.781 1 98.56 294 LEU B N 1
ATOM 5089 C CA . LEU B 1 294 ? 14.156 1.14 -6.383 1 98.56 294 LEU B CA 1
ATOM 5090 C C . LEU B 1 294 ? 13.477 2.441 -6.801 1 98.56 294 LEU B C 1
ATOM 5092 O O . LEU B 1 294 ? 14.008 3.527 -6.543 1 98.56 294 LEU B O 1
ATOM 5096 N N . TYR B 1 295 ? 12.359 2.35 -7.5 1 97.81 295 TYR B N 1
ATOM 5097 C CA . TYR B 1 295 ? 11.68 3.537 -8.008 1 97.81 295 TYR B CA 1
ATOM 5098 C C . TYR B 1 295 ? 10.172 3.416 -7.844 1 97.81 295 TYR B C 1
ATOM 5100 O O . TYR B 1 295 ? 9.578 2.412 -8.242 1 97.81 295 TYR B O 1
ATOM 5108 N N . PHE B 1 296 ? 9.562 4.453 -7.227 1 98.69 296 PHE B N 1
ATOM 5109 C CA . PHE B 1 296 ? 8.117 4.441 -7.086 1 98.69 296 PHE B CA 1
ATOM 5110 C C . PHE B 1 296 ? 7.555 5.859 -7.109 1 98.69 296 PHE B C 1
ATOM 5112 O O . PHE B 1 296 ? 8.312 6.832 -7.051 1 98.69 296 PHE B O 1
ATOM 5119 N N . ARG B 1 297 ? 6.273 5.98 -7.32 1 98.5 297 ARG B N 1
ATOM 5120 C CA . ARG B 1 297 ? 5.547 7.246 -7.363 1 98.5 297 ARG B CA 1
ATOM 5121 C C . ARG B 1 297 ? 4.371 7.234 -6.391 1 98.5 297 ARG B C 1
ATOM 5123 O O . ARG B 1 297 ? 3.746 6.195 -6.176 1 98.5 297 ARG B O 1
ATOM 5130 N N . VAL B 1 298 ? 4.113 8.359 -5.812 1 98.88 298 VAL B N 1
ATOM 5131 C CA . VAL B 1 298 ? 3.018 8.531 -4.867 1 98.88 298 VAL B CA 1
ATOM 5132 C C . VAL B 1 298 ? 2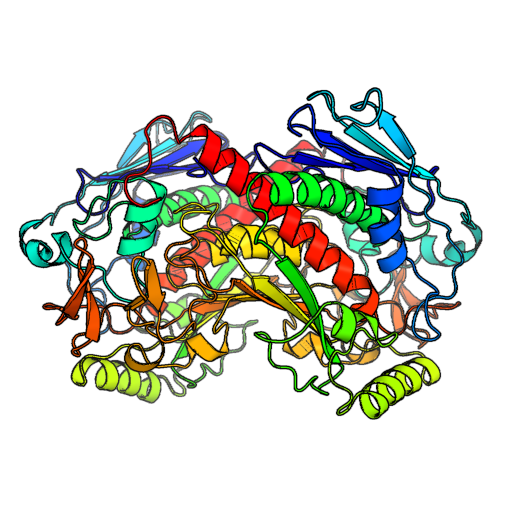.143 9.703 -5.297 1 98.88 298 VAL B C 1
ATOM 5134 O O . VAL B 1 298 ? 2.65 10.789 -5.594 1 98.88 298 VAL B O 1
ATOM 5137 N N . ALA B 1 299 ? 0.832 9.492 -5.352 1 98.88 299 ALA B N 1
ATOM 5138 C CA . ALA B 1 299 ? -0.128 10.531 -5.719 1 98.88 299 ALA B CA 1
ATOM 5139 C C . ALA B 1 299 ? -0.679 11.234 -4.477 1 98.88 299 ALA B C 1
ATOM 5141 O O . ALA B 1 299 ? -1.11 10.57 -3.527 1 98.88 299 ALA B O 1
ATOM 5142 N N . PHE B 1 300 ? -0.656 12.531 -4.508 1 98.62 300 PHE B N 1
ATOM 5143 C CA . PHE B 1 300 ? -1.222 13.336 -3.432 1 98.62 300 PHE B CA 1
ATOM 5144 C C . PHE B 1 300 ? -2.365 14.203 -3.949 1 98.62 300 PHE B C 1
ATOM 5146 O O . PHE B 1 300 ? -2.184 14.984 -4.883 1 98.62 300 PHE B O 1
ATOM 5153 N N . LYS B 1 301 ? -3.475 14.07 -3.34 1 98.19 301 LYS B N 1
ATOM 5154 C CA . LYS B 1 301 ? -4.598 14.938 -3.674 1 98.19 301 LYS B CA 1
ATOM 5155 C C . LYS B 1 301 ? -4.32 16.375 -3.252 1 98.19 301 LYS B C 1
ATOM 5157 O O . LYS B 1 301 ? -3.438 16.625 -2.43 1 98.19 301 LYS B O 1
ATOM 5162 N N . PRO B 1 302 ? -5.129 17.359 -3.787 1 97.88 302 PRO B N 1
ATOM 5163 C CA . PRO B 1 302 ? -4.988 18.734 -3.305 1 97.88 302 PRO B CA 1
ATOM 5164 C C . PRO B 1 302 ? -5.379 18.891 -1.836 1 97.88 302 PRO B C 1
ATOM 5166 O O . PRO B 1 302 ? -6.098 18.047 -1.294 1 97.88 302 PRO B O 1
ATOM 5169 N N . VAL B 1 303 ? -4.836 19.891 -1.27 1 94.94 303 VAL B N 1
ATOM 5170 C CA . VAL B 1 303 ? -5.172 20.188 0.118 1 94.94 303 VAL B CA 1
ATOM 5171 C C . VAL B 1 303 ? -6.68 20.391 0.254 1 94.94 303 VAL B C 1
ATOM 5173 O O . VAL B 1 303 ? -7.289 21.109 -0.546 1 94.94 303 VAL B O 1
ATOM 5176 N N . ALA B 1 304 ? -7.238 19.828 1.24 1 94.06 304 ALA B N 1
ATOM 5177 C CA . ALA B 1 304 ? -8.695 19.812 1.383 1 94.06 304 ALA B CA 1
ATOM 5178 C C . ALA B 1 304 ? -9.219 21.156 1.861 1 94.06 304 ALA B C 1
ATOM 5180 O O . ALA B 1 304 ? -10.328 21.562 1.51 1 94.06 304 ALA B O 1
ATOM 5181 N N . THR B 1 305 ? -8.461 21.797 2.691 1 91.75 305 THR B N 1
ATOM 5182 C CA . THR B 1 305 ? -8.898 23.109 3.166 1 91.75 305 THR B CA 1
ATOM 5183 C C . THR B 1 305 ? -8.695 24.172 2.088 1 91.75 305 THR B C 1
ATOM 5185 O O . THR B 1 305 ? -7.566 24.422 1.653 1 91.75 305 THR B O 1
ATOM 5188 N N . ILE B 1 306 ? -9.75 24.781 1.698 1 93.62 306 ILE B N 1
ATOM 5189 C CA . ILE B 1 306 ? -9.68 25.844 0.697 1 93.62 306 ILE B CA 1
ATOM 5190 C C . ILE B 1 306 ? -10.438 27.078 1.193 1 93.62 306 ILE B C 1
ATOM 5192 O O . ILE B 1 306 ? -11.289 26.969 2.08 1 93.62 306 ILE B O 1
ATOM 5196 N N . ALA B 1 307 ? -10.125 28.172 0.633 1 92.75 307 ALA B N 1
ATOM 5197 C CA . ALA B 1 307 ? -10.727 29.438 1.072 1 92.75 307 ALA B CA 1
ATOM 5198 C C . ALA B 1 307 ? -12.086 29.656 0.419 1 92.75 307 ALA B C 1
ATOM 5200 O O . ALA B 1 307 ? -12.875 30.484 0.872 1 92.75 307 ALA B O 1
ATOM 5201 N N . GLN B 1 308 ? -12.406 28.953 -0.558 1 93.81 308 GLN B N 1
ATOM 5202 C CA . GLN B 1 308 ? -13.703 29.047 -1.216 1 93.81 308 GLN B CA 1
ATOM 5203 C C . GLN B 1 308 ? -14.805 28.469 -0.33 1 93.81 308 GLN B C 1
ATOM 5205 O O . GLN B 1 308 ? -14.555 27.609 0.509 1 93.81 308 GLN B O 1
ATOM 5210 N N . GLU B 1 309 ? -15.992 29.016 -0.554 1 94.5 309 GLU B N 1
ATOM 5211 C CA . GLU B 1 309 ? -17.141 28.484 0.169 1 94.5 309 GLU B CA 1
ATOM 5212 C C . GLU B 1 309 ? -17.438 27.047 -0.237 1 94.5 309 GLU B C 1
ATOM 5214 O O . GLU B 1 309 ? -17.328 26.688 -1.413 1 94.5 309 GLU B O 1
ATOM 5219 N N . GLN B 1 310 ? -17.75 26.203 0.822 1 94.75 310 GLN B N 1
ATOM 5220 C CA . GLN B 1 310 ? -18.062 24.797 0.567 1 94.75 310 GLN B CA 1
ATOM 5221 C C . GLN B 1 310 ? -19.312 24.375 1.34 1 94.75 310 GLN B C 1
ATOM 5223 O O . GLN B 1 310 ? -19.484 24.734 2.508 1 94.75 310 GLN B O 1
ATOM 5228 N N . GLN B 1 311 ? -20.156 23.672 0.657 1 95.88 311 GLN B N 1
ATOM 5229 C CA . GLN B 1 311 ? -21.297 23.047 1.338 1 95.88 311 GLN B CA 1
ATOM 5230 C C . GLN B 1 311 ? -20.828 21.906 2.238 1 95.88 311 GLN B C 1
ATOM 5232 O O . GLN B 1 311 ? -19.953 21.125 1.859 1 95.88 311 GLN B O 1
ATOM 5237 N N . THR B 1 312 ? -21.375 21.812 3.447 1 97.12 312 THR B N 1
ATOM 5238 C CA . THR B 1 312 ? -21.047 20.75 4.379 1 97.12 312 THR B CA 1
ATOM 5239 C C . THR B 1 312 ? -22.141 20.578 5.43 1 97.12 312 THR B C 1
ATOM 5241 O O . THR B 1 312 ? -23.297 20.953 5.195 1 97.12 312 THR B O 1
ATOM 5244 N N . VAL B 1 313 ? -21.844 19.797 6.426 1 96.5 313 VAL B N 1
ATOM 5245 C CA . VAL B 1 313 ? -22.797 19.516 7.484 1 96.5 313 VAL B CA 1
ATOM 5246 C C . VAL B 1 313 ? -22.172 19.781 8.844 1 96.5 313 VAL B C 1
ATOM 5248 O O . VAL B 1 313 ? -20.953 19.594 9.023 1 96.5 313 VAL B O 1
ATOM 5251 N N . SER B 1 314 ? -22.969 20.281 9.727 1 94.56 314 SER B N 1
ATOM 5252 C CA . SER B 1 314 ? -22.516 20.484 11.094 1 94.56 314 SER B CA 1
ATOM 5253 C C . SER B 1 314 ? -22.609 19.203 11.906 1 94.56 314 SER B C 1
ATOM 5255 O O . SER B 1 314 ? -23.203 18.219 11.469 1 94.56 314 SER B O 1
ATOM 5257 N N . VAL B 1 315 ? -22.031 19.219 13.117 1 92.56 315 VAL B N 1
ATOM 5258 C CA . VAL B 1 315 ? -22.047 18.078 14.023 1 92.56 315 VAL B CA 1
ATOM 5259 C C . VAL B 1 315 ? -23.484 17.766 14.438 1 92.56 315 VAL B C 1
ATOM 5261 O O . VAL B 1 315 ? -23.781 16.641 14.852 1 92.56 315 VAL B O 1
ATOM 5264 N N . ASP B 1 316 ? -24.375 18.75 14.281 1 92.31 316 ASP B N 1
ATOM 5265 C CA . ASP B 1 316 ? -25.766 18.578 14.664 1 92.31 316 ASP B CA 1
ATOM 5266 C C . ASP B 1 316 ? -26.609 18.094 13.477 1 92.31 316 ASP B C 1
ATOM 5268 O O . ASP B 1 316 ? -27.828 17.953 13.586 1 92.31 316 ASP B O 1
ATOM 5272 N N . GLY B 1 317 ? -25.969 17.906 12.352 1 92.94 317 GLY B N 1
ATOM 5273 C CA . GLY B 1 317 ? -26.688 17.375 11.203 1 92.94 317 GLY B CA 1
ATOM 5274 C C . GLY B 1 317 ? -27.359 18.453 10.375 1 92.94 317 GLY B C 1
ATOM 5275 O O . GLY B 1 317 ? -28.391 18.203 9.758 1 92.94 317 GLY B O 1
ATOM 5276 N N . GLU B 1 318 ? -26.859 19.641 10.469 1 95 318 GLU B N 1
ATOM 5277 C CA . GLU B 1 318 ? -27.391 20.75 9.68 1 95 318 GLU B CA 1
ATOM 5278 C C . GLU B 1 318 ? -26.5 21.062 8.484 1 95 318 GLU B C 1
ATOM 5280 O O . GLU B 1 318 ? -25.266 21.125 8.633 1 95 318 GLU B O 1
ATOM 5285 N N . GLU B 1 319 ? -27.125 21.219 7.375 1 95.5 319 GLU B N 1
ATOM 5286 C CA . GLU B 1 319 ? -26.359 21.641 6.211 1 95.5 319 GLU B CA 1
ATOM 5287 C C . GLU B 1 319 ? -25.938 23.094 6.332 1 95.5 319 GLU B C 1
ATOM 5289 O O . GLU B 1 319 ? -26.75 23.969 6.598 1 95.5 319 GLU B O 1
ATOM 5294 N N . VAL B 1 320 ? -24.703 23.344 6.211 1 95.19 320 VAL B N 1
ATOM 5295 C CA . VAL B 1 320 ? -24.156 24.688 6.383 1 95.19 320 VAL B CA 1
ATOM 5296 C C . VAL B 1 320 ? -23.109 24.953 5.301 1 95.19 320 VAL B C 1
ATOM 5298 O O . VAL B 1 320 ? -22.734 24.047 4.555 1 95.19 320 VAL B O 1
ATOM 5301 N N . ILE B 1 321 ? -22.734 26.188 5.191 1 94.81 321 ILE B N 1
ATOM 5302 C CA . ILE B 1 321 ? -21.672 26.609 4.297 1 94.81 321 ILE B CA 1
ATOM 5303 C C . ILE B 1 321 ? -20.422 26.938 5.113 1 94.81 321 ILE B C 1
ATOM 5305 O O . ILE B 1 321 ? -20.5 27.672 6.105 1 94.81 321 ILE B O 1
ATOM 5309 N N . LEU B 1 322 ? -19.312 26.328 4.715 1 90.94 322 LEU B N 1
ATOM 5310 C CA . LEU B 1 322 ? -18.031 26.594 5.359 1 90.94 322 LEU B CA 1
ATOM 5311 C C . LEU B 1 322 ? -17.188 27.547 4.523 1 90.94 322 LEU B C 1
ATOM 5313 O O . LEU B 1 322 ? -17.047 27.375 3.311 1 90.94 322 LEU B O 1
ATOM 5317 N N . ARG B 1 323 ? -16.672 28.547 5.207 1 86.25 323 ARG B N 1
ATOM 5318 C CA . ARG B 1 323 ? -15.648 29.422 4.645 1 86.25 323 ARG B CA 1
ATOM 5319 C C . ARG B 1 323 ? -14.398 29.438 5.516 1 86.25 323 ARG B C 1
ATOM 5321 O O . ARG B 1 323 ? -14.344 30.125 6.531 1 86.25 323 ARG B O 1
ATOM 5328 N N . ALA B 1 324 ? -13.516 28.625 5.102 1 78.62 324 ALA B N 1
ATOM 5329 C CA . ALA B 1 324 ? -12.297 28.531 5.898 1 78.62 324 ALA B CA 1
ATOM 5330 C C . ALA B 1 324 ? -11.516 29.844 5.848 1 78.62 324 ALA B C 1
ATOM 5332 O O . ALA B 1 324 ? -11.43 30.484 4.797 1 78.62 324 ALA B O 1
ATOM 5333 N N . ARG B 1 325 ? -11.203 30.312 7.082 1 71.69 325 ARG B N 1
ATOM 5334 C CA . ARG B 1 325 ? -10.422 31.547 7.191 1 71.69 325 ARG B CA 1
ATOM 5335 C C . ARG B 1 325 ? -8.953 31.234 7.461 1 71.69 325 ARG B C 1
ATOM 5337 O O . ARG B 1 325 ? -8.625 30.156 7.961 1 71.69 325 ARG B O 1
ATOM 5344 N N . GLY B 1 326 ? -8.07 31.938 6.867 1 66.5 326 GLY B N 1
ATOM 5345 C CA . GLY B 1 326 ? -6.656 31.828 7.195 1 66.5 326 GLY B CA 1
ATOM 5346 C C . GLY B 1 326 ? -5.805 31.375 6.027 1 66.5 326 GLY B C 1
ATOM 5347 O O . GLY B 1 326 ? -6.301 31.25 4.906 1 66.5 326 GLY B O 1
ATOM 5348 N N . ARG B 1 327 ? -4.574 31.234 6.398 1 63.59 327 ARG B N 1
ATOM 5349 C CA . ARG B 1 327 ? -3.574 30.891 5.398 1 63.59 327 ARG B CA 1
ATOM 5350 C C . ARG B 1 327 ? -3.363 29.375 5.344 1 63.59 327 ARG B C 1
ATOM 5352 O O . ARG B 1 327 ? -3.035 28.75 6.355 1 63.59 327 ARG B O 1
ATOM 5359 N N . HIS B 1 328 ? -3.852 28.766 4.297 1 76.75 328 HIS B N 1
ATOM 5360 C CA . HIS B 1 328 ? -3.609 27.328 4.098 1 76.75 328 HIS B CA 1
ATOM 5361 C C . HIS B 1 328 ? -2.631 27.094 2.951 1 76.75 328 HIS B C 1
ATOM 5363 O O . HIS B 1 328 ? -2.461 27.953 2.086 1 76.75 328 HIS B O 1
ATOM 5369 N N . ASP B 1 329 ? -1.99 25.953 3.07 1 85.56 329 ASP B N 1
ATOM 5370 C CA . ASP B 1 329 ? -1.033 25.578 2.035 1 85.56 329 ASP B CA 1
ATOM 5371 C C . ASP B 1 329 ? -1.738 25.297 0.709 1 85.56 329 ASP B C 1
ATOM 5373 O O . ASP B 1 329 ? -2.617 24.438 0.631 1 85.56 329 ASP B O 1
ATOM 5377 N N . PRO B 1 330 ? -1.348 26.047 -0.284 1 93.19 330 PRO B N 1
ATOM 5378 C CA . PRO B 1 330 ? -1.967 25.781 -1.585 1 93.19 330 PRO B CA 1
ATOM 5379 C C . PRO B 1 330 ? -1.499 24.453 -2.199 1 93.19 330 PRO B C 1
ATOM 5381 O O . PRO B 1 330 ? -2.113 23.969 -3.148 1 93.19 330 PRO B O 1
ATOM 5384 N N . CYS B 1 331 ? -0.417 23.922 -1.675 1 95.31 331 CYS B N 1
ATOM 5385 C CA . CYS B 1 331 ? 0.192 22.703 -2.199 1 95.31 331 CYS B CA 1
ATOM 5386 C C . CYS B 1 331 ? 1.045 22.031 -1.139 1 95.31 331 CYS B C 1
ATOM 5388 O O . CYS B 1 331 ? 1.917 22.656 -0.537 1 95.31 331 CYS B O 1
ATOM 5390 N N . VAL B 1 332 ? 0.838 20.734 -0.948 1 94.25 332 VAL B N 1
ATOM 5391 C CA . VAL B 1 332 ? 1.529 20.047 0.14 1 94.25 332 VAL B CA 1
ATOM 5392 C C . VAL B 1 332 ? 2.791 19.375 -0.392 1 94.25 332 VAL B C 1
ATOM 5394 O O . VAL B 1 332 ? 3.625 18.906 0.385 1 94.25 332 VAL B O 1
ATOM 5397 N N . LEU B 1 333 ? 3.066 19.297 -1.647 1 96.88 333 LEU B N 1
ATOM 5398 C CA . LEU B 1 333 ? 4.043 18.438 -2.305 1 96.88 333 LEU B CA 1
ATOM 5399 C C . LEU B 1 333 ? 5.453 18.734 -1.814 1 96.88 333 LEU B C 1
ATOM 5401 O O . LEU B 1 333 ? 6.211 17.828 -1.492 1 96.88 333 LEU B O 1
ATOM 5405 N N . PRO B 1 334 ? 5.855 20.031 -1.736 1 96.06 334 PRO B N 1
ATOM 5406 C CA . PRO B 1 334 ? 7.23 20.281 -1.289 1 96.06 334 PRO B CA 1
ATOM 5407 C C . PRO B 1 334 ? 7.508 19.703 0.097 1 96.06 334 PRO B C 1
ATOM 5409 O O . PRO B 1 334 ? 8.602 19.188 0.345 1 96.06 334 PRO B O 1
ATOM 5412 N N . ARG B 1 335 ? 6.555 19.734 0.96 1 95.5 335 ARG B N 1
ATOM 5413 C CA . ARG B 1 335 ? 6.723 19.234 2.32 1 95.5 335 ARG B CA 1
ATOM 5414 C C . ARG B 1 335 ? 6.629 17.703 2.359 1 95.5 335 ARG B C 1
ATOM 5416 O O . ARG B 1 335 ? 7.141 17.078 3.281 1 95.5 335 ARG B O 1
ATOM 5423 N N . ALA B 1 336 ? 5.953 17.172 1.347 1 97.69 336 ALA B N 1
ATOM 5424 C CA . ALA B 1 336 ? 5.785 15.719 1.287 1 97.69 336 ALA B CA 1
ATOM 5425 C C . ALA B 1 336 ? 7.102 15.023 0.947 1 97.69 336 ALA B C 1
ATOM 5427 O O . ALA B 1 336 ? 7.316 13.867 1.323 1 97.69 336 ALA B O 1
ATOM 5428 N N . VAL B 1 337 ? 8.008 15.68 0.31 1 98.44 337 VAL B N 1
ATOM 5429 C CA . VAL B 1 337 ? 9.242 15.102 -0.216 1 98.44 337 VAL B CA 1
ATOM 5430 C C . VAL B 1 337 ? 10.062 14.516 0.928 1 98.44 337 VAL B C 1
ATOM 5432 O O . VAL B 1 337 ? 10.367 13.312 0.933 1 98.44 337 VAL B O 1
ATOM 5435 N N . PRO B 1 338 ? 10.406 15.305 2 1 98.31 338 PRO B N 1
ATOM 5436 C CA . PRO B 1 338 ? 11.18 14.695 3.084 1 98.31 338 PRO B CA 1
ATOM 5437 C C . PRO B 1 338 ? 10.414 13.609 3.824 1 98.31 338 PRO B C 1
ATOM 5439 O O . PRO B 1 338 ? 11.016 12.688 4.379 1 98.31 338 PRO B O 1
ATOM 5442 N N . ILE B 1 339 ? 9.094 13.68 3.865 1 98.81 339 ILE B N 1
ATOM 5443 C CA . ILE B 1 339 ? 8.281 12.672 4.539 1 98.81 339 ILE B CA 1
ATOM 5444 C C . ILE B 1 339 ? 8.352 11.359 3.77 1 98.81 339 ILE B C 1
ATOM 5446 O O . ILE B 1 339 ? 8.516 10.289 4.367 1 98.81 339 ILE B O 1
ATOM 5450 N N . VAL B 1 340 ? 8.258 11.406 2.434 1 98.94 340 VAL B N 1
ATOM 5451 C CA . VAL B 1 340 ? 8.367 10.227 1.572 1 98.94 340 VAL B CA 1
ATOM 5452 C C . VAL B 1 340 ? 9.734 9.586 1.75 1 98.94 340 VAL B C 1
ATOM 5454 O O . VAL B 1 340 ? 9.836 8.359 1.882 1 98.94 340 VAL B O 1
ATOM 5457 N N . GLU B 1 341 ? 10.781 10.398 1.767 1 98.94 341 GLU B N 1
ATOM 5458 C CA . GLU B 1 341 ? 12.125 9.883 1.991 1 98.94 341 GLU B CA 1
ATOM 5459 C C . GLU B 1 341 ? 12.227 9.188 3.348 1 98.94 341 GLU B C 1
ATOM 5461 O O . GLU B 1 341 ? 12.812 8.109 3.459 1 98.94 341 GLU B O 1
ATOM 5466 N N . ALA B 1 342 ? 11.664 9.844 4.336 1 98.88 342 ALA B N 1
ATOM 5467 C CA . ALA B 1 342 ? 11.727 9.305 5.691 1 98.88 342 ALA B CA 1
ATOM 5468 C C . ALA B 1 342 ? 11.047 7.938 5.773 1 98.88 342 ALA B C 1
ATOM 5470 O O . ALA B 1 342 ? 11.625 6.984 6.309 1 98.88 342 ALA B O 1
ATOM 5471 N N . MET B 1 343 ? 9.867 7.836 5.246 1 98.94 343 MET B N 1
ATOM 5472 C CA . MET B 1 343 ? 9.133 6.578 5.309 1 98.94 343 MET B CA 1
ATOM 5473 C C . MET B 1 343 ? 9.836 5.492 4.504 1 98.94 343 MET B C 1
ATOM 5475 O O . MET B 1 343 ? 9.805 4.316 4.875 1 98.94 343 MET B O 1
ATOM 5479 N N . THR B 1 344 ? 10.453 5.898 3.377 1 98.94 344 THR B N 1
ATOM 5480 C CA . THR B 1 344 ? 11.234 4.949 2.598 1 98.94 344 THR B CA 1
ATOM 5481 C C . THR B 1 344 ? 12.383 4.379 3.428 1 98.94 344 THR B C 1
ATOM 5483 O O . THR B 1 344 ? 12.594 3.166 3.463 1 98.94 344 THR B O 1
ATOM 5486 N N . LYS B 1 345 ? 13.109 5.277 4.109 1 98.88 345 LYS B N 1
ATOM 5487 C CA . LYS B 1 345 ? 14.219 4.848 4.957 1 98.88 345 LYS B CA 1
ATOM 5488 C C . LYS B 1 345 ? 13.742 3.904 6.055 1 98.88 345 LYS B C 1
ATOM 5490 O O . LYS B 1 345 ? 14.406 2.914 6.359 1 98.88 345 LYS B O 1
ATOM 5495 N N . LEU B 1 346 ? 12.594 4.211 6.629 1 98.88 346 LEU B N 1
ATOM 5496 C CA . LEU B 1 346 ? 12.062 3.396 7.711 1 98.88 346 LEU B CA 1
ATOM 5497 C C . LEU B 1 346 ? 11.719 1.994 7.215 1 98.88 346 LEU B C 1
ATOM 5499 O O . LEU B 1 346 ? 11.984 1.007 7.906 1 98.88 346 LEU B O 1
ATOM 5503 N N . VAL B 1 347 ? 11.148 1.875 6.031 1 98.88 347 VAL B N 1
ATOM 5504 C CA . VAL B 1 347 ? 10.844 0.57 5.457 1 98.88 347 VAL B CA 1
ATOM 5505 C C . VAL B 1 347 ? 12.141 -0.201 5.203 1 98.88 347 VAL B C 1
ATOM 5507 O O . VAL B 1 347 ? 12.25 -1.374 5.566 1 98.88 347 VAL B O 1
ATOM 5510 N N . LEU B 1 348 ? 13.102 0.475 4.621 1 98.81 348 LEU B N 1
ATOM 5511 C CA . LEU B 1 348 ? 14.336 -0.184 4.211 1 98.81 348 LEU B CA 1
ATOM 5512 C C . LEU B 1 348 ? 15.141 -0.64 5.426 1 98.81 348 LEU B C 1
ATOM 5514 O O . LEU B 1 348 ? 15.68 -1.751 5.441 1 98.81 348 LEU B O 1
ATOM 5518 N N . VAL B 1 349 ? 15.234 0.2 6.469 1 98.75 349 VAL B N 1
ATOM 5519 C CA . VAL B 1 349 ? 16.047 -0.159 7.629 1 98.75 349 VAL B CA 1
ATOM 5520 C C . VAL B 1 349 ? 15.414 -1.351 8.352 1 98.75 349 VAL B C 1
ATOM 5522 O O . VAL B 1 349 ? 16.125 -2.227 8.844 1 98.75 349 VAL B O 1
ATOM 5525 N N . ASP B 1 350 ? 14.094 -1.358 8.469 1 98.44 350 ASP B N 1
ATOM 5526 C CA . ASP B 1 350 ? 13.422 -2.498 9.086 1 98.44 350 ASP B CA 1
ATOM 5527 C C . ASP B 1 350 ? 13.727 -3.791 8.328 1 98.44 350 ASP B C 1
ATOM 5529 O O . ASP B 1 350 ? 14.078 -4.805 8.938 1 98.44 350 ASP B O 1
ATOM 5533 N N . HIS B 1 351 ? 13.609 -3.791 6.992 1 98.38 351 HIS B N 1
ATOM 5534 C CA . HIS B 1 351 ? 13.906 -4.969 6.184 1 98.38 351 HIS B CA 1
ATOM 5535 C C . HIS B 1 351 ? 15.375 -5.359 6.301 1 98.38 351 HIS B C 1
ATOM 5537 O O . HIS B 1 351 ? 15.719 -6.543 6.273 1 98.38 351 HIS B O 1
ATOM 5543 N N . ALA B 1 352 ? 16.25 -4.359 6.348 1 97.94 352 ALA B N 1
ATOM 5544 C CA . ALA B 1 352 ? 17.672 -4.633 6.477 1 97.94 352 ALA B CA 1
ATOM 5545 C C . ALA B 1 352 ? 17.969 -5.398 7.766 1 97.94 352 ALA B C 1
ATOM 5547 O O . ALA B 1 352 ? 18.719 -6.375 7.754 1 97.94 352 ALA B O 1
ATOM 5548 N N . LEU B 1 353 ? 17.422 -4.93 8.875 1 97.19 353 LEU B N 1
ATOM 5549 C CA . LEU B 1 353 ? 17.641 -5.594 10.148 1 97.19 353 LEU B CA 1
ATOM 5550 C C . LEU B 1 353 ? 17.016 -6.98 10.164 1 97.19 353 LEU B C 1
ATOM 5552 O O . LEU B 1 353 ? 17.578 -7.922 10.719 1 97.19 353 LEU B O 1
ATOM 5556 N N . ARG B 1 354 ? 15.82 -7.113 9.586 1 96.44 354 ARG B N 1
ATOM 5557 C CA . ARG B 1 354 ? 15.188 -8.422 9.469 1 96.44 354 ARG B CA 1
ATOM 5558 C C . ARG B 1 354 ? 16.062 -9.383 8.68 1 96.44 354 ARG B C 1
ATOM 5560 O O . ARG B 1 354 ? 16.172 -10.562 9.023 1 96.44 354 ARG B O 1
ATOM 5567 N N . GLN B 1 355 ? 16.656 -8.883 7.609 1 95.62 355 GLN B N 1
ATOM 5568 C CA . GLN B 1 355 ? 17.547 -9.719 6.816 1 95.62 355 GLN B CA 1
ATOM 5569 C C . GLN B 1 355 ? 18.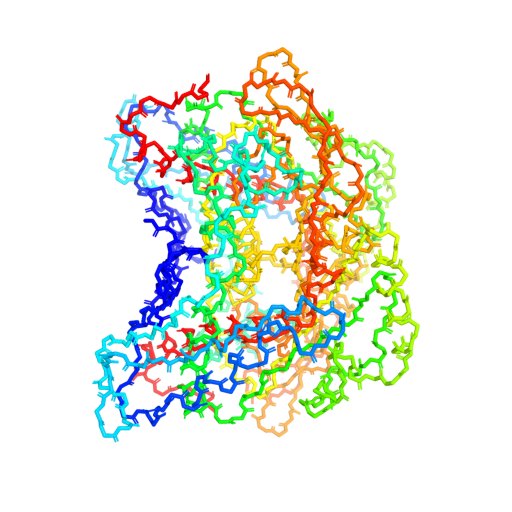766 -10.148 7.633 1 95.62 355 GLN B C 1
ATOM 5571 O O . GLN B 1 355 ? 19.172 -11.312 7.59 1 95.62 355 GLN B O 1
ATOM 5576 N N . LYS B 1 356 ? 19.359 -9.234 8.352 1 93.5 356 LYS B N 1
ATOM 5577 C CA . LYS B 1 356 ? 20.516 -9.547 9.203 1 93.5 356 LYS B CA 1
ATOM 5578 C C . LYS B 1 356 ? 20.172 -10.625 10.227 1 93.5 356 LYS B C 1
ATOM 5580 O O . LYS B 1 356 ? 21.016 -11.461 10.555 1 93.5 356 LYS B O 1
ATOM 5585 N N . ALA B 1 357 ? 18.984 -10.609 10.703 1 92.5 357 ALA B N 1
ATOM 5586 C CA . ALA B 1 357 ? 18.531 -11.531 11.742 1 92.5 357 ALA B CA 1
ATOM 5587 C C . ALA B 1 357 ? 18.484 -12.969 11.227 1 92.5 357 ALA B C 1
ATOM 5589 O O . ALA B 1 357 ? 18.578 -13.922 12 1 92.5 357 ALA B O 1
ATOM 5590 N N . ILE B 1 358 ? 18.406 -13.219 9.914 1 90.38 358 ILE B N 1
ATOM 5591 C CA . ILE B 1 358 ? 18.25 -14.578 9.406 1 90.38 358 ILE B CA 1
ATOM 5592 C C . ILE B 1 358 ? 19.531 -15.031 8.719 1 90.38 358 ILE B C 1
ATOM 5594 O O . ILE B 1 358 ? 19.609 -16.156 8.227 1 90.38 358 ILE B O 1
ATOM 5598 N N . GLU B 1 359 ? 20.406 -14.062 8.594 1 86.88 359 GLU B N 1
ATOM 5599 C CA . GLU B 1 359 ? 21.672 -14.391 7.961 1 86.88 359 GLU B CA 1
ATOM 5600 C C . GLU B 1 359 ? 22.641 -15.039 8.953 1 86.88 359 GLU B C 1
ATOM 5602 O O . GLU B 1 359 ? 23.578 -14.398 9.43 1 86.88 359 GLU B O 1
ATOM 5607 N N . LEU B 1 360 ? 22.344 -16.266 9.359 1 75 360 LEU B N 1
ATOM 5608 C CA . LEU B 1 360 ? 23.219 -16.969 10.273 1 75 360 LEU B CA 1
ATOM 5609 C C . LEU B 1 360 ? 24.391 -17.609 9.516 1 75 360 LEU B C 1
ATOM 5611 O O . LEU B 1 360 ? 25.438 -17.875 10.102 1 75 360 LEU B O 1
ATOM 5615 N N . THR B 1 361 ? 24.156 -17.875 8.211 1 67.56 361 THR B N 1
ATOM 5616 C CA . THR B 1 361 ? 25.188 -18.469 7.352 1 67.56 361 THR B CA 1
ATOM 5617 C C . THR B 1 361 ? 25.547 -17.5 6.215 1 67.56 361 THR B C 1
ATOM 5619 O O . THR B 1 361 ? 24.703 -16.719 5.766 1 67.56 361 THR B O 1
ATOM 5622 N N . PRO B 1 362 ? 26.922 -17.391 5.922 1 57.66 362 PRO B N 1
ATOM 5623 C CA . PRO B 1 362 ? 27.312 -16.469 4.844 1 57.66 362 PRO B CA 1
ATOM 5624 C C . PRO B 1 362 ? 26.484 -16.672 3.576 1 57.66 362 PRO B C 1
ATOM 5626 O O . PRO B 1 362 ? 26.109 -17.797 3.248 1 57.66 362 PRO B O 1
ATOM 5629 N N . ARG B 1 363 ? 26 -15.562 3.135 1 57.75 363 ARG B N 1
ATOM 5630 C CA . ARG B 1 363 ? 25.297 -15.609 1.853 1 57.75 363 ARG B CA 1
ATOM 5631 C C . ARG B 1 363 ? 26.266 -15.945 0.72 1 57.75 363 ARG B C 1
ATOM 5633 O O . ARG B 1 363 ? 27.453 -15.625 0.792 1 57.75 363 ARG B O 1
ATOM 5640 N N . SER B 1 364 ? 25.859 -16.906 -0.031 1 47.47 364 SER B N 1
ATOM 5641 C CA . SER B 1 364 ? 26.75 -17.266 -1.13 1 47.47 364 SER B CA 1
ATOM 5642 C C . SER B 1 364 ? 27.078 -16.047 -1.99 1 47.47 364 SER B C 1
ATOM 5644 O O . SER B 1 364 ? 28.156 -15.977 -2.592 1 47.47 364 SER B O 1
ATOM 5646 N N . PHE B 1 365 ? 26.078 -15.211 -2.428 1 41.34 365 PHE B N 1
ATOM 5647 C CA . PHE B 1 365 ? 26.391 -14.18 -3.408 1 41.34 365 PHE B CA 1
ATOM 5648 C C . PHE B 1 365 ? 26.531 -12.82 -2.738 1 41.34 365 PHE B C 1
ATOM 5650 O O . PHE B 1 365 ? 25.531 -12.148 -2.463 1 41.34 365 PHE B O 1
ATOM 5657 N N . SER B 1 366 ? 27.141 -12.75 -1.623 1 38.94 366 SER B N 1
ATOM 5658 C CA . SER B 1 366 ? 27.469 -11.383 -1.21 1 38.94 366 SER B CA 1
ATOM 5659 C C . SER B 1 366 ? 28.406 -10.711 -2.203 1 38.94 366 SER B C 1
ATOM 5661 O O . SER B 1 366 ? 29.344 -11.344 -2.713 1 38.94 366 SER B O 1
#